Protein AF-E2ZHC4-F1 (afdb_monomer)

pLDDT: mean 81.36, std 23.63, range [22.53, 98.94]

Structure (mmCIF, N/CA/C/O backbone):
data_AF-E2ZHC4-F1
#
_entry.id   AF-E2ZHC4-F1
#
loop_
_atom_site.group_PDB
_atom_site.id
_atom_site.type_symbol
_atom_site.label_atom_id
_atom_site.label_alt_id
_atom_site.label_comp_id
_atom_site.label_asym_id
_atom_site.label_entity_id
_atom_site.label_seq_id
_atom_site.pdbx_PDB_ins_code
_atom_site.Cartn_x
_atom_site.Cartn_y
_atom_site.Cartn_z
_atom_site.occupancy
_atom_site.B_iso_or_equiv
_atom_site.auth_seq_id
_atom_site.auth_comp_id
_atom_site.auth_asym_id
_atom_site.auth_atom_id
_atom_site.pdbx_PDB_model_num
ATOM 1 N N . ASP A 1 1 ? 13.720 8.963 10.309 1.00 74.56 1 ASP A N 1
ATOM 2 C CA . ASP A 1 1 ? 12.626 9.843 10.753 1.00 74.56 1 ASP A CA 1
ATOM 3 C C . ASP A 1 1 ? 12.860 10.226 12.213 1.00 74.56 1 ASP A C 1
ATOM 5 O O . ASP A 1 1 ? 12.971 9.332 13.044 1.00 74.56 1 ASP A O 1
ATOM 9 N N . VAL A 1 2 ? 13.017 11.524 12.495 1.00 88.06 2 VAL A N 1
ATOM 10 C CA . VAL A 1 2 ? 13.208 12.095 13.847 1.00 88.06 2 VAL A CA 1
ATOM 11 C C . VAL A 1 2 ? 12.026 12.976 14.281 1.00 88.06 2 VAL A C 1
ATOM 13 O O . VAL A 1 2 ? 12.109 13.684 15.286 1.00 88.06 2 VAL A O 1
ATOM 16 N N . SER A 1 3 ? 10.909 12.929 13.548 1.00 87.69 3 SER A N 1
ATOM 17 C CA . SER A 1 3 ? 9.736 13.792 13.755 1.00 87.69 3 SER A CA 1
ATOM 18 C C . SER A 1 3 ? 9.123 13.675 15.153 1.00 87.69 3 SER A C 1
ATOM 20 O O . SER A 1 3 ? 8.587 14.642 15.686 1.00 87.69 3 SER A O 1
ATOM 22 N N . LYS A 1 4 ? 9.244 12.502 15.786 1.00 90.69 4 LYS A N 1
ATOM 23 C CA . LYS A 1 4 ? 8.736 12.233 17.142 1.00 90.69 4 LYS A CA 1
ATOM 24 C C . LYS A 1 4 ? 9.706 12.647 18.250 1.00 90.69 4 LYS A C 1
ATOM 26 O O . LYS A 1 4 ? 9.344 12.618 19.423 1.00 90.69 4 LYS A O 1
ATOM 31 N N . ASN A 1 5 ? 10.934 13.027 17.908 1.00 92.94 5 ASN A N 1
ATOM 32 C CA . ASN A 1 5 ? 11.975 13.409 18.858 1.00 92.94 5 ASN A CA 1
ATOM 33 C C . ASN A 1 5 ? 12.016 14.937 19.040 1.00 92.94 5 ASN A C 1
ATOM 35 O O . ASN A 1 5 ? 13.058 15.571 18.878 1.00 92.94 5 ASN A O 1
ATOM 39 N N . THR A 1 6 ? 10.874 15.546 19.368 1.00 91.25 6 THR A N 1
ATOM 40 C CA . THR A 1 6 ? 10.690 17.013 19.428 1.00 91.25 6 THR A CA 1
ATOM 41 C C . THR A 1 6 ? 11.579 17.712 20.463 1.00 91.25 6 THR A C 1
ATOM 43 O O . THR A 1 6 ? 11.810 18.915 20.376 1.00 91.25 6 THR A O 1
ATOM 46 N N . GLU A 1 7 ?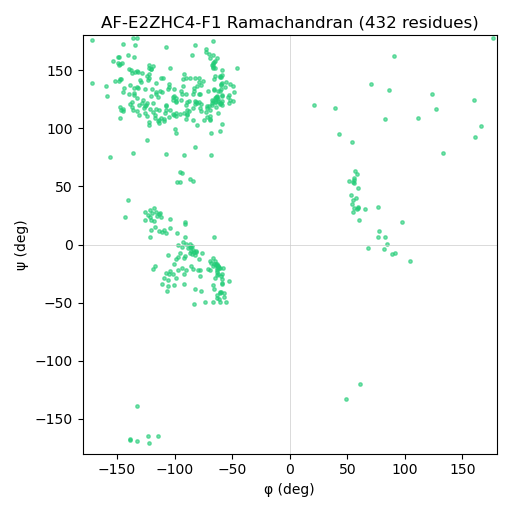 12.112 16.953 21.423 1.00 94.75 7 GLU A N 1
ATOM 47 C CA . GLU A 1 7 ? 13.014 17.429 22.476 1.00 94.75 7 GLU A CA 1
ATOM 48 C C . GLU A 1 7 ? 14.498 17.465 22.069 1.00 94.75 7 GLU A C 1
ATOM 50 O O . GLU A 1 7 ? 15.335 17.872 22.872 1.00 94.75 7 GLU A O 1
ATOM 55 N N . LEU A 1 8 ? 14.852 17.044 20.848 1.00 94.62 8 LEU A N 1
ATOM 56 C CA . LEU A 1 8 ? 16.240 17.074 20.381 1.00 94.62 8 LEU A CA 1
ATOM 57 C C . LEU A 1 8 ? 16.789 18.503 20.338 1.00 94.62 8 LEU A C 1
ATOM 59 O O . LEU A 1 8 ? 16.248 19.371 19.656 1.00 94.62 8 LEU A O 1
ATOM 63 N N . THR A 1 9 ? 17.918 18.706 21.015 1.00 95.50 9 THR A N 1
ATOM 64 C CA . THR A 1 9 ? 18.729 19.932 20.955 1.00 95.50 9 THR A CA 1
ATOM 65 C C . THR A 1 9 ? 19.989 19.752 20.106 1.00 95.50 9 THR A C 1
ATOM 67 O O . THR A 1 9 ? 20.500 20.713 19.536 1.00 95.50 9 THR A O 1
ATOM 70 N N . TYR A 1 10 ? 20.446 18.511 19.945 1.00 95.94 10 TYR A N 1
ATOM 71 C CA . TYR A 1 10 ? 21.633 18.137 19.185 1.00 95.94 10 TYR A CA 1
ATOM 72 C C . TYR A 1 10 ? 21.338 16.914 18.314 1.00 95.94 10 TYR A C 1
ATOM 74 O O . TYR A 1 10 ? 20.761 15.938 18.798 1.00 95.94 10 TYR A O 1
ATOM 82 N N . LEU A 1 11 ? 21.763 16.947 17.050 1.00 96.00 11 LEU A N 1
ATOM 83 C CA . LEU A 1 11 ? 21.691 15.802 16.145 1.00 96.00 11 LEU A CA 1
ATOM 84 C C . LEU A 1 11 ? 22.973 15.690 15.319 1.00 96.00 11 LEU A C 1
ATOM 86 O O . LEU A 1 11 ? 23.294 16.583 14.536 1.00 96.00 11 LEU A O 1
ATOM 90 N N . ASP A 1 12 ? 23.659 14.556 15.447 1.00 95.81 12 ASP A N 1
ATOM 91 C CA . ASP A 1 12 ? 24.718 14.143 14.530 1.00 95.81 12 ASP A CA 1
ATOM 92 C C . ASP A 1 12 ? 24.286 12.892 13.768 1.00 95.81 12 ASP A C 1
ATOM 94 O O . ASP A 1 12 ? 24.052 11.826 14.335 1.00 95.81 12 ASP A O 1
ATOM 98 N N . CYS A 1 13 ? 24.149 13.058 12.460 1.00 93.25 13 CYS A N 1
ATOM 99 C CA . CYS A 1 13 ? 23.861 12.005 11.499 1.00 93.25 13 CYS A CA 1
ATOM 100 C C . CYS A 1 13 ? 24.899 11.993 10.366 1.00 93.25 13 CYS A C 1
ATOM 102 O O . CYS A 1 13 ? 24.617 11.580 9.234 1.00 93.25 13 CYS A O 1
ATOM 104 N N . GLY A 1 14 ? 26.120 12.448 10.654 1.00 91.69 14 GLY A N 1
ATOM 105 C CA . GLY A 1 14 ? 27.234 12.413 9.721 1.00 91.69 14 GLY A CA 1
ATOM 106 C C . GLY A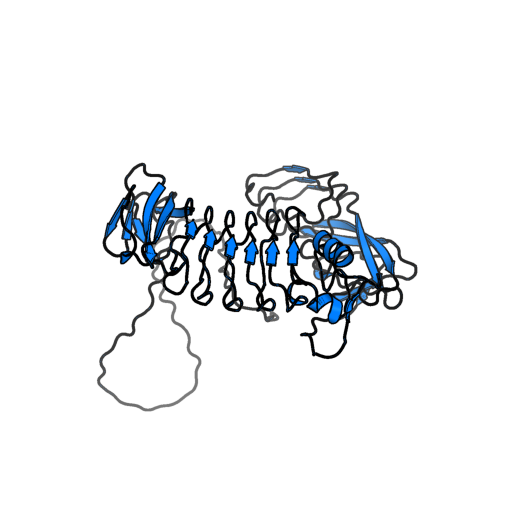 1 14 ? 27.651 10.995 9.313 1.00 91.69 14 GLY A C 1
ATOM 107 O O . GLY A 1 14 ? 27.352 10.017 9.990 1.00 91.69 14 GLY A O 1
ATOM 108 N N . TYR A 1 15 ? 28.365 10.888 8.192 1.00 89.81 15 TYR A N 1
ATOM 109 C CA . TYR A 1 15 ? 28.945 9.655 7.646 1.00 89.81 15 TYR A CA 1
ATOM 110 C C . TYR A 1 15 ? 27.924 8.544 7.369 1.00 89.81 15 TYR A C 1
ATOM 112 O O . TYR A 1 15 ? 28.196 7.362 7.577 1.00 89.81 15 TYR A O 1
ATOM 120 N N . ASN A 1 16 ? 26.759 8.927 6.851 1.00 88.06 16 ASN A N 1
ATOM 121 C CA . ASN A 1 16 ? 25.686 8.013 6.474 1.00 88.06 16 ASN A CA 1
ATOM 122 C C . ASN A 1 16 ? 25.447 8.034 4.951 1.00 88.06 16 ASN A C 1
ATOM 124 O O . ASN A 1 16 ? 26.289 8.452 4.153 1.00 88.06 16 ASN A O 1
ATOM 128 N N . ARG A 1 17 ? 24.305 7.497 4.513 1.00 88.50 17 ARG A N 1
ATOM 129 C CA . ARG A 1 17 ? 23.876 7.476 3.104 1.00 88.50 17 ARG A CA 1
ATOM 130 C C . ARG A 1 17 ? 22.536 8.185 2.903 1.00 88.50 17 ARG A C 1
ATOM 132 O O . ARG A 1 17 ? 21.845 7.876 1.938 1.00 88.50 17 ARG A O 1
ATOM 139 N N . LEU A 1 18 ? 22.180 9.100 3.807 1.00 88.31 18 LEU A N 1
ATOM 140 C CA . LEU A 1 18 ? 20.898 9.802 3.783 1.00 88.31 18 LEU A CA 1
ATOM 141 C C . LEU A 1 18 ? 20.767 10.600 2.488 1.00 88.31 18 LEU A C 1
ATOM 143 O O . LEU A 1 18 ? 21.700 11.308 2.109 1.00 88.31 18 LEU A O 1
ATOM 147 N N . THR A 1 19 ? 19.628 10.479 1.821 1.00 86.75 19 THR A N 1
ATOM 148 C CA . THR A 1 19 ? 19.247 11.298 0.661 1.00 86.75 19 THR A CA 1
ATOM 149 C C . THR A 1 19 ? 18.342 12.456 1.061 1.00 86.75 19 THR A C 1
ATOM 151 O O . THR A 1 19 ? 18.304 13.468 0.371 1.00 86.75 19 THR A O 1
ATOM 154 N N . GLU A 1 20 ? 17.672 12.333 2.207 1.00 88.50 20 GLU A N 1
ATOM 155 C CA . GLU A 1 20 ? 16.729 13.309 2.740 1.00 88.50 20 GLU A CA 1
ATOM 156 C C . GLU A 1 20 ? 16.939 13.496 4.239 1.00 88.50 20 GLU A C 1
ATOM 158 O O . GLU A 1 20 ? 17.320 12.563 4.954 1.00 88.50 20 GLU A O 1
ATOM 163 N N . LEU A 1 21 ? 16.692 14.718 4.708 1.00 89.50 21 LEU A N 1
ATOM 164 C CA . LEU A 1 21 ? 16.706 15.061 6.121 1.00 89.50 21 LEU A CA 1
ATOM 165 C C . LEU A 1 21 ? 15.673 16.156 6.392 1.00 89.50 21 LEU A C 1
ATOM 167 O O . LEU A 1 21 ? 15.864 17.316 6.018 1.00 89.50 21 LEU A O 1
ATOM 171 N N . ASP A 1 22 ? 14.595 15.763 7.063 1.00 89.81 22 ASP A N 1
ATOM 172 C CA . ASP A 1 22 ? 13.590 16.668 7.608 1.00 89.81 22 ASP A CA 1
ATOM 173 C C . ASP A 1 22 ? 13.726 16.719 9.131 1.00 89.81 22 ASP A C 1
ATOM 175 O O . ASP A 1 22 ? 13.631 15.699 9.818 1.00 89.81 22 ASP A O 1
ATOM 179 N N . VAL A 1 23 ? 13.994 17.921 9.636 1.00 92.06 23 VAL A N 1
ATOM 180 C CA . VAL A 1 23 ? 14.075 18.232 11.067 1.00 92.06 23 VAL A CA 1
ATOM 181 C C . VAL A 1 23 ? 13.060 19.302 11.463 1.00 92.06 23 VAL A C 1
ATOM 183 O O . VAL A 1 23 ? 13.124 19.831 12.565 1.00 92.06 23 VAL A O 1
ATOM 186 N N . SER A 1 24 ? 12.097 19.626 10.595 1.00 89.56 24 SER A N 1
ATOM 187 C CA . SER A 1 24 ? 11.120 20.705 10.784 1.00 89.56 24 SER A CA 1
ATOM 188 C C . SER A 1 24 ? 10.271 20.578 12.055 1.00 89.56 24 SER A C 1
ATOM 190 O O . SER A 1 24 ? 9.714 21.571 12.519 1.00 89.56 24 SER A O 1
ATOM 192 N N . GLN A 1 25 ? 10.177 19.381 12.640 1.00 91.19 25 GLN A N 1
ATOM 193 C CA . GLN A 1 25 ? 9.474 19.134 13.905 1.00 91.19 25 GLN A CA 1
ATOM 194 C C . GLN A 1 25 ? 10.384 19.270 15.143 1.00 91.19 25 GLN A C 1
ATOM 196 O O . GLN A 1 25 ? 9.903 19.303 16.274 1.00 91.19 25 GLN A O 1
ATOM 201 N N . ASN A 1 26 ? 11.703 19.381 14.962 1.00 94.38 26 ASN A N 1
ATOM 202 C CA . ASN A 1 26 ? 12.698 19.467 16.032 1.00 94.38 26 ASN A CA 1
ATOM 203 C C . ASN A 1 26 ? 13.037 20.939 16.328 1.00 94.38 26 ASN A C 1
ATOM 205 O O . ASN A 1 26 ? 14.163 21.400 16.1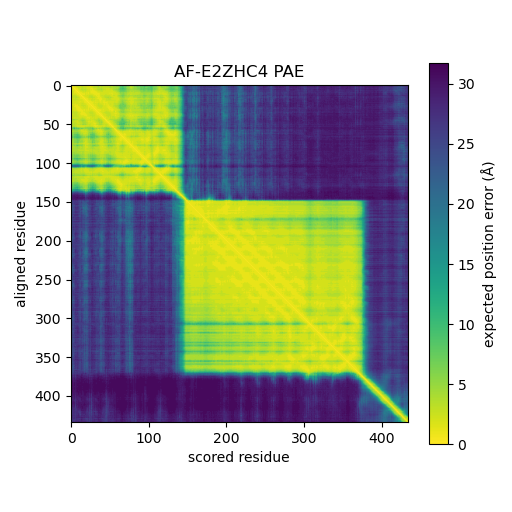47 1.00 94.38 26 ASN A O 1
ATOM 209 N N . THR A 1 27 ? 12.047 21.713 16.776 1.00 93.88 27 THR A N 1
ATOM 210 C CA . THR A 1 27 ? 12.160 23.176 16.974 1.00 93.88 27 THR A CA 1
ATOM 211 C C . THR A 1 27 ? 13.152 23.588 18.073 1.00 93.88 27 THR A C 1
ATOM 213 O O . THR A 1 27 ? 13.599 24.738 18.123 1.00 93.88 27 THR A O 1
ATOM 216 N N . LYS A 1 28 ? 13.537 22.648 18.945 1.00 95.00 28 LYS A N 1
ATOM 217 C CA . LYS A 1 28 ? 14.537 22.830 20.010 1.00 95.00 28 LYS A CA 1
ATOM 218 C C . LYS A 1 28 ? 15.981 22.609 19.547 1.00 95.00 28 LYS A C 1
ATOM 220 O O . LYS A 1 28 ? 16.897 22.852 20.329 1.00 95.00 28 LYS A O 1
ATOM 225 N N . LEU A 1 29 ? 16.193 22.181 18.301 1.00 95.44 29 LEU A N 1
ATOM 226 C CA . LEU A 1 29 ? 17.514 21.853 17.778 1.00 95.44 29 LEU A CA 1
ATOM 227 C C . LEU A 1 29 ? 18.393 23.108 17.682 1.00 95.44 29 LEU A C 1
ATOM 229 O O . LEU A 1 29 ? 18.027 24.080 17.024 1.00 95.44 29 LEU A O 1
ATOM 233 N N . THR A 1 30 ? 19.556 23.076 18.330 1.00 94.31 30 THR A N 1
ATOM 234 C CA . THR A 1 30 ? 20.560 24.150 18.308 1.00 94.31 30 THR A CA 1
ATOM 235 C C . THR A 1 30 ? 21.762 23.790 17.449 1.00 94.31 30 THR A C 1
ATOM 237 O O . THR A 1 30 ? 22.352 24.678 16.824 1.00 94.31 30 THR A O 1
ATOM 240 N N . GLU A 1 31 ? 22.087 22.495 17.367 1.00 95.25 31 GLU A N 1
ATOM 241 C CA . GLU A 1 31 ? 23.197 21.980 16.569 1.00 95.25 31 GLU A CA 1
ATOM 242 C C . GLU A 1 31 ? 22.801 20.791 15.688 1.00 95.25 31 GLU A C 1
ATOM 244 O O . GLU A 1 31 ? 22.161 19.839 16.142 1.00 95.25 31 GLU A O 1
ATOM 249 N N . LEU A 1 32 ? 23.239 20.834 14.429 1.00 95.81 32 LEU A N 1
ATOM 250 C CA . LEU A 1 32 ? 22.973 19.804 13.436 1.00 95.81 32 LEU A CA 1
ATOM 251 C C . LEU A 1 32 ? 24.218 19.482 12.599 1.00 95.81 32 LEU A C 1
ATOM 253 O O . LEU A 1 32 ? 24.761 20.336 11.892 1.00 95.81 32 LEU A O 1
ATOM 257 N N . TYR A 1 33 ? 24.613 18.213 12.615 1.00 95.44 33 TYR A N 1
ATOM 258 C CA . TYR A 1 33 ? 25.725 17.664 11.847 1.00 95.44 33 TYR A CA 1
ATOM 259 C C . TYR A 1 33 ? 25.188 16.582 10.904 1.00 95.44 33 TYR A C 1
ATOM 261 O O . TYR A 1 33 ? 24.573 15.610 11.332 1.00 95.44 33 TYR A O 1
ATOM 269 N N . PHE A 1 34 ? 25.407 16.745 9.600 1.00 92.38 34 PHE A N 1
ATOM 270 C CA . PHE A 1 34 ? 25.027 15.758 8.575 1.00 92.38 34 PHE A CA 1
ATOM 271 C C . PHE A 1 34 ? 26.098 15.644 7.489 1.00 92.38 34 PHE A C 1
ATOM 273 O O . PHE A 1 34 ? 25.826 15.513 6.293 1.00 92.38 34 PHE A O 1
ATOM 280 N N . VAL A 1 35 ? 27.352 15.715 7.924 1.00 91.25 35 VAL A N 1
ATOM 281 C CA . VAL A 1 35 ? 28.545 15.624 7.079 1.00 91.25 35 VAL A CA 1
ATOM 282 C C . VAL A 1 35 ? 28.570 14.284 6.328 1.00 91.25 35 VAL A C 1
ATOM 284 O O . VAL A 1 35 ? 28.158 13.274 6.872 1.00 91.25 35 VAL A O 1
ATOM 287 N N . SER A 1 36 ? 29.087 14.231 5.102 1.00 88.25 36 SER A N 1
ATOM 288 C CA . SER A 1 36 ? 29.284 12.996 4.326 1.00 88.25 36 SER A CA 1
ATOM 289 C C . SER A 1 36 ? 28.003 12.172 4.140 1.00 88.25 36 SER A C 1
ATOM 291 O O . SER A 1 36 ? 27.970 10.991 4.471 1.00 88.25 36 SER A O 1
ATOM 293 N N . ASN A 1 37 ? 26.963 12.801 3.593 1.00 88.50 37 ASN A N 1
ATOM 294 C CA . ASN A 1 37 ? 25.714 12.161 3.173 1.00 88.50 37 ASN A CA 1
ATOM 295 C C . ASN A 1 37 ? 25.444 12.410 1.672 1.00 88.50 37 ASN A C 1
ATOM 297 O O . ASN A 1 37 ? 26.305 12.899 0.931 1.00 88.50 37 ASN A O 1
ATOM 301 N N . LYS A 1 38 ? 24.246 12.045 1.206 1.00 90.19 38 LYS A N 1
ATOM 302 C CA . LYS A 1 38 ? 23.737 12.281 -0.152 1.00 90.19 38 LYS A CA 1
ATOM 303 C C . LYS A 1 38 ? 22.568 13.282 -0.152 1.00 90.19 38 LYS A C 1
ATOM 305 O O . LYS A 1 38 ? 21.716 13.220 -1.026 1.00 90.19 38 LYS A O 1
ATOM 310 N N . ILE A 1 39 ? 22.505 14.178 0.829 1.00 90.75 39 ILE A N 1
ATOM 311 C CA . ILE A 1 39 ? 21.400 15.130 0.974 1.00 90.75 39 ILE A CA 1
ATOM 312 C C . ILE A 1 39 ? 21.569 16.273 -0.034 1.00 90.75 39 ILE A C 1
ATOM 314 O O . ILE A 1 39 ? 22.676 16.782 -0.213 1.00 90.75 39 ILE A O 1
ATOM 318 N N . THR A 1 40 ? 20.478 16.687 -0.676 1.00 87.88 40 THR A N 1
ATOM 319 C CA . THR A 1 40 ? 20.441 17.798 -1.648 1.00 87.88 40 THR A CA 1
ATOM 320 C C . THR A 1 40 ? 19.812 19.072 -1.084 1.00 87.88 40 THR A C 1
ATOM 322 O O . THR A 1 40 ? 20.152 20.169 -1.527 1.00 87.88 40 THR A O 1
ATOM 325 N N . SER A 1 41 ? 18.941 18.955 -0.087 1.00 87.31 41 SER A N 1
ATOM 326 C CA . SER A 1 41 ? 18.247 20.061 0.584 1.00 87.31 41 SER A CA 1
ATOM 327 C C . SER A 1 41 ? 18.040 19.736 2.065 1.00 87.31 41 SER A C 1
ATOM 329 O O . SER A 1 41 ? 18.019 18.574 2.460 1.00 87.31 41 SER A O 1
ATOM 331 N N . LEU A 1 42 ? 17.881 20.765 2.898 1.00 89.25 42 LEU A N 1
ATOM 332 C CA . LEU A 1 42 ? 17.512 20.601 4.305 1.00 89.25 42 LEU A CA 1
ATOM 333 C C . LEU A 1 42 ? 16.146 21.238 4.553 1.00 89.25 42 LEU A C 1
ATOM 335 O O . LEU A 1 42 ? 15.945 22.400 4.197 1.00 89.25 42 LEU A O 1
ATOM 339 N N . GLN A 1 43 ? 15.249 20.501 5.208 1.00 87.06 43 GLN A N 1
ATOM 340 C CA . GLN A 1 43 ? 13.970 21.024 5.686 1.00 87.06 43 GLN A CA 1
ATOM 341 C C . GLN A 1 43 ? 14.087 21.336 7.183 1.00 87.06 43 GLN A C 1
ATOM 343 O O . GLN A 1 43 ? 14.056 20.439 8.024 1.00 87.06 43 GLN A O 1
ATOM 348 N N . ALA A 1 44 ? 14.292 22.614 7.511 1.00 88.38 44 ALA A N 1
ATOM 349 C CA . ALA A 1 44 ? 14.522 23.077 8.883 1.00 88.38 44 ALA A CA 1
ATOM 350 C C . ALA A 1 44 ? 13.867 24.440 9.178 1.00 88.38 44 ALA A C 1
ATOM 352 O O . ALA A 1 44 ? 14.299 25.154 10.080 1.00 88.38 44 ALA A O 1
ATOM 353 N N . ASP A 1 45 ? 12.825 24.819 8.432 1.00 81.62 45 ASP A N 1
ATOM 354 C CA . ASP A 1 45 ? 12.256 26.178 8.480 1.00 81.62 45 ASP A CA 1
ATOM 355 C C . ASP A 1 45 ? 11.757 26.590 9.871 1.00 81.62 45 ASP A C 1
ATOM 357 O O . ASP A 1 45 ? 11.887 27.752 10.255 1.00 81.62 45 ASP A O 1
ATOM 361 N N . ASN A 1 46 ? 11.244 25.634 10.648 1.00 85.88 46 ASN A N 1
ATOM 362 C CA . ASN A 1 46 ? 10.745 25.871 12.004 1.00 85.88 46 ASN A CA 1
ATOM 363 C C . ASN A 1 46 ? 11.837 25.747 13.086 1.00 85.88 46 ASN A C 1
ATOM 365 O O . ASN A 1 46 ? 11.567 25.974 14.265 1.00 85.88 46 ASN A O 1
ATOM 369 N N . CYS A 1 47 ? 13.072 25.388 12.724 1.00 89.50 47 CYS A N 1
ATOM 370 C CA . CYS A 1 47 ? 14.191 25.221 13.655 1.00 89.50 47 CYS A CA 1
ATOM 371 C C . CYS A 1 47 ? 14.909 26.551 13.903 1.00 89.50 47 CYS A C 1
ATOM 373 O O . CYS A 1 47 ? 16.112 26.674 13.688 1.00 89.50 47 CYS A O 1
ATOM 375 N N . THR A 1 48 ? 14.185 27.572 14.360 1.00 87.50 48 THR A N 1
ATOM 376 C CA . THR A 1 48 ? 14.727 28.934 14.520 1.00 87.50 48 THR A CA 1
ATOM 377 C C . THR A 1 48 ? 15.858 29.041 15.550 1.00 87.50 48 THR A C 1
ATOM 379 O O . THR A 1 48 ? 16.588 30.027 15.547 1.00 87.50 48 THR A O 1
ATOM 382 N N . ASN A 1 49 ? 16.018 28.037 16.420 1.00 89.75 49 ASN A N 1
ATOM 383 C CA . ASN A 1 49 ? 17.101 27.947 17.407 1.00 89.75 49 ASN A CA 1
ATOM 384 C C . ASN A 1 49 ? 18.407 27.370 16.836 1.00 89.75 49 ASN A C 1
ATOM 386 O O . ASN A 1 49 ? 19.428 27.345 17.529 1.00 89.75 49 ASN A O 1
ATOM 390 N N . LEU A 1 50 ? 18.388 26.904 15.587 1.00 89.81 50 LEU A N 1
ATOM 391 C CA . LEU A 1 50 ? 19.515 26.237 14.962 1.00 89.81 50 LEU A CA 1
ATOM 392 C C . LEU A 1 50 ? 20.592 27.262 14.598 1.00 89.81 50 LEU A C 1
ATOM 394 O O . LEU A 1 50 ? 20.448 28.050 13.665 1.00 89.81 50 LEU A O 1
ATOM 398 N N . THR A 1 51 ? 21.690 27.247 15.348 1.00 84.31 51 THR A N 1
ATOM 399 C CA . THR A 1 51 ? 22.808 28.191 15.180 1.00 84.31 51 THR A CA 1
ATOM 400 C C . THR A 1 51 ? 24.031 27.521 14.570 1.00 84.31 51 THR A C 1
ATOM 402 O O . THR A 1 51 ? 24.836 28.170 13.898 1.00 84.31 51 THR A O 1
ATOM 405 N N . VAL A 1 52 ? 24.147 26.203 14.742 1.00 88.50 52 VAL A N 1
ATOM 406 C CA . VAL A 1 52 ? 25.286 25.409 14.293 1.00 88.50 52 VAL A CA 1
ATOM 407 C C . VAL A 1 52 ? 24.811 24.369 13.285 1.00 88.50 52 VAL A C 1
ATOM 409 O O . VAL A 1 52 ? 24.064 23.455 13.617 1.00 88.50 52 VAL A O 1
ATOM 412 N N . ILE A 1 53 ? 25.259 24.507 12.034 1.00 91.25 53 ILE A N 1
ATOM 413 C CA . ILE A 1 53 ? 24.946 23.559 10.956 1.00 91.25 53 ILE A CA 1
ATOM 414 C C . ILE A 1 53 ? 26.228 23.171 10.225 1.00 91.25 53 ILE A C 1
ATOM 416 O O . ILE A 1 53 ? 26.887 24.031 9.622 1.00 91.25 53 ILE A O 1
ATOM 420 N N . PHE A 1 54 ? 26.542 21.876 10.228 1.00 90.06 54 PHE A N 1
ATOM 421 C CA . PHE A 1 54 ? 27.692 21.295 9.540 1.00 90.06 54 PHE A CA 1
ATOM 422 C C . PHE A 1 54 ? 27.254 20.311 8.450 1.00 90.06 54 PHE A C 1
ATOM 424 O O . PHE A 1 54 ? 26.802 19.200 8.720 1.00 90.06 54 PHE A O 1
ATOM 431 N N . THR A 1 55 ? 27.440 20.723 7.192 1.00 83.81 55 THR A N 1
ATOM 432 C CA . THR A 1 55 ? 26.952 20.021 5.985 1.00 83.81 55 THR A CA 1
ATOM 433 C C . THR A 1 55 ? 28.072 19.410 5.140 1.00 83.81 55 THR A C 1
ATOM 435 O O . THR A 1 55 ? 27.847 19.040 3.988 1.00 83.81 55 THR A O 1
ATOM 438 N N . GLY A 1 56 ? 29.303 19.363 5.659 1.00 81.50 56 GLY A N 1
ATOM 439 C CA . GLY A 1 56 ? 30.498 19.049 4.870 1.00 81.50 56 GLY A CA 1
ATOM 440 C C . GLY A 1 56 ? 30.339 17.793 4.006 1.00 81.50 56 GLY A C 1
ATOM 441 O O . GLY A 1 56 ? 29.831 16.784 4.466 1.00 81.50 56 GLY A O 1
ATOM 442 N N . SER A 1 57 ? 30.785 17.827 2.751 1.00 81.25 57 SER A N 1
ATOM 443 C CA . SER A 1 57 ? 30.809 16.653 1.857 1.00 81.25 57 SER A CA 1
ATOM 444 C C . SER A 1 57 ? 29.459 15.973 1.559 1.00 81.25 57 SER A C 1
ATOM 446 O O . SER A 1 57 ? 29.443 14.772 1.299 1.00 81.25 57 SER A O 1
ATOM 448 N N . ASN A 1 58 ? 28.347 16.712 1.506 1.00 83.06 58 ASN A N 1
ATOM 449 C CA . ASN A 1 58 ? 27.107 16.194 0.914 1.00 83.06 58 ASN A CA 1
ATOM 450 C C . ASN A 1 58 ? 27.219 16.111 -0.614 1.00 83.06 58 ASN A C 1
ATOM 452 O O . ASN A 1 58 ? 27.381 17.134 -1.284 1.00 83.06 58 ASN A O 1
ATOM 456 N N . LYS A 1 59 ? 27.192 14.887 -1.153 1.00 86.00 59 LYS A N 1
ATOM 457 C CA . LYS A 1 59 ? 27.404 14.612 -2.581 1.00 86.00 59 LYS A CA 1
ATOM 458 C C . LYS A 1 59 ? 26.315 13.693 -3.115 1.00 86.00 59 LYS A C 1
ATOM 460 O O . LYS A 1 59 ? 26.299 12.505 -2.797 1.00 86.00 59 LYS A O 1
ATOM 465 N N . TYR A 1 60 ? 25.464 14.225 -3.982 1.00 87.38 60 TYR A N 1
ATOM 466 C CA . TYR A 1 60 ? 24.437 13.452 -4.681 1.00 87.38 60 TYR A CA 1
ATOM 467 C C . TYR A 1 60 ? 24.840 13.228 -6.141 1.00 87.38 60 TYR A C 1
ATOM 469 O O . TYR A 1 60 ? 25.388 14.134 -6.764 1.00 87.38 60 TYR A O 1
ATOM 477 N N . LYS A 1 61 ? 24.627 12.027 -6.689 1.00 89.75 61 LYS A N 1
ATOM 478 C CA . LYS A 1 61 ? 24.897 11.746 -8.109 1.00 89.75 61 LYS A CA 1
ATOM 479 C C . LYS A 1 61 ? 23.611 11.968 -8.901 1.00 89.75 61 LYS A C 1
ATOM 481 O O . LYS A 1 61 ? 22.593 11.392 -8.541 1.00 89.75 61 LYS A O 1
ATOM 486 N N . VAL A 1 62 ? 23.684 12.737 -9.980 1.00 86.62 62 VAL A N 1
ATOM 487 C CA . VAL A 1 62 ? 22.570 12.956 -10.910 1.00 86.62 62 VAL A CA 1
ATOM 488 C C . VAL A 1 62 ? 23.053 12.777 -12.345 1.00 86.62 62 VAL A C 1
ATOM 490 O O . VAL A 1 62 ? 24.221 13.028 -12.643 1.00 86.62 62 VAL A O 1
ATOM 493 N N . GLU A 1 63 ? 22.174 12.318 -13.228 1.00 86.69 63 GLU A N 1
ATOM 494 C CA . GLU A 1 63 ? 22.480 12.152 -14.649 1.00 86.69 63 GLU A CA 1
ATOM 495 C C . GLU A 1 63 ? 21.674 13.157 -15.473 1.00 86.69 63 GLU A C 1
ATOM 497 O O . GLU A 1 63 ? 20.530 13.444 -15.129 1.00 86.69 63 GLU A O 1
ATOM 502 N N . VAL A 1 64 ? 22.265 13.702 -16.538 1.00 86.00 64 VAL A N 1
ATOM 503 C CA . VAL A 1 64 ? 21.593 14.627 -17.466 1.00 86.00 64 VAL A CA 1
ATOM 504 C C . VAL A 1 64 ? 21.764 14.168 -18.907 1.00 86.00 64 VAL A C 1
ATOM 506 O O . VAL A 1 64 ? 22.801 13.606 -19.272 1.00 86.00 64 VAL A O 1
ATOM 509 N N . TYR A 1 65 ? 20.768 14.437 -19.747 1.00 86.50 65 TYR A N 1
ATOM 510 C CA . TYR A 1 65 ? 20.851 14.120 -21.166 1.00 86.50 65 TYR A CA 1
ATOM 511 C C . TYR A 1 65 ? 21.960 14.934 -21.838 1.00 86.50 65 TYR A C 1
ATOM 513 O O . TYR A 1 65 ? 21.908 16.163 -21.848 1.00 86.50 65 TYR A O 1
ATOM 521 N N . LYS A 1 66 ? 22.936 14.273 -22.468 1.00 88.25 66 LYS A N 1
ATOM 522 C CA . LYS A 1 66 ? 24.124 14.914 -23.064 1.00 88.25 66 LYS A CA 1
ATOM 523 C C . LYS A 1 66 ? 23.804 16.056 -24.031 1.00 88.25 66 LYS A C 1
ATOM 525 O O . LYS A 1 66 ? 24.585 16.990 -24.176 1.00 88.25 66 LYS A O 1
ATOM 530 N N . LYS A 1 67 ? 22.663 15.983 -24.727 1.00 86.12 67 LYS A N 1
ATOM 531 C CA . LYS A 1 67 ? 22.309 16.937 -25.786 1.00 86.12 67 LYS A CA 1
ATOM 532 C C . LYS A 1 67 ? 21.698 18.221 -25.229 1.00 86.12 67 LYS A C 1
ATOM 534 O O . LYS A 1 67 ? 21.954 19.288 -25.778 1.00 86.12 67 LYS A O 1
ATOM 539 N N . THR A 1 68 ? 20.878 18.121 -24.182 1.00 88.12 68 THR A N 1
ATOM 540 C CA . THR A 1 68 ? 20.184 19.276 -23.584 1.00 88.12 68 THR A CA 1
ATOM 541 C C . THR A 1 68 ? 20.882 19.770 -22.322 1.00 88.12 68 THR A C 1
ATOM 543 O O . THR A 1 68 ? 20.929 20.975 -22.093 1.00 88.12 68 THR A O 1
ATOM 546 N N . ARG A 1 69 ? 21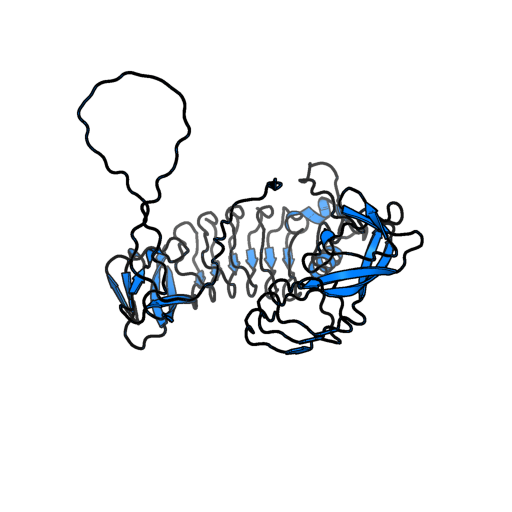.456 18.855 -21.530 1.00 91.94 69 ARG A N 1
ATOM 547 C CA . ARG A 1 69 ? 22.080 19.091 -20.217 1.00 91.94 69 ARG A CA 1
ATOM 548 C C . ARG A 1 69 ? 21.140 19.790 -19.236 1.00 91.94 69 ARG A C 1
ATOM 550 O O . ARG A 1 69 ? 21.588 20.523 -18.359 1.00 91.94 69 ARG A O 1
ATOM 557 N N . ILE A 1 70 ? 19.837 19.581 -19.405 1.00 89.38 70 ILE A N 1
ATOM 558 C CA . ILE A 1 70 ? 18.820 20.155 -18.530 1.00 89.38 70 ILE A CA 1
ATOM 559 C C . ILE A 1 70 ? 18.675 19.257 -17.302 1.00 89.38 70 ILE A C 1
ATOM 561 O O . ILE A 1 70 ? 18.559 18.040 -17.421 1.00 89.38 70 ILE A O 1
ATOM 565 N N . LEU A 1 71 ? 18.686 19.891 -16.135 1.00 87.75 71 LEU A N 1
ATOM 566 C CA . LEU A 1 71 ? 18.352 19.333 -14.840 1.00 87.75 71 LEU A CA 1
ATOM 567 C C . LEU A 1 71 ? 17.121 20.066 -14.285 1.00 87.75 71 LEU A C 1
ATOM 569 O O . LEU A 1 71 ? 17.208 21.237 -13.929 1.00 87.75 71 LEU A O 1
ATOM 573 N N . ASP A 1 72 ? 15.986 19.392 -14.192 1.00 83.75 72 ASP A N 1
ATOM 574 C CA . ASP A 1 72 ? 14.809 19.807 -13.444 1.00 83.75 72 ASP A CA 1
ATOM 575 C C . ASP A 1 72 ? 15.050 19.561 -11.944 1.00 83.75 72 ASP A C 1
ATOM 577 O O . ASP A 1 72 ? 15.188 18.410 -11.527 1.00 83.75 72 ASP A O 1
ATOM 581 N N . PRO A 1 73 ? 15.111 20.609 -11.103 1.00 78.44 73 PRO A N 1
ATOM 582 C CA . PRO A 1 73 ? 15.376 20.453 -9.678 1.00 78.44 73 PRO A CA 1
ATOM 583 C C . PRO A 1 73 ? 14.350 19.600 -8.925 1.00 78.44 73 PRO A C 1
ATOM 585 O O . PRO A 1 73 ? 14.675 19.101 -7.852 1.00 78.44 73 PRO A O 1
ATOM 588 N N . SER A 1 74 ? 13.140 19.414 -9.459 1.00 75.94 74 SER A N 1
ATOM 589 C CA . SER A 1 74 ? 12.092 18.624 -8.800 1.00 75.94 74 SER A CA 1
ATOM 590 C C . SER A 1 74 ? 12.381 17.119 -8.750 1.00 75.94 74 SER A C 1
ATOM 592 O O . SER A 1 74 ? 11.760 16.416 -7.958 1.00 75.94 74 SER A O 1
ATOM 594 N N . ILE A 1 75 ? 13.358 16.625 -9.524 1.00 76.19 75 ILE A N 1
ATOM 595 C CA . ILE A 1 75 ? 13.832 15.236 -9.411 1.00 76.19 75 ILE A CA 1
ATOM 596 C C . ILE A 1 75 ? 14.794 15.033 -8.229 1.00 76.19 75 ILE A C 1
ATOM 598 O O . ILE A 1 75 ? 15.157 13.899 -7.918 1.00 76.19 75 ILE A O 1
ATOM 602 N N . LEU A 1 76 ? 15.284 16.117 -7.614 1.00 80.69 76 LEU A N 1
ATOM 603 C CA . LEU A 1 76 ? 16.206 16.036 -6.485 1.00 80.69 76 LEU A CA 1
ATOM 604 C C . LEU A 1 76 ? 15.429 15.707 -5.197 1.00 80.69 76 LEU A C 1
ATOM 606 O O . LEU A 1 76 ? 14.356 16.271 -4.969 1.00 80.69 76 LEU A O 1
ATOM 610 N N . PRO A 1 77 ? 15.971 14.836 -4.328 1.00 73.69 77 PRO A N 1
ATOM 611 C CA . PRO A 1 77 ? 15.281 14.407 -3.117 1.00 73.69 77 PRO A CA 1
ATOM 612 C C . PRO A 1 77 ? 15.095 15.551 -2.107 1.00 73.69 77 PRO A C 1
ATOM 614 O O . PRO A 1 77 ? 15.754 16.595 -2.172 1.00 73.69 77 PRO A O 1
ATOM 617 N N . GLY A 1 78 ? 14.192 15.346 -1.147 1.00 72.62 78 GLY A N 1
ATOM 618 C CA . GLY A 1 78 ? 14.021 16.237 0.002 1.00 72.62 78 GLY A CA 1
ATOM 619 C C . GLY A 1 78 ? 13.276 17.540 -0.297 1.00 72.62 78 GLY A C 1
ATOM 620 O O . GLY A 1 78 ? 13.562 18.553 0.349 1.00 72.62 78 GLY A O 1
ATOM 621 N N . ASN A 1 79 ? 12.323 17.533 -1.237 1.00 73.69 79 ASN A N 1
ATOM 622 C CA . ASN A 1 79 ? 11.545 18.711 -1.660 1.00 73.69 79 ASN A CA 1
ATOM 623 C C . ASN A 1 79 ? 12.444 19.902 -2.016 1.00 73.69 79 ASN A C 1
ATOM 625 O O . ASN A 1 79 ? 12.339 20.987 -1.438 1.00 73.69 79 ASN A O 1
ATOM 629 N N . PHE A 1 80 ? 13.388 19.676 -2.926 1.00 80.12 80 PHE A N 1
ATOM 630 C CA . PHE A 1 80 ? 14.340 20.695 -3.335 1.00 80.12 80 PHE A CA 1
ATOM 631 C C . PHE A 1 80 ? 13.639 21.924 -3.935 1.00 80.12 80 PHE A C 1
ATOM 633 O O . PHE A 1 80 ? 12.939 21.837 -4.942 1.00 80.12 80 PHE A O 1
ATOM 640 N N . ASP A 1 81 ? 13.870 23.091 -3.340 1.00 80.06 81 ASP A N 1
ATOM 641 C CA . ASP A 1 81 ? 13.302 24.363 -3.775 1.00 80.06 81 ASP A CA 1
ATOM 642 C C . ASP A 1 81 ? 14.409 25.261 -4.332 1.00 80.06 81 ASP A C 1
ATOM 644 O O . ASP A 1 81 ? 15.249 25.791 -3.599 1.00 80.06 81 ASP A O 1
ATOM 648 N N . ILE A 1 82 ? 14.402 25.459 -5.652 1.00 85.88 82 ILE A N 1
ATOM 649 C CA . ILE A 1 82 ? 15.417 26.265 -6.337 1.00 85.88 82 ILE A CA 1
ATOM 650 C C . ILE A 1 82 ? 15.407 27.736 -5.895 1.00 85.88 82 ILE A C 1
ATOM 652 O O . ILE A 1 82 ? 16.430 28.408 -5.992 1.00 85.88 82 ILE A O 1
ATOM 656 N N . SER A 1 83 ? 14.299 28.246 -5.346 1.00 87.69 83 SER A N 1
ATOM 657 C CA . SER A 1 83 ? 14.237 29.622 -4.835 1.00 87.69 83 SER A CA 1
ATOM 658 C C . SER A 1 83 ? 15.092 29.839 -3.578 1.00 87.69 83 SER A C 1
ATOM 660 O O . SER A 1 83 ? 15.412 30.973 -3.227 1.00 87.69 83 SER A O 1
ATOM 662 N N . ARG A 1 84 ? 15.514 28.751 -2.922 1.00 91.38 84 ARG A N 1
ATOM 663 C CA . ARG A 1 84 ? 16.396 28.757 -1.746 1.00 91.38 84 ARG A CA 1
ATOM 664 C C . ARG A 1 84 ? 17.876 28.684 -2.101 1.00 91.38 84 ARG A C 1
ATOM 666 O O . ARG A 1 84 ? 18.718 28.646 -1.201 1.00 91.38 84 ARG A O 1
ATOM 673 N N . VAL A 1 85 ? 18.204 28.630 -3.387 1.00 92.81 85 VAL A N 1
ATOM 674 C CA . VAL A 1 85 ? 19.572 28.486 -3.873 1.00 92.81 85 VAL A CA 1
ATOM 675 C C . VAL A 1 85 ? 20.203 29.844 -4.152 1.00 92.81 85 VAL A C 1
ATOM 677 O O . VAL A 1 85 ? 19.620 30.709 -4.799 1.00 92.81 85 VAL A O 1
ATOM 680 N N . ARG A 1 86 ? 21.460 29.997 -3.731 1.00 94.38 86 ARG A N 1
ATOM 681 C CA . ARG A 1 86 ? 22.354 31.068 -4.182 1.00 94.38 86 ARG A CA 1
ATOM 682 C C . ARG A 1 86 ? 23.737 30.516 -4.515 1.00 94.38 86 ARG A C 1
ATOM 684 O O . ARG A 1 86 ? 24.047 29.362 -4.222 1.00 94.38 86 ARG A O 1
ATOM 691 N N . ASN A 1 87 ? 24.587 31.356 -5.106 1.00 94.81 87 ASN A N 1
ATOM 692 C CA . ASN A 1 87 ? 25.969 30.997 -5.450 1.00 94.81 87 ASN A CA 1
ATOM 693 C C . ASN A 1 87 ? 26.069 29.714 -6.302 1.00 94.81 87 ASN A C 1
ATOM 695 O O . ASN A 1 87 ? 27.017 28.941 -6.153 1.00 94.81 87 ASN A O 1
ATOM 699 N N . LEU A 1 88 ? 25.089 29.492 -7.187 1.00 94.88 88 LEU A N 1
ATOM 700 C CA . LEU A 1 88 ? 25.057 28.358 -8.108 1.00 94.88 88 LEU A CA 1
ATOM 701 C C . LEU A 1 88 ? 26.249 28.427 -9.074 1.00 94.88 88 LEU A C 1
ATOM 703 O O . LEU A 1 88 ? 26.471 29.440 -9.737 1.00 94.88 88 LEU A O 1
ATOM 707 N N . LYS A 1 89 ? 27.017 27.339 -9.156 1.00 94.62 89 LYS A N 1
ATOM 708 C CA . LYS A 1 89 ? 28.157 27.169 -10.068 1.00 94.62 89 LYS A CA 1
ATOM 709 C C . LYS A 1 89 ? 28.058 25.822 -10.775 1.00 94.62 89 LYS A C 1
ATOM 711 O O . LYS A 1 89 ? 27.571 24.857 -10.192 1.00 94.62 89 LYS A O 1
ATOM 716 N N . GLY A 1 90 ? 28.549 25.756 -12.011 1.00 93.25 90 GLY A N 1
ATOM 717 C CA . GLY A 1 90 ? 28.481 24.553 -12.851 1.00 93.25 90 GLY A CA 1
ATOM 718 C C . GLY A 1 90 ? 27.140 24.362 -13.573 1.00 93.25 90 GLY A C 1
ATOM 719 O O . GLY A 1 90 ? 27.018 23.452 -14.386 1.00 93.25 90 GLY A O 1
ATOM 720 N N . ALA A 1 91 ? 26.158 25.232 -13.323 1.00 94.25 91 ALA A N 1
ATOM 721 C CA . ALA A 1 91 ? 24.892 25.289 -14.045 1.00 94.25 91 ALA A CA 1
ATOM 722 C C . ALA A 1 91 ? 24.346 26.727 -14.089 1.00 94.25 91 ALA A C 1
ATOM 724 O O . ALA A 1 91 ? 24.736 27.570 -13.277 1.00 94.25 91 ALA A O 1
ATOM 725 N N . THR A 1 92 ? 23.433 26.994 -15.019 1.00 92.94 92 THR A N 1
ATOM 726 C CA . THR A 1 92 ? 22.691 28.258 -15.136 1.00 92.94 92 THR A CA 1
ATOM 727 C C . THR A 1 92 ? 21.200 27.987 -14.990 1.00 92.94 92 THR A C 1
ATOM 729 O O . THR A 1 92 ? 20.690 27.052 -15.598 1.00 92.94 92 THR A O 1
ATOM 732 N N . GLN A 1 93 ? 20.503 28.791 -14.187 1.00 91.12 93 GLN A N 1
ATOM 733 C CA . GLN A 1 93 ? 19.056 28.671 -14.025 1.00 91.12 93 GLN A CA 1
ATOM 734 C C . GLN A 1 93 ? 18.326 29.283 -15.225 1.00 91.12 93 GLN A C 1
ATOM 736 O O . GLN A 1 93 ? 18.594 30.420 -15.617 1.00 91.12 93 GLN A O 1
ATOM 741 N N . ASN A 1 94 ? 17.400 28.519 -15.790 1.00 86.88 94 ASN A N 1
ATOM 742 C CA . ASN A 1 94 ? 16.522 28.919 -16.877 1.00 86.88 94 ASN A CA 1
ATOM 743 C C . ASN A 1 94 ? 15.282 29.647 -16.327 1.00 86.88 94 ASN A C 1
ATOM 745 O O . ASN A 1 94 ? 14.944 29.543 -15.147 1.00 86.88 94 ASN A O 1
ATOM 749 N N . ALA A 1 95 ? 14.571 30.374 -17.193 1.00 79.62 95 ALA A N 1
ATOM 750 C CA . ALA A 1 95 ? 13.386 31.148 -16.802 1.00 79.62 95 ALA A CA 1
ATOM 751 C C . ALA A 1 95 ? 12.227 30.284 -16.263 1.00 79.62 95 ALA A C 1
ATOM 753 O O . ALA A 1 95 ? 11.393 30.778 -15.509 1.00 79.62 95 ALA A O 1
ATOM 754 N N . ASP A 1 96 ? 12.183 29.005 -16.638 1.00 73.81 96 ASP A N 1
ATOM 755 C CA . ASP A 1 96 ? 11.198 28.020 -16.179 1.00 73.81 96 ASP A CA 1
ATOM 756 C C . ASP A 1 96 ? 11.573 27.350 -14.843 1.00 73.81 96 ASP A C 1
ATOM 758 O O . ASP A 1 96 ? 10.805 26.545 -14.324 1.00 73.81 96 ASP A O 1
ATOM 762 N N . GLY A 1 97 ? 12.727 27.696 -14.261 1.00 77.69 97 GLY A N 1
ATOM 763 C CA . GLY A 1 97 ? 13.224 27.127 -13.010 1.00 77.69 97 GLY A CA 1
ATOM 764 C C . GLY A 1 97 ? 14.126 25.902 -13.174 1.00 77.69 97 GLY A C 1
ATOM 765 O O . GLY A 1 97 ? 14.740 25.494 -12.188 1.00 77.69 97 GLY A O 1
ATOM 766 N N . THR A 1 98 ? 14.272 25.357 -14.387 1.00 86.62 98 THR A N 1
ATOM 767 C CA . THR A 1 98 ? 15.229 24.276 -14.669 1.00 86.62 98 THR A CA 1
ATOM 768 C C . THR A 1 98 ? 16.674 24.786 -14.678 1.00 86.62 98 THR A C 1
ATOM 770 O O . THR A 1 98 ? 16.931 25.990 -14.721 1.00 86.62 98 THR A O 1
ATOM 773 N N . LEU A 1 99 ? 17.646 23.878 -14.620 1.00 90.75 99 LEU A N 1
ATOM 774 C CA . LEU A 1 99 ? 19.073 24.184 -14.641 1.00 90.75 99 LEU A CA 1
ATOM 775 C C . LEU A 1 99 ? 19.717 23.638 -15.912 1.00 90.75 99 LEU A C 1
ATOM 777 O O . LEU A 1 99 ? 19.643 22.448 -16.181 1.00 90.75 99 LEU A O 1
ATOM 781 N N . THR A 1 100 ? 20.426 24.472 -16.660 1.00 92.94 100 THR A N 1
ATOM 782 C CA . THR A 1 100 ? 21.295 24.013 -17.749 1.00 92.94 100 THR A CA 1
ATOM 783 C C . THR A 1 100 ? 22.704 23.786 -17.204 1.00 92.94 100 THR A C 1
ATOM 785 O O . THR A 1 100 ? 23.370 24.740 -16.796 1.00 92.94 100 THR A O 1
ATOM 788 N N . VAL A 1 101 ? 23.164 22.533 -17.174 1.00 93.88 101 VAL A N 1
ATOM 789 C CA . VAL A 1 101 ? 24.506 22.147 -16.709 1.00 93.88 101 VAL A CA 1
ATOM 790 C C . VAL A 1 101 ? 25.558 22.497 -17.768 1.00 93.88 101 VAL A C 1
ATOM 792 O O . VAL A 1 101 ? 25.324 22.362 -18.970 1.00 93.88 101 VAL A O 1
ATOM 795 N N . GLN A 1 102 ? 26.722 22.976 -17.320 1.00 90.44 102 GLN A N 1
ATOM 796 C CA . GLN A 1 102 ? 27.839 23.329 -18.201 1.00 90.44 102 GLN A CA 1
ATOM 797 C C . GLN A 1 102 ? 28.410 22.107 -18.940 1.00 90.44 102 GLN A C 1
ATOM 799 O O . GLN A 1 102 ? 28.359 20.983 -18.447 1.00 90.44 102 GLN A O 1
ATOM 804 N N . GLU A 1 103 ? 28.971 22.351 -20.127 1.00 78.94 103 GLU A N 1
ATOM 805 C CA . GLU A 1 103 ? 29.536 21.324 -21.008 1.00 78.94 103 GLU A CA 1
ATOM 806 C C . GLU A 1 103 ? 30.680 20.536 -20.363 1.00 78.94 103 GLU A C 1
ATOM 808 O O . GLU A 1 103 ? 31.602 21.130 -19.800 1.00 78.94 103 GLU A O 1
ATOM 813 N N . GLY A 1 104 ? 30.639 19.206 -20.503 1.00 67.56 104 GLY A N 1
ATOM 814 C CA . GLY A 1 104 ? 31.697 18.310 -20.042 1.00 67.56 104 GLY A CA 1
ATOM 815 C C . GLY A 1 104 ? 31.431 17.663 -18.683 1.00 67.56 104 GLY A C 1
ATOM 816 O O . GLY A 1 104 ? 32.392 17.214 -18.070 1.00 67.56 104 GLY A O 1
ATOM 817 N N . GLY A 1 105 ? 30.167 17.622 -18.230 1.00 62.41 105 GLY A N 1
ATOM 818 C CA . GLY A 1 105 ? 29.677 16.859 -17.073 1.00 62.41 105 GLY A CA 1
ATOM 819 C C . GLY A 1 105 ? 30.574 16.895 -15.831 1.00 62.41 105 GLY A C 1
ATOM 820 O O . GLY A 1 105 ? 31.501 16.101 -15.692 1.00 62.41 105 GLY A O 1
ATOM 821 N N . GLY A 1 106 ? 30.292 17.804 -14.895 1.00 81.12 106 GLY A N 1
ATOM 822 C CA . GLY A 1 106 ? 31.148 18.026 -13.727 1.00 81.12 106 GLY A CA 1
ATOM 823 C C . GLY A 1 106 ? 30.404 18.083 -12.395 1.00 81.12 106 GLY A C 1
ATOM 824 O O . GLY A 1 106 ? 29.497 17.307 -12.104 1.00 81.12 106 GLY A O 1
ATOM 825 N N . LYS A 1 107 ? 30.826 19.016 -11.540 1.00 89.50 107 LYS A N 1
ATOM 826 C CA . LYS A 1 107 ? 30.189 19.279 -10.246 1.00 89.50 107 LYS A CA 1
ATOM 827 C C . LYS A 1 107 ? 29.318 20.521 -10.348 1.00 89.50 107 LYS A C 1
ATOM 829 O O . LYS A 1 107 ? 29.824 21.582 -10.706 1.00 89.50 107 LYS A O 1
ATOM 834 N N . VAL A 1 108 ? 28.054 20.403 -9.960 1.00 93.44 108 VAL A 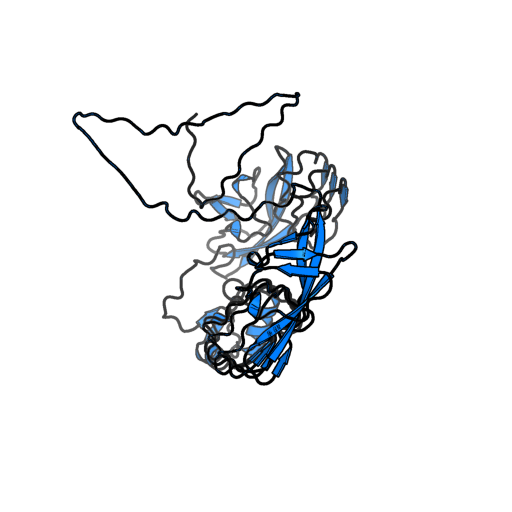N 1
ATOM 835 C CA . VAL A 1 108 ? 27.200 21.560 -9.678 1.00 93.44 108 VAL A CA 1
ATOM 836 C C . VAL A 1 108 ? 27.275 21.827 -8.183 1.00 93.44 108 VAL A C 1
ATOM 838 O O . VAL A 1 108 ? 27.036 20.932 -7.375 1.00 93.44 108 VAL A O 1
ATOM 841 N N . THR A 1 109 ? 27.639 23.046 -7.799 1.00 93.56 109 THR A N 1
ATOM 842 C CA . THR A 1 109 ? 27.725 23.443 -6.387 1.00 93.56 109 THR A CA 1
ATOM 843 C C . THR A 1 109 ? 26.835 24.637 -6.131 1.00 93.56 109 THR A C 1
ATOM 845 O O . THR A 1 109 ? 26.791 25.552 -6.952 1.00 93.56 109 THR A O 1
ATOM 848 N N . TYR A 1 110 ? 26.178 24.652 -4.982 1.00 94.62 110 TYR A N 1
ATOM 849 C CA . TYR A 1 110 ? 25.297 25.738 -4.578 1.00 94.62 110 TYR A CA 1
ATOM 850 C C . TYR A 1 110 ? 25.303 25.901 -3.065 1.00 94.62 110 TYR A C 1
ATOM 852 O O . TYR A 1 110 ? 25.685 24.994 -2.323 1.00 94.62 110 TYR A O 1
ATOM 860 N N . GLU A 1 111 ? 24.858 27.067 -2.616 1.00 94.69 111 GLU A N 1
ATOM 861 C CA . GLU A 1 111 ? 24.501 27.308 -1.229 1.00 94.69 111 GLU A CA 1
ATOM 862 C C . GLU A 1 111 ? 22.980 27.266 -1.088 1.00 94.69 111 GLU A C 1
ATOM 864 O O . GLU A 1 111 ? 22.274 27.999 -1.779 1.00 94.69 111 GLU A O 1
ATOM 869 N N . TYR A 1 112 ? 22.478 26.414 -0.197 1.00 92.94 112 TYR A N 1
ATOM 870 C CA . TYR A 1 112 ? 21.049 26.240 0.053 1.00 92.94 112 TYR A CA 1
ATOM 871 C C . TYR A 1 112 ? 20.651 26.912 1.363 1.00 92.94 112 TYR A C 1
ATOM 873 O O . TYR A 1 112 ? 21.351 26.761 2.369 1.00 92.94 112 TYR A O 1
ATOM 881 N N . ARG A 1 113 ? 19.532 27.637 1.356 1.00 92.12 113 ARG A N 1
ATOM 882 C CA . ARG A 1 113 ? 18.939 28.250 2.548 1.00 92.12 113 ARG A CA 1
ATOM 883 C C . ARG A 1 113 ? 18.381 27.160 3.462 1.00 92.12 113 ARG A C 1
ATOM 885 O O . ARG A 1 113 ? 17.378 26.529 3.141 1.00 92.12 113 ARG A O 1
ATOM 892 N N . CYS A 1 114 ? 19.048 26.933 4.588 1.00 89.06 114 CYS A N 1
ATOM 893 C CA . CYS A 1 114 ? 18.681 25.909 5.563 1.00 89.06 114 CYS A CA 1
ATOM 894 C C . CYS A 1 114 ? 17.584 26.396 6.517 1.00 89.06 114 CYS A C 1
ATOM 896 O O . CYS A 1 114 ? 16.583 25.716 6.701 1.00 89.06 114 CYS A O 1
ATOM 898 N N . VAL A 1 115 ? 17.791 27.565 7.126 1.00 89.25 115 VAL A N 1
ATOM 899 C CA . VAL A 1 115 ? 16.865 28.199 8.075 1.00 89.25 115 VAL A CA 1
ATOM 900 C C . VAL A 1 115 ? 17.183 29.690 8.152 1.00 89.25 115 VAL A C 1
ATOM 902 O O . VAL A 1 115 ? 18.357 30.064 8.198 1.00 89.25 115 VAL A O 1
ATOM 905 N N . GLY A 1 116 ? 16.165 30.557 8.140 1.00 86.44 116 GLY A N 1
ATOM 906 C CA . GLY A 1 116 ? 16.375 32.012 8.113 1.00 86.44 116 GLY A CA 1
ATOM 907 C C . GLY A 1 116 ? 17.380 32.422 7.026 1.00 86.44 116 GLY A C 1
ATOM 908 O O . GLY A 1 116 ? 17.321 31.924 5.910 1.00 86.44 116 GLY A O 1
ATOM 909 N N . GLU A 1 117 ? 18.356 33.273 7.342 1.00 86.44 117 GLU A N 1
ATOM 910 C CA . GLU A 1 117 ? 19.432 33.659 6.406 1.00 86.44 117 GLU A CA 1
ATOM 911 C C . GLU A 1 117 ? 20.686 32.762 6.480 1.00 86.44 117 GLU A C 1
ATOM 913 O O . GLU A 1 117 ? 21.769 33.151 6.037 1.00 86.44 117 GLU A O 1
ATOM 918 N N . ILE A 1 118 ? 20.571 31.551 7.037 1.00 90.06 118 ILE A N 1
ATOM 919 C CA . ILE A 1 118 ? 21.681 30.595 7.122 1.00 90.06 118 ILE A CA 1
ATOM 920 C C . ILE A 1 118 ? 21.720 29.748 5.853 1.00 90.06 118 ILE A C 1
ATOM 922 O O . ILE A 1 118 ? 20.836 28.927 5.603 1.00 90.06 118 ILE A O 1
ATOM 926 N N . TYR A 1 119 ? 22.797 29.905 5.085 1.00 92.50 119 TYR A N 1
ATOM 927 C CA . TYR A 1 119 ? 23.050 29.126 3.878 1.00 92.50 119 TYR A CA 1
ATOM 928 C C . TYR A 1 119 ? 24.220 28.166 4.073 1.00 92.50 119 TYR A C 1
ATOM 930 O O . TYR A 1 119 ? 25.211 28.501 4.733 1.00 92.50 119 TYR A O 1
ATOM 938 N N . LYS A 1 120 ? 24.116 26.971 3.486 1.00 93.31 120 LYS A N 1
ATOM 939 C CA . LYS A 1 120 ? 25.160 25.942 3.567 1.00 93.31 120 LYS A CA 1
ATOM 940 C C . LYS A 1 120 ? 25.458 25.304 2.212 1.00 93.31 120 LYS A C 1
ATOM 942 O O . LYS A 1 120 ? 24.559 25.222 1.378 1.00 93.31 120 LYS A O 1
ATOM 947 N N . PRO A 1 121 ? 26.711 24.877 1.970 1.00 93.00 121 PRO A N 1
ATOM 948 C CA . PRO A 1 121 ? 27.126 24.367 0.672 1.00 93.00 121 PRO A CA 1
ATOM 949 C C . PRO A 1 121 ? 26.684 22.916 0.443 1.00 93.00 121 PRO A C 1
ATOM 951 O O . PRO A 1 121 ? 26.756 22.084 1.352 1.00 93.00 121 PRO A O 1
ATOM 954 N N . PHE A 1 122 ? 26.322 22.623 -0.805 1.00 92.88 122 PHE A N 1
ATOM 955 C CA . PHE A 1 122 ? 25.954 21.303 -1.322 1.00 92.88 122 PHE A CA 1
ATOM 956 C C . PHE A 1 122 ? 26.625 21.038 -2.676 1.00 92.88 122 PHE A C 1
ATOM 958 O O . PHE A 1 122 ? 27.113 21.956 -3.346 1.00 92.88 122 PHE A O 1
ATOM 965 N N . THR A 1 123 ? 26.703 19.768 -3.081 1.00 91.94 123 THR A N 1
ATOM 966 C CA . THR A 1 123 ? 27.316 19.363 -4.354 1.00 91.94 123 THR A CA 1
ATOM 967 C C . THR A 1 123 ? 26.520 18.258 -5.042 1.00 91.94 123 THR A C 1
ATOM 969 O O . THR A 1 123 ? 26.272 17.203 -4.459 1.00 91.94 123 THR A O 1
ATOM 972 N N . LEU A 1 124 ? 26.214 18.465 -6.322 1.00 91.69 124 LEU A N 1
ATOM 973 C CA . LEU A 1 124 ? 25.761 17.423 -7.239 1.00 91.69 124 LEU A CA 1
ATOM 974 C C . LEU A 1 124 ? 26.939 16.994 -8.112 1.00 91.69 124 LEU A C 1
ATOM 976 O O . LEU A 1 124 ? 27.601 17.827 -8.732 1.00 91.69 124 LEU A O 1
ATOM 980 N N . ASN A 1 125 ? 27.200 15.695 -8.169 1.00 91.00 125 ASN A N 1
ATOM 981 C CA . ASN A 1 125 ? 28.090 15.094 -9.150 1.00 91.00 125 ASN A CA 1
ATOM 982 C C . ASN A 1 125 ? 27.243 14.721 -10.366 1.00 91.00 125 ASN A C 1
ATOM 984 O O . ASN A 1 125 ? 26.440 13.790 -10.288 1.00 91.00 125 ASN A O 1
ATOM 988 N N . VAL A 1 126 ? 27.410 15.459 -11.457 1.00 91.81 126 VAL A N 1
ATOM 989 C CA . VAL A 1 126 ? 26.627 15.275 -12.676 1.00 91.81 126 VAL A CA 1
ATOM 990 C C . VAL A 1 126 ? 27.377 14.361 -13.634 1.00 91.81 126 VAL A C 1
ATOM 992 O O . VAL A 1 126 ? 28.561 14.567 -13.891 1.00 91.81 126 VAL A O 1
ATOM 995 N N . THR A 1 127 ? 26.687 13.369 -14.186 1.00 89.25 127 THR A N 1
ATOM 996 C CA . THR A 1 127 ? 27.181 12.571 -15.314 1.00 89.25 127 THR A CA 1
ATOM 997 C C . THR A 1 127 ? 26.288 12.771 -16.530 1.00 89.25 127 THR A C 1
ATOM 999 O O . THR A 1 127 ? 25.069 12.834 -16.405 1.00 89.25 127 THR A O 1
ATOM 1002 N N . GLU A 1 128 ? 26.880 12.881 -17.714 1.00 89.19 128 GLU A N 1
ATOM 1003 C CA . GLU A 1 128 ? 26.120 12.973 -18.963 1.00 89.19 128 GLU A CA 1
ATOM 1004 C C . GLU A 1 128 ? 25.792 11.569 -19.491 1.00 89.19 128 GLU A C 1
ATOM 1006 O O . GLU A 1 128 ? 26.602 10.648 -19.371 1.00 89.19 128 GLU A O 1
ATOM 1011 N N . THR A 1 129 ? 24.604 11.404 -20.069 1.00 80.88 129 THR A N 1
ATOM 1012 C CA . THR A 1 129 ? 24.126 10.136 -20.641 1.00 80.88 129 THR A CA 1
ATOM 1013 C C . THR A 1 129 ? 23.361 10.363 -21.946 1.00 80.88 129 THR A C 1
ATOM 1015 O O . THR A 1 129 ? 22.936 11.478 -22.252 1.00 80.88 129 THR A O 1
ATOM 1018 N N . ASP A 1 130 ? 23.181 9.302 -22.730 1.00 80.25 130 ASP A N 1
ATOM 1019 C CA . ASP A 1 130 ? 22.452 9.321 -24.004 1.00 80.25 130 ASP A CA 1
ATOM 1020 C C . ASP A 1 130 ? 20.928 9.237 -23.824 1.00 80.25 130 ASP A C 1
ATOM 1022 O O . ASP A 1 130 ? 20.198 9.406 -24.802 1.00 80.25 130 ASP A O 1
ATOM 1026 N N . ASP A 1 131 ? 20.448 9.020 -22.594 1.00 73.25 131 ASP A N 1
ATOM 1027 C CA . ASP A 1 131 ? 19.021 8.990 -22.260 1.00 73.25 131 ASP A CA 1
ATOM 1028 C C . ASP A 1 131 ? 18.397 10.396 -22.374 1.00 73.25 131 ASP A C 1
ATOM 1030 O O . ASP A 1 131 ? 18.774 11.283 -21.601 1.00 73.25 131 ASP A O 1
ATOM 1034 N N . PRO A 1 132 ? 17.435 10.623 -23.295 1.00 63.75 132 PRO A N 1
ATOM 1035 C CA . PRO A 1 132 ? 16.786 11.919 -23.478 1.00 63.75 132 PRO A CA 1
ATOM 1036 C C . PRO A 1 132 ? 15.965 12.396 -22.274 1.00 63.75 132 PRO A C 1
ATOM 1038 O O . PRO A 1 132 ? 15.668 13.588 -22.198 1.00 63.75 132 PRO A O 1
ATOM 1041 N N . ASN A 1 133 ? 15.615 11.499 -21.346 1.00 69.19 133 ASN A N 1
ATOM 1042 C CA . ASN A 1 133 ? 14.853 11.820 -20.138 1.00 69.19 133 ASN A CA 1
ATOM 1043 C C . ASN A 1 133 ? 15.745 12.066 -18.914 1.00 69.19 133 ASN A C 1
ATOM 1045 O O . ASN A 1 133 ? 15.249 12.471 -17.864 1.00 69.19 133 ASN A O 1
ATOM 1049 N N . ALA A 1 134 ? 17.055 11.827 -19.017 1.00 69.75 134 ALA A N 1
ATOM 1050 C CA . ALA A 1 134 ? 17.956 12.048 -17.900 1.00 69.75 134 ALA A CA 1
ATOM 1051 C C . ALA A 1 134 ? 17.986 13.530 -17.515 1.00 69.75 134 ALA A C 1
ATOM 1053 O O . ALA A 1 134 ? 18.235 14.408 -18.346 1.00 69.75 134 ALA A O 1
ATOM 1054 N N . GLY A 1 135 ? 17.766 13.785 -16.230 1.00 70.50 135 GLY A N 1
ATOM 1055 C CA . GLY A 1 135 ? 17.821 15.117 -15.654 1.00 70.50 135 GLY A CA 1
ATOM 1056 C C . GLY A 1 135 ? 16.501 15.872 -15.696 1.00 70.50 135 GLY A C 1
ATOM 1057 O O . GLY A 1 135 ? 16.424 16.894 -15.047 1.00 70.50 135 GLY A O 1
ATOM 1058 N N . ILE A 1 136 ? 15.441 15.415 -16.356 1.00 70.31 136 ILE A N 1
ATOM 1059 C CA . ILE A 1 136 ? 14.160 16.143 -16.396 1.00 70.31 136 ILE A CA 1
ATOM 1060 C C . ILE A 1 136 ? 13.034 15.320 -15.784 1.00 70.31 136 ILE A C 1
ATOM 1062 O O . ILE A 1 136 ? 13.096 14.092 -15.807 1.00 70.31 136 ILE A O 1
ATOM 1066 N N . VAL A 1 137 ? 11.991 15.983 -15.267 1.00 53.81 137 VAL A N 1
ATOM 1067 C CA . VAL A 1 137 ? 10.722 15.292 -15.020 1.00 53.81 137 VAL A CA 1
ATOM 1068 C C . VAL A 1 137 ? 10.187 14.858 -16.383 1.00 53.81 137 VAL A C 1
ATOM 1070 O O . VAL A 1 137 ? 9.950 15.713 -17.245 1.00 53.81 137 VAL A O 1
ATOM 1073 N N . PRO A 1 138 ? 10.026 13.549 -16.620 1.00 47.19 138 PRO A N 1
ATOM 1074 C CA . PRO A 1 138 ? 9.461 13.052 -17.860 1.00 47.19 138 PRO A CA 1
ATOM 1075 C C . PRO A 1 138 ? 8.082 13.690 -18.038 1.00 47.19 138 PRO A C 1
ATOM 1077 O O . PRO A 1 138 ? 7.330 13.780 -17.062 1.00 47.19 138 PRO A O 1
ATOM 1080 N N . PRO A 1 139 ? 7.729 14.177 -19.239 1.00 39.03 139 PRO A N 1
ATOM 1081 C CA . PRO A 1 139 ? 6.423 14.772 -19.453 1.00 39.03 139 PRO A CA 1
ATOM 1082 C C . PRO A 1 139 ? 5.347 13.795 -18.981 1.00 39.03 139 PRO A C 1
ATOM 1084 O O . PRO A 1 139 ? 5.267 12.671 -19.482 1.00 39.03 139 PRO A O 1
ATOM 1087 N N . VAL A 1 140 ? 4.519 14.242 -18.028 1.00 39.28 140 VAL A N 1
ATOM 1088 C CA . VAL A 1 140 ? 3.314 13.531 -17.590 1.00 39.28 140 VAL A CA 1
ATOM 1089 C C . VAL A 1 140 ? 2.328 13.589 -18.749 1.00 39.28 140 VAL A C 1
ATOM 1091 O O . VAL A 1 140 ? 1.421 14.417 -18.811 1.00 39.28 140 VAL A O 1
ATOM 1094 N N . THR A 1 141 ? 2.571 12.748 -19.740 1.00 37.81 141 THR A N 1
ATOM 1095 C CA . THR A 1 141 ? 1.577 12.426 -20.740 1.00 37.81 141 THR A CA 1
ATOM 1096 C C . THR A 1 141 ? 0.671 11.386 -20.090 1.00 37.81 141 THR A C 1
ATOM 1098 O O . THR A 1 141 ? 1.157 10.337 -19.666 1.00 37.81 141 THR A O 1
ATOM 1101 N N . PRO A 1 142 ? -0.649 11.636 -19.984 1.00 34.38 142 PRO A N 1
ATOM 1102 C CA . PRO A 1 142 ? -1.574 10.518 -19.872 1.00 34.38 142 PRO A CA 1
ATOM 1103 C C . PRO A 1 142 ? -1.238 9.595 -21.046 1.00 34.38 142 PRO A C 1
ATOM 1105 O O . PRO A 1 142 ? -0.989 10.137 -22.129 1.00 34.38 142 PRO A O 1
ATOM 1108 N N . PRO A 1 143 ? -1.199 8.262 -20.895 1.00 39.28 143 PRO A N 1
ATOM 1109 C CA . PRO A 1 143 ? -0.876 7.397 -22.016 1.00 39.28 143 PRO A CA 1
ATOM 1110 C C . PRO A 1 143 ? -1.922 7.610 -23.117 1.00 39.28 143 PRO A C 1
ATOM 1112 O O . PRO A 1 143 ? -3.025 7.066 -23.081 1.00 39.28 143 PRO A O 1
ATOM 1115 N N . SER A 1 144 ? -1.584 8.450 -24.098 1.00 35.38 144 SER A N 1
ATOM 1116 C CA . SER A 1 144 ? -2.256 8.484 -25.381 1.00 35.38 144 SER A CA 1
ATOM 1117 C C . SER A 1 144 ? -1.852 7.186 -26.048 1.00 35.38 144 SER A C 1
ATOM 1119 O O . SER A 1 144 ? -0.677 6.984 -26.356 1.00 35.38 144 SER A O 1
ATOM 1121 N N . GLY A 1 145 ? -2.814 6.281 -26.192 1.00 44.97 145 GLY A N 1
ATOM 1122 C CA . GLY A 1 145 ? -2.597 5.017 -26.874 1.00 44.97 145 GLY A CA 1
ATOM 1123 C C . GLY A 1 145 ? -1.895 5.225 -28.219 1.00 44.97 145 GLY A C 1
ATOM 1124 O O . GLY A 1 145 ? -2.314 6.067 -29.011 1.00 44.97 145 GLY A O 1
ATOM 1125 N N . GLY A 1 146 ? -0.835 4.450 -28.459 1.00 38.94 146 GLY A N 1
ATOM 1126 C CA . GLY A 1 146 ? -0.131 4.402 -29.742 1.00 38.94 146 GLY A CA 1
ATOM 1127 C C . GLY A 1 146 ? 1.390 4.487 -29.618 1.00 38.94 146 GLY A C 1
ATOM 1128 O O . GLY A 1 146 ? 1.969 5.535 -29.875 1.00 38.94 146 GLY A O 1
ATOM 1129 N N . GLY A 1 147 ? 2.030 3.370 -29.265 1.00 44.16 147 GLY A N 1
ATOM 1130 C CA . GLY A 1 147 ? 3.483 3.182 -29.290 1.00 44.16 147 GLY A CA 1
ATOM 1131 C C . GLY A 1 147 ? 3.855 1.924 -28.506 1.00 44.16 147 GLY A C 1
ATOM 1132 O O . GLY A 1 147 ? 3.810 1.935 -27.284 1.00 44.16 147 GLY A O 1
ATOM 1133 N N . ASP A 1 148 ? 4.153 0.826 -29.199 1.00 62.88 148 ASP A N 1
ATOM 1134 C CA . ASP A 1 148 ? 4.090 -0.561 -28.702 1.00 62.88 148 ASP A CA 1
ATOM 1135 C C . ASP A 1 148 ? 5.065 -0.967 -27.577 1.00 62.88 148 ASP A C 1
ATOM 1137 O O . ASP A 1 148 ? 5.103 -2.147 -27.225 1.00 62.88 148 ASP A O 1
ATOM 1141 N N . SER A 1 149 ? 5.842 -0.048 -26.992 1.00 80.56 149 SER A N 1
ATOM 1142 C CA . SER A 1 149 ? 6.892 -0.389 -26.025 1.00 80.56 149 SER A CA 1
ATOM 1143 C C . SER A 1 149 ? 7.043 0.632 -24.886 1.00 80.56 149 SER A C 1
ATOM 1145 O O . SER A 1 149 ? 7.053 1.837 -25.125 1.00 80.56 149 SER A O 1
ATOM 1147 N N . ILE A 1 150 ? 7.154 0.141 -23.646 1.00 87.94 150 ILE A N 1
ATOM 1148 C CA . ILE A 1 150 ? 7.272 0.925 -22.406 1.00 87.94 150 ILE A CA 1
ATOM 1149 C C . ILE A 1 150 ? 8.696 0.818 -21.859 1.00 87.94 150 ILE A C 1
ATOM 1151 O O . ILE A 1 150 ? 9.093 -0.242 -21.383 1.00 87.94 150 ILE A O 1
ATOM 1155 N N . ALA A 1 151 ? 9.450 1.916 -21.858 1.00 83.50 151 ALA A N 1
ATOM 1156 C CA . ALA A 1 151 ? 10.830 1.914 -21.372 1.00 83.50 151 ALA A CA 1
ATOM 1157 C C . ALA A 1 151 ? 10.934 1.492 -19.892 1.00 83.50 151 ALA A C 1
ATOM 1159 O O . ALA A 1 151 ? 10.173 1.971 -19.051 1.00 83.50 151 ALA A O 1
ATOM 1160 N N . ILE A 1 152 ? 11.916 0.651 -19.559 1.00 83.00 152 ILE A N 1
ATOM 1161 C CA . ILE A 1 152 ? 12.195 0.168 -18.199 1.00 83.00 152 ILE A CA 1
ATOM 1162 C C . ILE A 1 152 ? 13.214 1.099 -17.540 1.00 83.00 152 ILE A C 1
ATOM 1164 O O . ILE A 1 152 ? 14.410 0.818 -17.453 1.00 83.00 152 ILE A O 1
ATOM 1168 N N . ASN A 1 153 ? 12.741 2.259 -17.101 1.00 75.94 153 ASN A N 1
ATOM 1169 C CA . ASN A 1 153 ? 13.560 3.313 -16.503 1.00 75.94 153 ASN A CA 1
ATOM 1170 C C . ASN A 1 153 ? 12.872 3.894 -15.257 1.00 75.94 153 ASN A C 1
ATOM 1172 O O . ASN A 1 153 ? 11.767 3.490 -14.904 1.00 75.94 153 ASN A O 1
ATOM 1176 N N . ALA A 1 154 ? 13.526 4.839 -14.581 1.00 71.06 154 ALA A N 1
ATOM 1177 C CA . ALA A 1 154 ? 12.994 5.457 -13.366 1.00 71.06 154 ALA A CA 1
ATOM 1178 C C . ALA A 1 154 ? 11.731 6.315 -13.593 1.00 71.06 154 ALA A C 1
ATOM 1180 O O . ALA A 1 154 ? 11.085 6.688 -12.624 1.00 71.06 154 ALA A O 1
ATOM 1181 N N . SER A 1 155 ? 11.367 6.621 -14.844 1.00 77.44 155 SER A N 1
ATOM 1182 C CA . SER A 1 155 ? 10.102 7.300 -15.153 1.00 77.44 155 SER A CA 1
ATOM 1183 C C . SER A 1 155 ? 8.915 6.360 -15.004 1.00 77.44 155 SER A C 1
ATOM 1185 O O . SER A 1 155 ? 7.915 6.723 -14.407 1.00 77.44 155 SER A O 1
ATOM 1187 N N . ASN A 1 156 ? 9.012 5.177 -15.612 1.00 80.19 156 ASN A N 1
ATOM 1188 C CA . ASN A 1 156 ? 7.907 4.220 -15.682 1.00 80.19 156 ASN A CA 1
ATOM 1189 C C . ASN A 1 156 ? 7.937 3.223 -14.523 1.00 80.19 156 ASN A C 1
ATOM 1191 O O . ASN A 1 156 ? 6.908 2.669 -14.171 1.00 80.19 156 ASN A O 1
ATOM 1195 N N . PHE A 1 157 ? 9.118 2.984 -13.952 1.00 88.19 157 PHE A N 1
ATOM 1196 C CA . PHE A 1 157 ? 9.346 2.105 -12.810 1.00 88.19 157 PHE A CA 1
ATOM 1197 C C . PHE A 1 157 ? 10.309 2.812 -11.847 1.00 88.19 157 PHE A C 1
ATOM 1199 O O . PHE A 1 157 ? 11.511 2.538 -11.894 1.00 88.19 157 PHE A O 1
ATOM 1206 N N . PRO A 1 158 ? 9.846 3.771 -11.024 1.00 76.81 158 PRO A N 1
ATOM 1207 C CA . PRO A 1 158 ? 10.716 4.607 -10.189 1.00 76.81 158 PRO A CA 1
ATOM 1208 C C . PRO A 1 158 ? 11.558 3.810 -9.193 1.00 76.81 158 PRO A C 1
ATOM 1210 O O . PRO A 1 158 ? 12.760 4.056 -9.043 1.00 76.81 158 PRO A O 1
ATOM 1213 N N . ASP A 1 159 ? 10.955 2.793 -8.581 1.00 88.81 159 ASP A N 1
ATOM 1214 C CA . ASP A 1 159 ? 11.627 1.941 -7.610 1.00 88.81 159 ASP A CA 1
ATOM 1215 C C . ASP A 1 159 ? 12.723 1.085 -8.280 1.00 88.81 159 ASP A C 1
ATOM 1217 O O . ASP A 1 159 ? 12.456 0.386 -9.265 1.00 88.81 159 ASP A O 1
ATOM 1221 N N . PRO A 1 160 ? 13.982 1.154 -7.807 1.00 74.69 160 PRO A N 1
ATOM 1222 C CA . PRO A 1 160 ? 15.097 0.448 -8.425 1.00 74.69 160 PRO A CA 1
ATOM 1223 C C . PRO A 1 160 ? 15.002 -1.073 -8.318 1.00 74.69 160 PRO A C 1
ATOM 1225 O O . PRO A 1 160 ? 15.413 -1.759 -9.259 1.00 74.69 160 PRO A O 1
ATOM 1228 N N . ASP A 1 161 ? 14.461 -1.601 -7.224 1.00 89.69 161 ASP A N 1
ATOM 1229 C CA . ASP A 1 161 ? 14.337 -3.037 -6.998 1.00 89.69 161 ASP A CA 1
ATOM 1230 C C . ASP A 1 161 ? 13.179 -3.607 -7.823 1.00 89.69 161 ASP A C 1
ATOM 1232 O O . ASP A 1 161 ? 13.339 -4.639 -8.487 1.00 89.69 161 ASP A O 1
ATOM 1236 N N . PHE A 1 162 ? 12.055 -2.884 -7.906 1.00 95.38 162 PHE A N 1
ATOM 1237 C CA . PHE A 1 162 ? 10.958 -3.242 -8.805 1.00 95.38 162 PHE A CA 1
ATOM 1238 C C . PHE A 1 162 ? 11.390 -3.179 -10.273 1.00 95.38 162 PHE A C 1
ATOM 1240 O O . PHE A 1 162 ? 11.170 -4.125 -11.028 1.00 95.38 162 PHE A O 1
ATOM 1247 N N . ARG A 1 163 ? 12.078 -2.110 -10.681 1.00 94.06 163 ARG A N 1
ATOM 1248 C CA . ARG A 1 163 ? 12.596 -1.964 -12.047 1.00 94.06 163 ARG A CA 1
ATOM 1249 C C . ARG A 1 163 ? 13.587 -3.068 -12.411 1.00 94.06 163 ARG A C 1
ATOM 1251 O O . ARG A 1 163 ? 13.541 -3.591 -13.523 1.00 94.06 163 ARG A O 1
ATOM 1258 N N . THR A 1 164 ? 14.468 -3.439 -11.483 1.00 89.56 164 THR A N 1
ATOM 1259 C CA . THR A 1 164 ? 15.421 -4.544 -11.674 1.00 89.56 164 THR A CA 1
ATOM 1260 C C . THR A 1 164 ? 14.690 -5.869 -11.860 1.00 89.56 164 THR A C 1
ATOM 1262 O O . THR A 1 164 ? 15.032 -6.628 -12.766 1.00 89.56 164 THR A O 1
ATOM 1265 N N . TYR A 1 165 ? 13.656 -6.126 -11.055 1.00 96.88 165 TYR A N 1
ATOM 1266 C CA . TYR A 1 165 ? 12.800 -7.299 -11.212 1.00 96.88 165 TYR A CA 1
ATOM 1267 C C . TYR A 1 165 ? 12.105 -7.319 -12.576 1.00 96.88 165 TYR A C 1
ATOM 1269 O O . TYR A 1 165 ? 12.192 -8.309 -13.295 1.00 96.88 165 TYR A O 1
ATOM 1277 N N . VAL A 1 166 ? 11.471 -6.209 -12.965 1.00 96.44 166 VAL A N 1
ATOM 1278 C CA . VAL A 1 166 ? 10.769 -6.085 -14.249 1.00 96.44 166 VAL A CA 1
ATOM 1279 C C . VAL A 1 166 ? 11.706 -6.364 -15.420 1.00 96.44 166 VAL A C 1
ATOM 1281 O O . VAL A 1 166 ? 11.356 -7.131 -16.316 1.00 96.44 166 VAL A O 1
ATOM 1284 N N . LYS A 1 167 ? 12.914 -5.795 -15.387 1.00 90.94 167 LYS A N 1
ATOM 1285 C CA . LYS A 1 167 ? 13.940 -6.048 -16.398 1.00 90.94 167 LYS A CA 1
ATOM 1286 C C . LYS A 1 167 ? 14.355 -7.521 -16.437 1.00 90.94 167 LYS A C 1
ATOM 1288 O O . LYS A 1 167 ? 14.428 -8.102 -17.507 1.00 90.94 167 LYS A O 1
ATOM 1293 N N . ALA A 1 168 ? 14.615 -8.140 -15.290 1.00 91.56 168 ALA A N 1
ATOM 1294 C CA . ALA A 1 168 ? 15.052 -9.536 -15.251 1.00 91.56 168 ALA A CA 1
ATOM 1295 C C . ALA A 1 168 ? 13.967 -10.515 -15.737 1.00 91.56 168 ALA A C 1
ATOM 1297 O O . ALA A 1 168 ? 14.266 -11.495 -16.421 1.00 91.56 168 ALA A O 1
ATOM 1298 N N . GLU A 1 169 ? 12.707 -10.254 -15.389 1.00 96.50 169 GLU A N 1
ATOM 1299 C CA . GLU A 1 169 ? 11.617 -11.197 -15.625 1.00 96.50 169 GLU A CA 1
ATOM 1300 C C . GLU A 1 169 ? 10.904 -10.986 -16.961 1.00 96.50 169 GLU A C 1
ATOM 1302 O O . GLU A 1 169 ? 10.486 -11.970 -17.578 1.00 96.50 169 GLU A O 1
ATOM 1307 N N . PHE A 1 170 ? 10.772 -9.747 -17.442 1.00 94.44 170 PHE A N 1
ATOM 1308 C CA . PHE A 1 170 ? 9.871 -9.432 -18.557 1.00 94.44 170 PHE A CA 1
ATOM 1309 C C . PHE A 1 170 ? 10.551 -8.855 -19.804 1.00 94.44 170 PHE A C 1
ATOM 1311 O O . PHE A 1 170 ? 9.972 -9.001 -20.873 1.00 94.44 170 PHE A O 1
ATOM 1318 N N . ASP A 1 171 ? 11.756 -8.286 -19.707 1.00 88.12 171 ASP A N 1
ATOM 1319 C CA . ASP A 1 171 ? 12.544 -7.803 -20.859 1.00 88.12 171 ASP A CA 1
ATOM 1320 C C . ASP A 1 171 ? 13.308 -8.969 -21.508 1.00 88.12 171 ASP A C 1
ATOM 1322 O O . ASP A 1 171 ? 14.454 -9.269 -21.161 1.00 88.12 171 ASP A O 1
ATOM 1326 N N . LYS A 1 172 ? 12.650 -9.718 -22.399 1.00 84.81 172 LYS A N 1
ATOM 1327 C CA . LYS A 1 172 ? 13.211 -10.968 -22.939 1.00 84.81 172 LYS A CA 1
ATOM 1328 C C . LYS A 1 172 ? 14.254 -10.725 -24.020 1.00 84.81 172 LYS A C 1
ATOM 1330 O O . LYS A 1 172 ? 15.141 -11.562 -24.200 1.00 84.81 172 LYS A O 1
ATOM 1335 N N . ASP A 1 173 ? 14.155 -9.609 -24.731 1.00 79.75 173 ASP A N 1
ATOM 1336 C CA . ASP A 1 173 ? 15.116 -9.222 -25.762 1.00 79.75 173 ASP A CA 1
ATOM 1337 C C . ASP A 1 173 ? 16.236 -8.297 -25.235 1.00 79.75 173 ASP A C 1
ATOM 1339 O O . ASP A 1 173 ? 17.195 -8.031 -25.962 1.00 79.75 173 ASP A O 1
ATOM 1343 N N . ASN A 1 174 ? 16.190 -7.923 -23.947 1.00 81.31 174 ASN A N 1
ATOM 1344 C CA . ASN A 1 174 ? 17.165 -7.088 -23.237 1.00 81.31 174 ASN A CA 1
ATOM 1345 C C . ASN A 1 174 ? 17.337 -5.693 -23.854 1.00 81.31 174 ASN A C 1
ATOM 1347 O O . ASN A 1 174 ? 18.428 -5.107 -23.805 1.00 81.31 174 ASN A O 1
ATOM 1351 N N . ASN A 1 175 ? 16.274 -5.153 -24.448 1.00 76.75 175 ASN A N 1
ATOM 1352 C CA . ASN A 1 175 ? 16.301 -3.841 -25.083 1.00 76.75 175 ASN A CA 1
ATOM 1353 C C . ASN A 1 175 ? 16.011 -2.687 -24.090 1.00 76.75 175 ASN A C 1
ATOM 1355 O O . ASN A 1 175 ? 16.081 -1.518 -24.474 1.00 76.75 175 ASN A O 1
ATOM 1359 N N . ASN A 1 176 ? 15.781 -2.996 -22.804 1.00 80.19 176 ASN A N 1
ATOM 1360 C CA . ASN A 1 176 ? 15.364 -2.081 -21.733 1.00 80.19 176 ASN A CA 1
ATOM 1361 C C . ASN A 1 176 ? 13.970 -1.472 -21.928 1.00 80.19 176 ASN A C 1
ATOM 1363 O O . ASN A 1 176 ? 13.715 -0.345 -21.491 1.00 80.19 176 ASN A O 1
ATOM 1367 N N . SER A 1 177 ? 13.059 -2.185 -22.577 1.00 86.38 177 SER A N 1
ATOM 1368 C CA . SER A 1 177 ? 11.709 -1.721 -22.863 1.00 86.38 177 SER A CA 1
ATOM 1369 C C . SER A 1 177 ? 10.749 -2.903 -22.964 1.00 86.38 177 SER A C 1
ATOM 1371 O O . SER A 1 177 ? 11.076 -3.937 -23.523 1.00 86.38 177 SER A O 1
ATOM 1373 N N . LEU A 1 178 ? 9.537 -2.749 -22.439 1.00 89.81 178 LEU A N 1
ATOM 1374 C CA . LEU A 1 178 ? 8.516 -3.788 -22.467 1.00 89.81 178 LEU A CA 1
ATOM 1375 C C . LEU A 1 178 ? 7.581 -3.590 -23.647 1.00 89.81 178 LEU A C 1
ATOM 1377 O O . LEU A 1 178 ? 6.770 -2.656 -23.656 1.00 89.81 178 LEU A O 1
ATOM 1381 N N . ASN A 1 179 ? 7.628 -4.497 -24.613 1.00 89.06 179 ASN A N 1
ATOM 1382 C CA . ASN A 1 179 ? 6.631 -4.528 -25.671 1.00 89.06 179 ASN A CA 1
ATOM 1383 C C . ASN A 1 179 ? 5.264 -5.042 -25.167 1.00 89.06 179 ASN A C 1
ATOM 1385 O O . ASN A 1 179 ? 5.117 -5.565 -24.060 1.00 89.06 179 ASN A O 1
ATOM 1389 N N . ASP A 1 180 ? 4.220 -4.881 -25.979 1.00 89.88 180 ASP A N 1
ATOM 1390 C CA . ASP A 1 180 ? 2.865 -5.312 -25.618 1.00 89.88 180 ASP A CA 1
ATOM 1391 C C . ASP A 1 180 ? 2.743 -6.817 -25.319 1.00 89.88 180 ASP A C 1
ATOM 1393 O O . ASP A 1 180 ? 1.994 -7.200 -24.418 1.00 89.88 180 ASP A O 1
ATOM 1397 N N . THR A 1 181 ? 3.511 -7.664 -26.010 1.00 90.75 181 THR A N 1
ATOM 1398 C CA . THR A 1 181 ? 3.520 -9.111 -25.751 1.00 90.75 181 THR A CA 1
ATOM 1399 C C . THR A 1 181 ? 4.111 -9.402 -24.377 1.00 90.75 181 THR A C 1
ATOM 1401 O O . THR A 1 181 ? 3.470 -10.078 -23.576 1.00 90.75 181 THR A O 1
ATOM 1404 N N . GLU A 1 182 ? 5.276 -8.840 -24.056 1.00 92.62 182 GLU A N 1
ATOM 1405 C CA . GLU A 1 182 ? 5.933 -9.018 -22.754 1.00 92.62 182 GLU A CA 1
ATOM 1406 C C . GLU A 1 182 ? 5.002 -8.609 -21.609 1.00 92.62 182 GLU A C 1
ATOM 1408 O O . GLU A 1 182 ? 4.712 -9.413 -20.719 1.00 92.62 182 GLU A O 1
ATOM 1413 N N . ARG A 1 183 ? 4.397 -7.420 -21.707 1.00 94.62 183 ARG A N 1
ATOM 1414 C CA . ARG A 1 183 ? 3.432 -6.916 -20.717 1.00 94.62 183 ARG A CA 1
ATOM 1415 C C . ARG A 1 183 ? 2.197 -7.801 -20.568 1.00 94.62 183 ARG A C 1
ATOM 1417 O O . ARG A 1 183 ? 1.724 -8.022 -19.455 1.00 94.62 183 ARG A O 1
ATOM 1424 N N . LYS A 1 184 ? 1.647 -8.305 -21.677 1.00 93.44 184 LYS A N 1
ATOM 1425 C CA . LYS A 1 184 ? 0.440 -9.150 -21.670 1.00 93.44 184 LYS A CA 1
ATOM 1426 C C . LYS A 1 184 ? 0.705 -10.591 -21.249 1.00 93.44 184 LYS A C 1
ATOM 1428 O O . LYS A 1 184 ? -0.244 -11.258 -20.830 1.00 93.44 184 LYS A O 1
ATOM 1433 N N . THR A 1 185 ? 1.941 -11.075 -21.364 1.00 94.56 185 THR A N 1
ATOM 1434 C CA . THR A 1 185 ? 2.337 -12.411 -20.888 1.00 94.56 185 THR A CA 1
ATOM 1435 C C . THR A 1 185 ? 2.589 -12.458 -19.382 1.00 94.56 185 THR A C 1
ATOM 1437 O O . THR A 1 185 ? 2.469 -13.528 -18.788 1.00 94.56 185 THR A O 1
ATOM 1440 N N . ALA A 1 186 ? 2.866 -11.318 -18.743 1.00 96.88 186 ALA A N 1
ATOM 1441 C CA . ALA A 1 186 ? 3.017 -11.222 -17.296 1.00 96.88 186 ALA A CA 1
ATOM 1442 C C . ALA A 1 186 ? 1.673 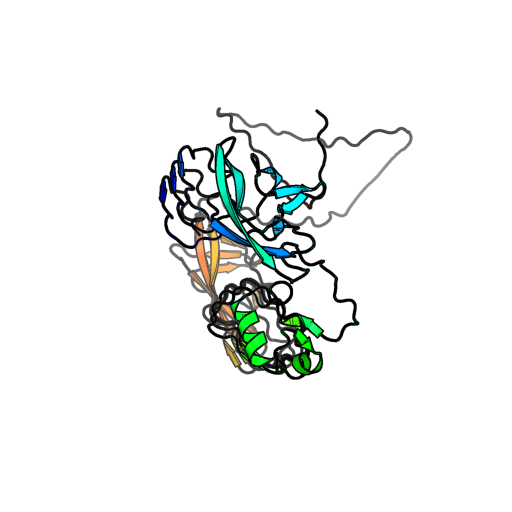-11.447 -16.577 1.00 96.88 186 ALA A C 1
ATOM 1444 O O . ALA A 1 186 ? 0.855 -10.540 -16.417 1.00 96.88 186 ALA A O 1
ATOM 1445 N N . THR A 1 187 ? 1.435 -12.682 -16.135 1.00 98.19 187 THR A N 1
ATOM 1446 C CA . THR A 1 187 ? 0.244 -13.050 -15.350 1.00 98.19 187 THR A CA 1
ATOM 1447 C C . THR A 1 187 ? 0.519 -13.152 -13.855 1.00 98.19 187 THR A C 1
ATOM 1449 O O . THR A 1 187 ? -0.426 -13.157 -13.068 1.00 98.19 187 THR A O 1
ATOM 1452 N N . VAL A 1 188 ? 1.789 -13.240 -13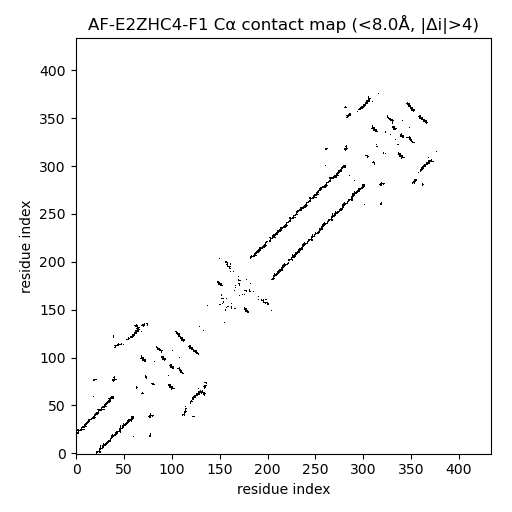.459 1.00 98.62 188 VAL A N 1
ATOM 1453 C CA . VAL A 1 188 ? 2.232 -13.338 -12.066 1.00 98.62 188 VAL A CA 1
ATOM 1454 C C . VAL A 1 188 ? 3.407 -12.393 -11.862 1.00 98.62 188 VAL A C 1
ATOM 1456 O O . VAL A 1 188 ? 4.362 -12.431 -12.634 1.00 98.62 188 VAL A O 1
ATOM 1459 N N . ILE A 1 189 ? 3.340 -11.575 -10.817 1.00 98.69 189 ILE A N 1
ATOM 1460 C CA . ILE A 1 189 ? 4.451 -10.754 -10.333 1.00 98.69 189 ILE A CA 1
ATOM 1461 C C . ILE A 1 189 ? 4.663 -11.101 -8.864 1.00 98.69 189 ILE A C 1
ATOM 1463 O O . ILE A 1 189 ? 3.746 -10.977 -8.052 1.00 98.69 189 ILE A O 1
ATOM 1467 N N . ASN A 1 190 ? 5.874 -11.546 -8.531 1.00 98.44 190 ASN A N 1
ATOM 1468 C CA . ASN A 1 190 ? 6.289 -11.819 -7.160 1.00 98.44 190 ASN A CA 1
ATOM 1469 C C . ASN A 1 190 ? 7.515 -10.977 -6.818 1.00 98.44 190 ASN A C 1
ATOM 1471 O O . ASN A 1 190 ? 8.645 -11.276 -7.208 1.00 98.44 190 ASN A O 1
ATOM 1475 N N . VAL A 1 191 ? 7.255 -9.922 -6.062 1.00 97.88 191 VAL A N 1
ATOM 1476 C CA . VAL A 1 191 ? 8.231 -8.946 -5.592 1.00 97.88 191 VAL A CA 1
ATOM 1477 C C . VAL A 1 191 ? 8.258 -8.880 -4.068 1.00 97.88 191 VAL A C 1
ATOM 1479 O O . VAL A 1 191 ? 8.560 -7.843 -3.480 1.00 97.88 191 VAL A O 1
ATOM 1482 N N . LYS A 1 192 ? 7.940 -10.006 -3.428 1.00 97.88 192 LYS A N 1
ATOM 1483 C CA . LYS A 1 192 ? 8.003 -10.165 -1.982 1.00 97.88 192 LYS A CA 1
ATOM 1484 C C . LYS A 1 192 ? 9.414 -9.931 -1.447 1.00 97.88 192 LYS A C 1
ATOM 1486 O O . LYS A 1 192 ? 10.365 -10.460 -2.021 1.00 97.88 192 LYS A O 1
ATOM 1491 N N . ASP A 1 193 ? 9.516 -9.231 -0.316 1.00 95.75 193 ASP A N 1
ATOM 1492 C CA . ASP A 1 193 ? 10.770 -9.051 0.434 1.00 95.75 193 ASP A CA 1
ATOM 1493 C C . ASP A 1 193 ? 11.900 -8.466 -0.430 1.00 95.75 193 ASP A C 1
ATOM 1495 O O . ASP A 1 193 ? 12.978 -9.043 -0.586 1.00 95.75 193 ASP A O 1
ATOM 1499 N N . LYS A 1 194 ? 11.610 -7.327 -1.072 1.00 89.31 194 LYS A N 1
ATOM 1500 C CA . LYS A 1 194 ? 12.541 -6.620 -1.969 1.00 89.31 194 LYS A CA 1
ATOM 1501 C C . LYS A 1 194 ? 12.833 -5.185 -1.542 1.00 89.31 194 LYS A C 1
ATOM 1503 O O . LYS A 1 194 ? 13.508 -4.479 -2.276 1.00 89.31 194 LYS A O 1
ATOM 1508 N N . LEU A 1 195 ? 12.348 -4.773 -0.367 1.00 85.44 195 LEU A N 1
ATOM 1509 C CA . LEU A 1 195 ? 12.463 -3.409 0.164 1.00 85.44 195 LEU A CA 1
ATOM 1510 C C . LEU A 1 195 ? 11.815 -2.327 -0.719 1.00 85.44 195 LEU A C 1
ATOM 1512 O O . LEU A 1 195 ? 12.127 -1.153 -0.547 1.00 85.44 195 LEU A O 1
ATOM 1516 N N . ILE A 1 196 ? 10.878 -2.709 -1.590 1.00 86.38 196 ILE A N 1
ATOM 1517 C CA . ILE A 1 196 ? 10.223 -1.813 -2.550 1.00 86.38 196 ILE A CA 1
ATOM 1518 C C . ILE A 1 196 ? 9.381 -0.764 -1.818 1.00 86.38 196 ILE A C 1
ATOM 1520 O O . ILE A 1 196 ? 8.585 -1.091 -0.934 1.00 86.38 196 ILE A O 1
ATOM 1524 N N . GLU A 1 197 ? 9.512 0.492 -2.233 1.00 83.38 197 GLU A N 1
ATOM 1525 C CA . GLU A 1 197 ? 8.781 1.640 -1.682 1.00 83.38 197 GLU A CA 1
ATOM 1526 C C . GLU A 1 197 ? 7.600 2.061 -2.574 1.00 83.38 197 GLU A C 1
ATOM 1528 O O . GLU A 1 197 ? 6.604 2.600 -2.083 1.00 83.38 197 GLU A O 1
ATOM 1533 N N . THR A 1 198 ? 7.655 1.764 -3.880 1.00 89.69 198 THR A N 1
ATOM 1534 C CA . THR A 1 198 ? 6.555 2.020 -4.827 1.00 89.69 198 THR A CA 1
ATOM 1535 C C . THR A 1 198 ? 6.464 0.963 -5.931 1.00 89.69 198 THR A C 1
ATOM 1537 O O . THR A 1 198 ? 7.471 0.507 -6.463 1.00 89.69 198 THR A O 1
ATOM 1540 N N . LEU A 1 199 ? 5.234 0.603 -6.313 1.00 94.19 199 LEU A N 1
ATOM 1541 C CA . LEU A 1 199 ? 4.936 -0.248 -7.476 1.00 94.19 199 LEU A CA 1
ATOM 1542 C C . LEU A 1 199 ? 4.408 0.540 -8.677 1.00 94.19 199 LEU A C 1
ATOM 1544 O O . LEU A 1 199 ? 3.742 -0.018 -9.541 1.00 94.19 199 LEU A O 1
ATOM 1548 N N . GLU A 1 200 ? 4.683 1.838 -8.745 1.00 92.19 200 GLU A N 1
ATOM 1549 C CA . GLU A 1 200 ? 4.437 2.614 -9.962 1.00 92.19 200 GLU A CA 1
ATOM 1550 C C . GLU A 1 200 ? 5.102 1.932 -11.173 1.00 92.19 200 GLU A C 1
ATOM 1552 O O . GLU A 1 200 ? 6.256 1.496 -11.094 1.00 92.19 200 GLU A O 1
ATOM 1557 N N . GLY A 1 201 ? 4.318 1.737 -12.236 1.00 94.62 201 GLY A N 1
ATOM 1558 C CA . GLY A 1 201 ? 4.623 0.874 -13.377 1.00 94.62 201 GLY A CA 1
ATOM 1559 C C . GLY A 1 201 ? 3.859 -0.455 -13.391 1.00 94.62 201 GLY A C 1
ATOM 1560 O O . GLY A 1 201 ? 3.797 -1.125 -14.427 1.00 94.62 201 GLY A O 1
ATOM 1561 N N . ILE A 1 202 ? 3.234 -0.860 -12.280 1.00 97.62 202 ILE A N 1
ATOM 1562 C CA . ILE A 1 202 ? 2.415 -2.081 -12.221 1.00 97.62 202 ILE A CA 1
ATOM 1563 C C . ILE A 1 202 ? 1.194 -2.011 -13.152 1.00 97.62 202 ILE A C 1
ATOM 1565 O O . ILE A 1 202 ? 0.728 -3.035 -13.659 1.00 97.62 202 ILE A O 1
ATOM 1569 N N . GLU A 1 203 ? 0.707 -0.808 -13.449 1.00 96.06 203 GLU A N 1
ATOM 1570 C CA . GLU A 1 203 ? -0.396 -0.538 -14.367 1.00 96.06 203 GLU A CA 1
ATOM 1571 C C . GLU A 1 203 ? -0.118 -0.997 -15.805 1.00 96.06 203 GLU A C 1
ATOM 1573 O O . GLU A 1 203 ? -1.051 -1.228 -16.578 1.00 96.06 203 GLU A O 1
ATOM 1578 N N . PHE A 1 204 ? 1.155 -1.193 -16.164 1.00 95.94 204 PHE A N 1
ATOM 1579 C CA . PHE A 1 204 ? 1.557 -1.642 -17.491 1.00 95.94 204 PHE A CA 1
ATOM 1580 C C . PHE A 1 204 ? 1.315 -3.135 -17.737 1.00 95.94 204 PHE A C 1
ATOM 1582 O O . PHE A 1 204 ? 1.438 -3.568 -18.885 1.00 95.94 204 PHE A O 1
ATOM 1589 N N . PHE A 1 205 ? 0.912 -3.904 -16.718 1.00 97.44 205 PHE A N 1
ATOM 1590 C CA . PHE A 1 205 ? 0.647 -5.346 -16.792 1.00 97.44 205 PHE A CA 1
ATOM 1591 C C . PHE A 1 205 ? -0.867 -5.654 -16.732 1.00 97.44 205 PHE A C 1
ATOM 1593 O O . PHE A 1 205 ? -1.393 -6.070 -15.692 1.00 97.44 205 PHE A O 1
ATOM 1600 N N . PRO A 1 206 ? -1.615 -5.474 -17.840 1.00 95.12 206 PRO A N 1
ATOM 1601 C CA . PRO A 1 206 ? -3.083 -5.526 -17.838 1.00 95.12 206 PRO A CA 1
ATOM 1602 C C . PRO A 1 206 ? -3.660 -6.929 -17.588 1.00 95.12 206 PRO A C 1
ATOM 1604 O O . PRO A 1 206 ? -4.807 -7.060 -17.161 1.00 95.12 206 PRO A O 1
ATOM 1607 N N . ASN A 1 207 ? -2.873 -7.978 -17.846 1.00 97.88 207 ASN A N 1
ATOM 1608 C CA . ASN A 1 207 ? -3.272 -9.378 -17.679 1.00 97.88 207 ASN A CA 1
ATOM 1609 C C . ASN A 1 207 ? -2.787 -9.991 -16.357 1.00 97.88 207 ASN A C 1
ATOM 1611 O O . ASN A 1 207 ? -2.893 -11.207 -16.178 1.00 97.88 207 ASN A O 1
ATOM 1615 N N . LEU A 1 208 ? -2.264 -9.171 -15.441 1.00 98.75 208 LEU A N 1
ATOM 1616 C CA . LEU A 1 208 ? -1.787 -9.623 -14.142 1.00 98.75 208 LEU A CA 1
ATOM 1617 C C . LEU A 1 208 ? -2.929 -10.270 -13.349 1.00 98.75 208 LEU A C 1
ATOM 1619 O O . LEU A 1 208 ? -3.959 -9.643 -13.102 1.00 98.75 208 LEU A O 1
ATOM 1623 N N . LYS A 1 209 ? -2.739 -11.532 -12.958 1.00 98.81 209 LYS A N 1
ATOM 1624 C CA . LYS A 1 209 ? -3.698 -12.327 -12.180 1.00 98.81 209 LYS A CA 1
ATOM 1625 C C . LYS A 1 209 ? -3.265 -12.489 -10.733 1.00 98.81 209 LYS A C 1
ATOM 1627 O O . LYS A 1 209 ? -4.120 -12.502 -9.852 1.00 98.81 209 LYS A O 1
ATOM 1632 N N . GLU A 1 210 ? -1.965 -12.604 -10.488 1.00 98.88 210 GLU A N 1
ATOM 1633 C CA . GLU A 1 210 ? -1.417 -12.748 -9.142 1.00 98.88 210 GLU A CA 1
ATOM 1634 C C . GLU A 1 210 ? -0.327 -11.709 -8.897 1.00 98.88 210 GLU A C 1
ATOM 1636 O O . GLU A 1 210 ? 0.645 -11.632 -9.648 1.00 98.88 210 GLU A O 1
ATOM 1641 N N . LEU A 1 211 ? -0.493 -10.928 -7.833 1.00 98.88 211 LEU A N 1
ATOM 1642 C CA . LEU A 1 211 ? 0.515 -9.999 -7.339 1.00 98.88 211 LEU A CA 1
ATOM 1643 C C . LEU A 1 211 ? 0.851 -10.356 -5.892 1.00 98.88 211 LEU A C 1
ATOM 1645 O O . LEU A 1 211 ? -0.017 -10.268 -5.024 1.00 98.88 211 LEU A O 1
ATOM 1649 N N . ASP A 1 212 ? 2.101 -10.741 -5.647 1.00 98.88 212 ASP A N 1
ATOM 1650 C CA . ASP A 1 212 ? 2.684 -10.818 -4.306 1.00 98.88 212 ASP A CA 1
ATOM 1651 C C . ASP A 1 212 ? 3.709 -9.694 -4.159 1.00 98.88 212 ASP A C 1
ATOM 1653 O O . ASP A 1 212 ? 4.788 -9.728 -4.752 1.00 98.88 212 ASP A O 1
ATOM 1657 N N . CYS A 1 213 ? 3.341 -8.675 -3.391 1.00 98.44 213 CYS A N 1
ATOM 1658 C CA . CYS A 1 213 ? 4.197 -7.567 -2.991 1.00 98.44 213 CYS A CA 1
ATOM 1659 C C . CYS A 1 213 ? 4.337 -7.484 -1.467 1.00 98.44 213 CYS A C 1
ATOM 1661 O O . CYS A 1 213 ? 4.577 -6.406 -0.911 1.00 98.44 213 CYS A O 1
ATOM 1663 N N . SER A 1 214 ? 4.191 -8.623 -0.786 1.00 98.50 214 SER A N 1
ATOM 1664 C CA . SER A 1 214 ? 4.287 -8.701 0.667 1.00 98.50 214 SER A CA 1
ATOM 1665 C C . SER A 1 214 ? 5.696 -8.406 1.193 1.00 98.50 214 SER A C 1
ATOM 1667 O O . SER A 1 214 ? 6.686 -8.588 0.488 1.00 98.50 214 SER A O 1
ATOM 1669 N N . ILE A 1 215 ? 5.802 -7.970 2.451 1.00 96.56 215 ILE A N 1
ATOM 1670 C CA . ILE A 1 215 ? 7.087 -7.675 3.117 1.00 96.56 215 ILE A CA 1
ATOM 1671 C C . ILE A 1 215 ? 7.867 -6.599 2.342 1.00 96.56 215 ILE A C 1
ATOM 1673 O O . ILE A 1 215 ? 8.957 -6.824 1.829 1.00 96.56 215 ILE A O 1
ATOM 1677 N N . ASN A 1 216 ? 7.276 -5.418 2.213 1.00 91.94 216 ASN A N 1
ATOM 1678 C CA . ASN A 1 216 ? 7.896 -4.268 1.554 1.00 91.94 216 ASN A CA 1
ATOM 1679 C C . ASN A 1 216 ? 7.590 -2.987 2.353 1.00 91.94 216 ASN A C 1
ATOM 1681 O O . ASN A 1 216 ? 7.162 -3.038 3.509 1.00 91.94 216 ASN A O 1
ATOM 1685 N N . GLN A 1 217 ? 7.864 -1.825 1.764 1.00 87.50 217 GLN A N 1
ATOM 1686 C CA . GLN A 1 217 ? 7.709 -0.513 2.394 1.00 87.50 217 GLN A CA 1
ATOM 1687 C C . GLN A 1 217 ? 6.650 0.339 1.677 1.00 87.50 217 GLN A C 1
ATOM 1689 O O . GLN A 1 217 ? 6.711 1.566 1.700 1.00 87.50 217 GLN A O 1
ATOM 1694 N N . LEU A 1 218 ? 5.664 -0.301 1.039 1.00 83.69 218 LEU A N 1
ATOM 1695 C CA . LEU A 1 218 ? 4.638 0.396 0.267 1.00 83.69 218 LEU A CA 1
ATOM 1696 C C . LEU A 1 218 ? 3.739 1.228 1.188 1.00 83.69 218 LEU A C 1
ATOM 1698 O O . LEU A 1 218 ? 3.038 0.683 2.042 1.00 83.69 218 LEU A O 1
ATOM 1702 N N . SER A 1 219 ? 3.708 2.541 0.964 1.00 79.62 219 SER A N 1
ATOM 1703 C CA . SER A 1 219 ? 2.743 3.464 1.587 1.00 79.62 219 SER A CA 1
ATOM 1704 C C . SER A 1 219 ? 1.465 3.631 0.753 1.00 79.62 219 SER A C 1
ATOM 1706 O O . SER A 1 219 ? 0.404 3.982 1.276 1.00 79.62 219 SER A O 1
ATOM 1708 N N . ARG A 1 220 ? 1.550 3.328 -0.550 1.00 79.31 220 ARG A N 1
ATOM 1709 C CA . ARG A 1 220 ? 0.450 3.358 -1.520 1.00 79.31 220 ARG A CA 1
ATOM 1710 C C . ARG A 1 220 ? 0.522 2.163 -2.467 1.00 79.31 220 ARG A C 1
ATOM 1712 O O . ARG A 1 220 ? 1.606 1.678 -2.781 1.00 79.31 220 ARG A O 1
ATOM 1719 N N . LEU A 1 221 ? -0.635 1.735 -2.960 1.00 89.69 221 LEU A N 1
ATOM 1720 C CA . LEU A 1 221 ? -0.751 0.701 -3.984 1.00 89.69 221 LEU A CA 1
ATOM 1721 C C . LEU A 1 221 ? -1.935 1.021 -4.901 1.00 89.69 221 LEU A C 1
ATOM 1723 O O . LEU A 1 221 ? -3.079 1.036 -4.444 1.00 89.69 221 LEU A O 1
ATOM 1727 N N . ASP A 1 222 ? -1.659 1.259 -6.183 1.00 88.00 222 ASP A N 1
ATOM 1728 C CA . ASP A 1 222 ? -2.683 1.390 -7.222 1.00 88.00 222 ASP A CA 1
ATOM 1729 C C . ASP A 1 222 ? -2.656 0.151 -8.121 1.00 88.00 222 ASP A C 1
ATOM 1731 O O . ASP A 1 222 ? -1.670 -0.125 -8.793 1.00 88.00 222 ASP A O 1
ATOM 1735 N N . VAL A 1 223 ? -3.753 -0.605 -8.109 1.00 95.56 223 VAL A N 1
ATOM 1736 C CA . VAL A 1 223 ? -3.971 -1.788 -8.959 1.00 95.56 223 VAL A CA 1
ATOM 1737 C C . VAL A 1 223 ? -5.202 -1.614 -9.852 1.00 95.56 223 VAL A C 1
ATOM 1739 O O . VAL A 1 223 ? -5.800 -2.588 -10.316 1.00 95.56 223 VAL A O 1
ATOM 1742 N N . SER A 1 224 ? -5.627 -0.369 -10.086 1.00 91.00 224 SER A N 1
ATOM 1743 C CA . SER A 1 224 ? -6.868 -0.046 -10.796 1.00 91.00 224 SER A CA 1
ATOM 1744 C C . SER A 1 224 ? -6.863 -0.476 -12.265 1.00 91.00 224 SER A C 1
ATOM 1746 O O . SER A 1 224 ? -7.924 -0.803 -12.802 1.00 91.00 224 SER A O 1
ATOM 1748 N N . GLN A 1 225 ? -5.685 -0.525 -12.897 1.00 93.50 225 GLN A N 1
ATOM 1749 C CA . GLN A 1 225 ? -5.509 -1.009 -14.272 1.00 93.50 225 GLN A CA 1
ATOM 1750 C C . GLN A 1 225 ? -5.342 -2.534 -14.350 1.00 93.50 225 GLN A C 1
ATOM 1752 O O . GLN A 1 225 ? -5.619 -3.139 -15.387 1.00 93.50 225 GLN A O 1
ATOM 1757 N N . ASN A 1 226 ? -4.990 -3.196 -13.245 1.00 98.06 226 ASN A N 1
ATOM 1758 C CA . ASN A 1 226 ? -4.836 -4.650 -13.171 1.00 98.06 226 ASN A CA 1
ATOM 1759 C C . ASN A 1 226 ? -6.193 -5.337 -12.922 1.00 98.06 226 ASN A C 1
ATOM 1761 O O . ASN A 1 226 ? -6.388 -6.098 -11.976 1.00 98.06 226 ASN A O 1
ATOM 1765 N N . THR A 1 227 ? -7.176 -5.058 -13.777 1.00 96.69 227 THR A N 1
ATOM 1766 C CA . THR A 1 227 ? -8.569 -5.535 -13.629 1.00 96.69 227 THR A CA 1
ATOM 1767 C C . THR A 1 227 ? -8.720 -7.061 -13.724 1.00 96.69 227 THR A C 1
ATOM 1769 O O . THR A 1 227 ? -9.761 -7.613 -13.355 1.00 96.69 227 THR A O 1
ATOM 1772 N N . ALA A 1 228 ? -7.683 -7.752 -14.207 1.00 98.56 228 ALA A N 1
ATOM 1773 C CA . ALA A 1 228 ? -7.605 -9.205 -14.268 1.00 98.56 228 ALA A CA 1
ATOM 1774 C C . ALA A 1 228 ? -7.187 -9.874 -12.944 1.00 98.56 228 ALA A C 1
ATOM 1776 O O . ALA A 1 228 ? -7.236 -11.102 -12.888 1.00 98.56 228 ALA A O 1
ATOM 1777 N N . LEU A 1 229 ? -6.818 -9.109 -11.904 1.00 98.81 229 LEU A N 1
ATOM 1778 C CA . LEU A 1 229 ? -6.293 -9.663 -10.654 1.00 98.81 229 LEU A CA 1
ATOM 1779 C C . LEU A 1 229 ? -7.282 -10.627 -9.984 1.00 98.81 229 LEU A C 1
ATOM 1781 O O . LEU A 1 229 ? -8.433 -10.278 -9.715 1.00 98.81 229 LEU A O 1
ATOM 1785 N N . GLU A 1 230 ? -6.796 -11.823 -9.667 1.00 98.88 230 GLU A N 1
ATOM 1786 C CA . GLU A 1 230 ? -7.500 -12.878 -8.935 1.00 98.88 230 GLU A CA 1
ATOM 1787 C C . GLU A 1 230 ? -6.921 -13.061 -7.523 1.00 98.88 230 GLU A C 1
ATOM 1789 O O . GLU A 1 230 ? -7.655 -13.412 -6.598 1.00 98.88 230 GLU A O 1
ATOM 1794 N N . LYS A 1 231 ? -5.629 -12.773 -7.328 1.00 98.94 231 LYS A N 1
ATOM 1795 C CA . LYS A 1 231 ? -4.945 -12.854 -6.034 1.00 98.94 231 LYS A CA 1
ATOM 1796 C C . LYS A 1 231 ? -4.071 -11.628 -5.797 1.00 98.94 231 LYS A C 1
ATOM 1798 O O . LYS A 1 231 ? -3.227 -11.299 -6.628 1.00 98.94 231 LYS A O 1
ATOM 1803 N N . LEU A 1 232 ? -4.252 -11.004 -4.636 1.00 98.94 232 LEU A N 1
ATOM 1804 C CA . LEU A 1 232 ? -3.407 -9.922 -4.143 1.00 98.94 232 LEU A CA 1
ATOM 1805 C C . LEU A 1 232 ? -2.878 -10.279 -2.757 1.00 98.94 232 LEU A C 1
ATOM 1807 O O . LEU A 1 232 ? -3.665 -10.452 -1.825 1.00 98.94 232 LEU A O 1
ATOM 1811 N N . ASP A 1 233 ? -1.559 -10.343 -2.623 1.00 98.94 233 ASP A N 1
ATOM 1812 C CA . ASP A 1 233 ? -0.879 -10.308 -1.334 1.00 98.94 233 ASP A CA 1
ATOM 1813 C C . ASP A 1 233 ? -0.063 -9.019 -1.230 1.00 98.94 233 ASP A C 1
ATOM 1815 O O . ASP A 1 233 ? 0.979 -8.868 -1.861 1.00 98.94 233 ASP A O 1
ATOM 1819 N N . CYS A 1 234 ? -0.573 -8.070 -0.449 1.00 98.44 234 CYS A N 1
ATOM 1820 C CA . CYS A 1 234 ? 0.103 -6.828 -0.085 1.00 98.44 234 CYS A CA 1
ATOM 1821 C C . CYS A 1 234 ? 0.377 -6.763 1.426 1.00 98.44 234 CYS A C 1
ATOM 1823 O O . CYS A 1 234 ? 0.486 -5.680 2.009 1.00 98.44 234 CYS A O 1
ATOM 1825 N N . SER A 1 235 ? 0.457 -7.923 2.084 1.00 98.75 235 SER A N 1
ATOM 1826 C CA . SER A 1 235 ? 0.650 -8.004 3.529 1.00 98.75 235 SER A CA 1
ATOM 1827 C C . SER A 1 235 ? 2.019 -7.487 3.983 1.00 98.75 235 SER A C 1
ATOM 1829 O O . SER A 1 235 ? 2.993 -7.526 3.238 1.00 98.75 235 SER A O 1
ATOM 1831 N N . THR A 1 236 ? 2.121 -7.033 5.233 1.00 97.38 236 THR A N 1
ATOM 1832 C CA . THR A 1 236 ? 3.372 -6.495 5.807 1.00 97.38 236 THR A CA 1
ATOM 1833 C C . THR A 1 236 ? 3.922 -5.327 4.976 1.00 97.38 236 THR A C 1
ATOM 1835 O O . THR A 1 236 ? 4.996 -5.412 4.383 1.00 97.38 236 THR A O 1
ATOM 1838 N N . ASN A 1 237 ? 3.138 -4.252 4.913 1.00 93.50 237 ASN A N 1
ATOM 1839 C CA . ASN A 1 237 ? 3.462 -2.977 4.266 1.00 93.50 237 ASN A CA 1
ATOM 1840 C C . ASN A 1 237 ? 2.976 -1.816 5.166 1.00 93.50 237 ASN A C 1
ATOM 1842 O O . ASN A 1 237 ? 2.651 -2.020 6.338 1.00 93.50 237 ASN A O 1
ATOM 1846 N N . GLN A 1 238 ? 2.948 -0.588 4.646 1.00 88.88 238 GLN A N 1
ATOM 1847 C CA . GLN A 1 238 ? 2.560 0.630 5.370 1.00 88.88 238 GLN A CA 1
ATOM 1848 C C . GLN A 1 238 ? 1.312 1.282 4.744 1.00 88.88 238 GLN A C 1
ATOM 1850 O O . GLN A 1 238 ? 1.157 2.502 4.749 1.00 88.88 238 GLN A O 1
ATOM 1855 N N . LEU A 1 239 ? 0.414 0.478 4.161 1.00 84.06 239 LEU A N 1
ATOM 1856 C CA . LEU A 1 239 ? -0.760 0.987 3.450 1.00 84.06 239 LEU A CA 1
ATOM 1857 C C . LEU A 1 239 ? -1.787 1.555 4.436 1.00 84.06 239 LEU A C 1
ATOM 1859 O O . LEU A 1 239 ? -2.372 0.815 5.226 1.00 84.06 239 LEU A O 1
ATOM 1863 N N . ALA A 1 240 ? -2.067 2.855 4.337 1.00 82.50 240 ALA A N 1
ATOM 1864 C CA . ALA A 1 240 ? -3.149 3.508 5.083 1.00 82.50 240 ALA A CA 1
ATOM 1865 C C . ALA A 1 240 ? -4.522 3.366 4.394 1.00 82.50 240 ALA A C 1
ATOM 1867 O O . ALA A 1 240 ? -5.572 3.488 5.032 1.00 82.50 240 ALA A O 1
ATOM 1868 N N . SER A 1 241 ? -4.524 3.097 3.084 1.00 84.12 241 SER A N 1
ATOM 1869 C CA . SER A 1 241 ? -5.729 2.861 2.285 1.00 84.12 241 SER A CA 1
ATOM 1870 C C . SER A 1 241 ? -5.463 1.862 1.158 1.00 84.12 241 SER A C 1
ATOM 1872 O O . SER A 1 241 ? -4.328 1.709 0.709 1.00 84.12 241 SER A O 1
ATOM 1874 N N . LEU A 1 242 ? -6.519 1.186 0.702 1.00 89.06 242 LEU A N 1
ATOM 1875 C CA . LEU A 1 242 ? -6.464 0.240 -0.409 1.00 89.06 242 LEU A CA 1
ATOM 1876 C C . LEU A 1 242 ? -7.790 0.276 -1.180 1.00 89.06 242 LEU A C 1
ATOM 1878 O O . LEU A 1 242 ? -8.844 -0.025 -0.621 1.00 89.06 242 LEU A O 1
ATOM 1882 N N . ASN A 1 243 ? -7.743 0.650 -2.461 1.00 85.56 243 ASN A N 1
ATOM 1883 C CA . ASN A 1 243 ? -8.920 0.705 -3.330 1.00 85.56 243 ASN A CA 1
ATOM 1884 C C . ASN A 1 243 ? -8.935 -0.485 -4.294 1.00 85.56 243 ASN A C 1
ATOM 1886 O O . ASN A 1 243 ? -8.084 -0.583 -5.172 1.00 85.56 243 ASN A O 1
ATOM 1890 N N . LEU A 1 244 ? -9.945 -1.347 -4.161 1.00 92.00 244 LEU A N 1
ATOM 1891 C CA . LEU A 1 244 ? -10.106 -2.563 -4.970 1.00 92.00 244 LEU A CA 1
ATOM 1892 C C . LEU A 1 244 ? -11.372 -2.547 -5.834 1.00 92.00 244 LEU A C 1
ATOM 1894 O O . LEU A 1 244 ? -11.794 -3.580 -6.359 1.00 92.00 244 LEU A O 1
ATOM 1898 N N . SER A 1 245 ? -11.986 -1.373 -6.009 1.00 91.50 245 SER A N 1
ATOM 1899 C CA . SER A 1 245 ? -13.265 -1.218 -6.718 1.00 91.50 245 SER A CA 1
ATOM 1900 C C . SER A 1 245 ? -13.221 -1.629 -8.196 1.00 91.50 245 SER A C 1
ATOM 1902 O O . SER A 1 245 ? -14.270 -1.894 -8.788 1.00 91.50 245 SER A O 1
ATOM 1904 N N . LYS A 1 246 ? -12.026 -1.692 -8.800 1.00 90.25 246 LYS A N 1
ATOM 1905 C CA . LYS A 1 246 ? -11.804 -2.119 -10.191 1.00 90.25 246 LYS A CA 1
ATOM 1906 C C . LYS A 1 246 ? -11.392 -3.588 -10.323 1.00 90.25 246 LYS A C 1
ATOM 1908 O O . LYS A 1 246 ? -11.429 -4.129 -11.425 1.00 90.25 246 LYS A O 1
ATOM 1913 N N . ASN A 1 247 ? -11.071 -4.264 -9.222 1.00 97.56 247 ASN A N 1
ATOM 1914 C CA . ASN A 1 247 ? -10.545 -5.632 -9.210 1.00 97.56 247 ASN A CA 1
ATOM 1915 C C . ASN A 1 247 ? -11.666 -6.646 -8.928 1.00 97.56 247 ASN A C 1
ATOM 1917 O O . ASN A 1 247 ? -11.594 -7.455 -8.007 1.00 97.56 247 ASN A O 1
ATOM 1921 N N . ALA A 1 248 ? -12.743 -6.601 -9.718 1.00 97.12 248 ALA A N 1
ATOM 1922 C CA . ALA A 1 248 ? -13.946 -7.411 -9.487 1.00 97.12 248 ALA A CA 1
ATOM 1923 C C . ALA A 1 248 ? -13.712 -8.936 -9.574 1.00 97.12 248 ALA A C 1
ATOM 1925 O O . ALA A 1 248 ? -14.543 -9.708 -9.099 1.00 97.12 248 ALA A O 1
ATOM 1926 N N . LYS A 1 249 ? -12.592 -9.372 -10.170 1.00 98.69 249 LYS A N 1
ATOM 1927 C CA . LYS A 1 249 ? -12.192 -10.785 -10.293 1.00 98.69 249 LYS A CA 1
ATOM 1928 C C . LYS A 1 249 ? -11.416 -11.326 -9.086 1.00 98.69 249 LYS A C 1
ATOM 1930 O O . LYS A 1 249 ? -11.082 -12.509 -9.084 1.00 98.69 249 LYS A O 1
ATOM 1935 N N . LEU A 1 250 ? -11.138 -10.493 -8.083 1.00 98.75 250 LEU A N 1
ATOM 1936 C CA . LEU A 1 250 ? -10.339 -10.876 -6.923 1.00 98.75 250 LEU A CA 1
ATOM 1937 C C . LEU A 1 250 ? -11.035 -11.984 -6.116 1.00 98.75 250 LEU A C 1
ATOM 1939 O O . LEU A 1 250 ? -12.195 -11.841 -5.734 1.00 98.75 250 LEU A O 1
ATOM 1943 N N . LYS A 1 251 ? -10.307 -13.072 -5.858 1.00 98.88 251 LYS A N 1
ATOM 1944 C CA . LYS A 1 251 ? -10.729 -14.256 -5.089 1.00 98.88 251 LYS A CA 1
ATOM 1945 C C . LYS A 1 251 ? -9.991 -14.371 -3.759 1.00 98.88 251 LYS A C 1
ATOM 1947 O O . LYS A 1 251 ? -10.579 -14.808 -2.774 1.00 98.88 251 LYS A O 1
ATOM 1952 N N . TYR A 1 252 ? -8.728 -13.947 -3.726 1.00 98.94 252 TYR A N 1
ATOM 1953 C CA . TYR A 1 252 ? -7.864 -14.042 -2.551 1.00 98.94 252 TYR A CA 1
ATOM 1954 C C . TYR A 1 252 ? -7.234 -12.682 -2.252 1.00 98.94 252 TYR A C 1
ATOM 1956 O O . TYR A 1 252 ? -6.530 -12.127 -3.100 1.00 98.94 252 TYR A O 1
ATOM 1964 N N . LEU A 1 253 ? -7.476 -12.157 -1.050 1.00 98.94 253 LEU A N 1
ATOM 1965 C CA . LEU A 1 253 ? -6.889 -10.906 -0.579 1.00 98.94 253 LEU A CA 1
ATOM 1966 C C . LEU A 1 253 ? -6.177 -11.110 0.759 1.00 98.94 253 LEU A C 1
ATOM 1968 O O . LEU A 1 253 ? -6.810 -11.424 1.769 1.00 98.94 253 LEU A O 1
ATOM 1972 N N . TYR A 1 254 ? -4.873 -10.852 0.765 1.00 98.94 254 TYR A N 1
ATOM 1973 C CA . TYR A 1 254 ? -4.048 -10.751 1.962 1.00 98.94 254 TYR A CA 1
ATOM 1974 C C . TYR A 1 254 ? -3.550 -9.310 2.079 1.00 98.94 254 TYR A C 1
ATOM 1976 O O . TYR A 1 254 ? -2.694 -8.867 1.320 1.00 98.94 254 TYR A O 1
ATOM 1984 N N . CYS A 1 255 ? -4.117 -8.559 3.018 1.00 98.56 255 CYS A N 1
ATOM 1985 C CA . CYS A 1 255 ? -3.739 -7.176 3.317 1.00 98.56 255 CYS A CA 1
ATOM 1986 C C . CYS A 1 255 ? -3.405 -6.987 4.803 1.00 98.56 255 CYS A C 1
ATOM 1988 O O . CYS A 1 255 ? -3.446 -5.874 5.332 1.00 98.56 255 CYS A O 1
ATOM 1990 N N . ASN A 1 256 ? -3.080 -8.077 5.502 1.00 98.81 256 ASN A N 1
ATOM 1991 C CA . ASN A 1 256 ? -2.718 -8.041 6.910 1.00 98.81 256 ASN A CA 1
ATOM 1992 C C . ASN A 1 256 ? -1.422 -7.276 7.191 1.00 98.81 256 ASN A C 1
ATOM 1994 O O . ASN A 1 256 ? -0.561 -7.182 6.323 1.00 98.81 256 ASN A O 1
ATOM 1998 N N . GLN A 1 257 ? -1.252 -6.808 8.431 1.00 97.88 257 GLN A N 1
ATOM 1999 C CA . GLN A 1 257 ? -0.066 -6.049 8.857 1.00 97.88 257 GLN A CA 1
ATOM 2000 C C . GLN A 1 257 ? 0.165 -4.815 7.974 1.00 97.88 257 GLN A C 1
ATOM 2002 O O . GLN A 1 257 ? 1.211 -4.667 7.351 1.00 97.88 257 GLN A O 1
ATOM 2007 N N . ASN A 1 258 ? -0.855 -3.964 7.914 1.00 96.88 258 ASN A N 1
ATOM 2008 C CA . ASN A 1 258 ? -0.842 -2.651 7.272 1.00 96.88 258 ASN A CA 1
ATOM 2009 C C . ASN A 1 258 ? -1.462 -1.625 8.243 1.00 96.88 258 ASN A C 1
ATOM 2011 O O . ASN A 1 258 ? -1.692 -1.918 9.420 1.00 96.88 258 ASN A O 1
ATOM 2015 N N . GLU A 1 259 ? -1.743 -0.413 7.771 1.00 93.19 259 GLU A N 1
ATOM 2016 C CA . GLU A 1 259 ? -2.331 0.666 8.572 1.00 93.19 259 GLU A CA 1
ATOM 2017 C C . GLU A 1 259 ? -3.764 1.016 8.144 1.00 93.19 259 GLU A C 1
ATOM 2019 O O . GLU A 1 259 ? -4.241 2.124 8.399 1.00 93.19 259 GLU A O 1
ATOM 2024 N N . LEU A 1 260 ? -4.474 0.079 7.503 1.00 93.06 260 LEU A N 1
ATOM 2025 C CA . LEU A 1 260 ? -5.798 0.329 6.937 1.00 93.06 260 LEU A CA 1
ATOM 2026 C C . LEU A 1 260 ? -6.796 0.705 8.035 1.00 93.06 260 LEU A C 1
ATOM 2028 O O . LEU A 1 260 ? -7.020 -0.063 8.970 1.00 93.06 260 LEU A O 1
ATOM 2032 N N . THR A 1 261 ? -7.433 1.865 7.889 1.00 91.56 261 THR A N 1
ATOM 2033 C CA . THR A 1 261 ? -8.508 2.341 8.785 1.00 91.56 261 THR A CA 1
ATOM 2034 C C . THR A 1 261 ? -9.902 1.975 8.278 1.00 91.56 261 THR A C 1
ATOM 2036 O O . THR A 1 261 ? -10.864 1.923 9.041 1.00 91.56 261 THR A O 1
ATOM 2039 N N . SER A 1 262 ? -10.015 1.680 6.984 1.00 92.62 262 SER A N 1
ATOM 2040 C CA . SER A 1 262 ? -11.218 1.154 6.346 1.00 92.62 262 SER A CA 1
ATOM 2041 C C . SER A 1 262 ? -10.844 0.252 5.172 1.00 92.62 262 SER A C 1
ATOM 2043 O O . SER A 1 262 ? -9.757 0.380 4.605 1.00 92.62 262 SER A O 1
ATOM 2045 N N . LEU A 1 263 ? -11.745 -0.661 4.812 1.00 96.38 263 LEU A N 1
ATOM 2046 C CA . LEU A 1 263 ? -11.584 -1.548 3.666 1.00 96.38 263 LEU A CA 1
ATOM 2047 C C . LEU A 1 263 ? -12.956 -1.829 3.040 1.00 96.38 263 LEU A C 1
ATOM 2049 O O . LEU A 1 263 ? -13.817 -2.432 3.678 1.00 96.38 263 LEU A O 1
ATOM 2053 N N . ASP A 1 264 ? -13.154 -1.391 1.795 1.00 94.31 264 ASP A N 1
ATOM 2054 C CA . ASP A 1 264 ? -14.369 -1.663 1.020 1.00 94.31 264 ASP A CA 1
ATOM 2055 C C . ASP A 1 264 ? -14.113 -2.799 0.023 1.00 94.31 264 ASP A C 1
ATOM 2057 O O . ASP A 1 264 ? -13.368 -2.637 -0.944 1.00 94.31 264 ASP A O 1
ATOM 2061 N N . VAL A 1 265 ? -14.758 -3.942 0.262 1.00 97.75 265 VAL A N 1
ATOM 2062 C CA . VAL A 1 265 ? -14.722 -5.129 -0.610 1.00 97.75 265 VAL A CA 1
ATOM 2063 C C . VAL A 1 265 ? -16.051 -5.372 -1.330 1.00 97.75 265 VAL A C 1
ATOM 2065 O O . VAL A 1 265 ? -16.262 -6.424 -1.930 1.00 97.75 265 VAL A O 1
ATOM 2068 N N . SER A 1 266 ? -16.970 -4.401 -1.317 1.00 96.56 266 SER A N 1
ATOM 2069 C CA . SER A 1 266 ? -18.330 -4.566 -1.850 1.00 96.56 266 SER A CA 1
ATOM 2070 C C . SER A 1 266 ? -18.389 -4.846 -3.355 1.00 96.56 266 SER A C 1
ATOM 2072 O O . SER A 1 266 ? -19.392 -5.357 -3.855 1.00 96.56 266 SER A O 1
ATOM 2074 N N . LYS A 1 267 ? -17.327 -4.512 -4.099 1.00 96.62 267 LYS A N 1
ATOM 2075 C CA . LYS A 1 267 ? -17.207 -4.780 -5.543 1.00 96.62 267 LYS A CA 1
ATOM 2076 C C . LYS A 1 267 ? -16.523 -6.109 -5.859 1.00 96.62 267 LYS A C 1
ATOM 2078 O O . LYS A 1 267 ? -16.603 -6.571 -6.995 1.00 96.62 267 LYS A O 1
ATOM 2083 N N . ASN A 1 268 ? -15.904 -6.752 -4.874 1.00 98.38 268 ASN A N 1
ATOM 2084 C CA . ASN A 1 268 ? -15.175 -8.008 -5.028 1.00 98.38 268 ASN A CA 1
ATOM 2085 C C . ASN A 1 268 ? -16.118 -9.180 -4.712 1.00 98.38 268 ASN A C 1
ATOM 2087 O O . ASN A 1 268 ? -15.928 -9.937 -3.765 1.00 98.38 268 ASN A O 1
ATOM 2091 N N . THR A 1 269 ? -17.191 -9.299 -5.498 1.00 98.25 269 THR A N 1
ATOM 2092 C CA . THR A 1 269 ? -18.301 -10.235 -5.227 1.00 98.25 269 THR A CA 1
ATOM 2093 C C . THR A 1 269 ? -17.878 -11.707 -5.224 1.00 98.25 269 THR A C 1
ATOM 2095 O O . THR A 1 269 ? -18.505 -12.516 -4.546 1.00 98.25 269 THR A O 1
ATOM 2098 N N . GLY A 1 270 ? -16.796 -12.045 -5.934 1.00 98.25 270 GLY A N 1
ATOM 2099 C CA . GLY A 1 270 ? -16.187 -13.377 -5.961 1.00 98.25 270 GLY A CA 1
ATOM 2100 C C . GLY A 1 270 ? -15.081 -13.615 -4.925 1.00 98.25 270 GLY A C 1
ATOM 2101 O O . GLY A 1 270 ? -14.437 -14.659 -4.994 1.00 98.25 270 GLY A O 1
ATOM 2102 N N . LEU A 1 271 ? -14.834 -12.677 -4.002 1.00 98.75 271 LEU A N 1
ATOM 2103 C CA . LEU A 1 271 ? -13.804 -12.819 -2.970 1.00 98.75 271 LEU A CA 1
ATOM 2104 C C . LEU A 1 271 ? -14.164 -13.976 -2.031 1.00 98.75 271 LEU A C 1
ATOM 2106 O O . LEU A 1 271 ? -15.239 -13.952 -1.445 1.00 98.75 271 LEU A O 1
ATOM 2110 N N . ASP A 1 272 ? -13.278 -14.960 -1.902 1.00 98.44 272 ASP A N 1
ATOM 2111 C CA . ASP A 1 272 ? -13.470 -16.203 -1.139 1.00 98.44 272 ASP A CA 1
ATOM 2112 C C . ASP A 1 272 ? -12.659 -16.199 0.169 1.00 98.44 272 ASP A C 1
ATOM 2114 O O . ASP A 1 272 ? -13.156 -16.574 1.234 1.00 98.44 272 ASP A O 1
ATOM 2118 N N . LEU A 1 273 ? -11.425 -15.688 0.109 1.00 98.75 273 LEU A N 1
ATOM 2119 C CA . LEU A 1 273 ? -10.550 -15.540 1.269 1.00 98.75 273 LEU A CA 1
ATOM 2120 C C . LEU A 1 273 ? -10.160 -14.079 1.470 1.00 98.75 273 LEU A C 1
ATOM 2122 O O . LEU A 1 273 ? -9.612 -13.440 0.567 1.00 98.75 273 LEU A O 1
ATOM 2126 N N . LEU A 1 274 ? -10.375 -13.593 2.692 1.00 98.75 274 LEU A N 1
ATOM 2127 C CA . LEU A 1 274 ? -9.926 -12.282 3.142 1.00 98.75 274 LEU A CA 1
ATOM 2128 C C . LEU A 1 274 ? -9.115 -12.401 4.433 1.00 98.75 274 LEU A C 1
ATOM 2130 O O . LEU A 1 274 ? -9.642 -12.782 5.479 1.00 98.75 274 LEU A O 1
ATOM 2134 N N . ASN A 1 275 ? -7.844 -12.009 4.376 1.00 98.81 275 ASN A N 1
ATOM 2135 C CA . ASN A 1 275 ? -7.032 -11.765 5.559 1.00 98.81 275 ASN A CA 1
ATOM 2136 C C . ASN A 1 275 ? -6.682 -10.278 5.675 1.00 98.81 275 ASN A C 1
ATOM 2138 O O . ASN A 1 275 ? -5.833 -9.770 4.945 1.00 98.81 275 ASN A O 1
ATOM 2142 N N . CYS A 1 276 ? -7.311 -9.600 6.630 1.00 98.50 276 CYS A N 1
ATOM 2143 C CA . CYS A 1 276 ? -7.076 -8.196 6.959 1.00 98.50 276 CYS A CA 1
ATOM 2144 C C . CYS A 1 276 ? -6.676 -8.020 8.433 1.00 98.50 276 CYS A C 1
ATOM 2146 O O . CYS A 1 276 ? -6.916 -6.967 9.030 1.00 98.50 276 CYS A O 1
ATOM 2148 N N . ASN A 1 277 ? -6.100 -9.058 9.049 1.00 98.19 277 ASN A N 1
ATOM 2149 C CA . ASN A 1 277 ? -5.689 -9.013 10.447 1.00 98.19 277 ASN A CA 1
ATOM 2150 C C . ASN A 1 277 ? -4.549 -8.004 10.675 1.00 98.19 277 ASN A C 1
ATOM 2152 O O . ASN A 1 277 ? -3.813 -7.680 9.744 1.00 98.19 277 ASN A O 1
ATOM 2156 N N . ARG A 1 278 ? -4.374 -7.503 11.904 1.00 97.88 278 ARG A N 1
ATOM 2157 C CA . ARG A 1 278 ? -3.310 -6.521 12.219 1.00 97.88 278 ARG A CA 1
ATOM 2158 C C . ARG A 1 278 ? -3.362 -5.264 11.343 1.00 97.88 278 ARG A C 1
ATOM 2160 O O . ARG A 1 278 ? -2.376 -4.902 10.711 1.00 97.88 278 ARG A O 1
ATOM 2167 N N . ASN A 1 279 ? -4.526 -4.630 11.294 1.00 98.31 279 ASN A N 1
ATOM 2168 C CA . ASN A 1 279 ? -4.735 -3.307 10.706 1.00 98.31 279 ASN A CA 1
ATOM 2169 C C . ASN A 1 279 ? -5.338 -2.365 11.767 1.00 98.31 279 ASN A C 1
ATOM 2171 O O . ASN A 1 279 ? -5.303 -2.656 12.966 1.00 98.31 279 ASN A O 1
ATOM 2175 N N . ARG A 1 280 ? -5.889 -1.226 11.341 1.00 97.50 280 ARG A N 1
ATOM 2176 C CA . ARG A 1 280 ? -6.561 -0.233 12.193 1.00 97.50 280 ARG A CA 1
ATOM 2177 C C . ARG A 1 280 ? -8.058 -0.136 11.880 1.00 97.50 280 ARG A C 1
ATOM 2179 O O . ARG A 1 280 ? -8.664 0.918 12.068 1.00 97.50 280 ARG A O 1
ATOM 2186 N N . LEU A 1 281 ? -8.645 -1.216 11.360 1.00 98.19 281 LEU A N 1
ATOM 2187 C CA . LEU A 1 281 ? -10.066 -1.263 11.037 1.00 98.19 281 LEU A CA 1
ATOM 2188 C C . LEU A 1 281 ? -10.895 -1.185 12.324 1.00 98.19 281 LEU A C 1
ATOM 2190 O O . LEU A 1 281 ? -10.470 -1.632 13.387 1.00 98.19 281 LEU A O 1
ATOM 2194 N N . THR A 1 282 ? -12.101 -0.649 12.212 1.00 97.88 282 THR A N 1
ATOM 2195 C CA . THR A 1 282 ? -13.118 -0.617 13.283 1.00 97.88 282 THR A CA 1
ATOM 2196 C C . THR A 1 282 ? -14.365 -1.404 12.898 1.00 97.88 282 THR A C 1
ATOM 2198 O O . THR A 1 282 ? -15.195 -1.763 13.722 1.00 97.88 282 THR A O 1
ATOM 2201 N N . SER A 1 283 ? -14.524 -1.659 11.609 1.00 97.75 283 SER A N 1
ATOM 2202 C CA . SER A 1 283 ? -15.646 -2.376 11.039 1.00 97.75 283 SER A CA 1
ATOM 2203 C C . SER A 1 283 ? -15.200 -3.023 9.740 1.00 97.75 283 SER A C 1
ATOM 2205 O O . SER A 1 283 ? -14.212 -2.616 9.120 1.00 97.75 283 SER A O 1
ATOM 2207 N N . LEU A 1 284 ? -15.934 -4.051 9.339 1.00 98.00 284 LEU A N 1
ATOM 2208 C CA . LEU A 1 284 ? -15.771 -4.711 8.058 1.00 98.00 284 LEU A CA 1
ATOM 2209 C C . LEU A 1 284 ? -17.135 -5.230 7.616 1.00 98.00 284 LEU A C 1
ATOM 2211 O O . LEU A 1 284 ? -17.896 -5.726 8.440 1.00 98.00 284 LEU A O 1
ATOM 2215 N N . ASP A 1 285 ? -17.440 -5.124 6.327 1.00 97.81 285 ASP A N 1
ATOM 2216 C CA . ASP A 1 285 ? -18.654 -5.693 5.746 1.00 97.81 285 ASP A CA 1
ATOM 2217 C C . ASP A 1 285 ? -18.279 -6.588 4.562 1.00 97.81 285 ASP A C 1
ATOM 2219 O O . ASP A 1 285 ? -17.779 -6.121 3.538 1.00 97.81 285 ASP A O 1
ATOM 2223 N N . VAL A 1 286 ? -18.517 -7.890 4.716 1.00 98.00 286 VAL A N 1
ATOM 2224 C CA . VAL A 1 286 ? -18.299 -8.911 3.683 1.00 98.00 286 VAL A CA 1
ATOM 2225 C C . VAL A 1 286 ? -19.617 -9.430 3.098 1.00 98.00 286 VAL A C 1
ATOM 2227 O O . VAL A 1 286 ? -19.618 -10.387 2.323 1.00 98.00 286 VAL A O 1
ATOM 2230 N N . SER A 1 287 ? -20.754 -8.795 3.406 1.00 97.06 287 SER A N 1
ATOM 2231 C CA . SER A 1 287 ? -22.091 -9.250 2.989 1.00 97.06 287 SER A CA 1
ATOM 2232 C C . SER A 1 287 ? -22.276 -9.339 1.472 1.00 97.06 287 SER A C 1
ATOM 2234 O O . SER A 1 287 ? -23.057 -10.166 1.001 1.00 97.06 287 SER A O 1
ATOM 2236 N N . GLN A 1 288 ? -21.533 -8.537 0.704 1.00 97.44 288 GLN A N 1
ATOM 2237 C CA . GLN A 1 288 ? -21.572 -8.512 -0.765 1.00 97.44 288 GLN A CA 1
ATOM 2238 C C . GLN A 1 288 ? -20.526 -9.423 -1.432 1.00 97.44 288 GLN A C 1
ATOM 2240 O O . GLN A 1 288 ? -20.436 -9.458 -2.655 1.00 97.44 288 GLN A O 1
ATOM 2245 N N . THR A 1 289 ? -19.734 -10.156 -0.650 1.00 97.81 289 THR A N 1
ATOM 2246 C CA . THR A 1 289 ? -18.640 -11.017 -1.143 1.00 97.81 289 THR A CA 1
ATOM 2247 C C . THR A 1 289 ? -18.994 -12.496 -1.035 1.00 97.81 289 THR A C 1
ATOM 2249 O O . THR A 1 289 ? -19.967 -12.841 -0.372 1.00 97.81 289 THR A O 1
ATOM 2252 N N . ALA A 1 290 ? -18.210 -13.396 -1.622 1.00 97.44 290 ALA A N 1
ATOM 2253 C CA . ALA A 1 290 ? -18.371 -14.844 -1.472 1.00 97.44 290 ALA A CA 1
ATOM 2254 C C . ALA A 1 290 ? -17.549 -15.434 -0.305 1.00 97.44 290 ALA A C 1
ATOM 2256 O O . ALA A 1 290 ? -17.351 -16.645 -0.275 1.00 97.44 290 ALA A O 1
ATOM 2257 N N . VAL A 1 291 ? -17.083 -14.604 0.642 1.00 98.00 291 VAL A N 1
ATOM 2258 C CA . VAL A 1 291 ? -16.049 -14.994 1.610 1.00 98.00 291 VAL A CA 1
ATOM 2259 C C . VAL A 1 291 ? -16.482 -16.200 2.443 1.00 98.00 291 VAL A C 1
ATOM 2261 O O . VAL A 1 291 ? -17.469 -16.149 3.182 1.00 98.00 291 VAL A O 1
ATOM 2264 N N . THR A 1 292 ? -15.702 -17.274 2.357 1.00 97.31 292 THR A N 1
ATOM 2265 C CA . THR A 1 292 ? -15.828 -18.465 3.206 1.00 97.31 292 THR A CA 1
ATOM 2266 C C . THR A 1 292 ? -14.818 -18.444 4.346 1.00 97.31 292 THR A C 1
ATOM 2268 O O . THR A 1 292 ? -15.099 -18.964 5.424 1.00 97.31 292 THR A O 1
ATOM 2271 N N . THR A 1 293 ? -13.666 -17.799 4.134 1.00 97.50 293 THR A N 1
ATOM 2272 C CA . THR A 1 293 ? -12.574 -17.710 5.108 1.00 97.50 293 THR A CA 1
ATOM 2273 C C . THR A 1 293 ? -12.232 -16.250 5.388 1.00 97.50 293 THR A C 1
ATOM 2275 O O . THR A 1 293 ? -11.661 -15.563 4.539 1.00 97.50 293 THR A O 1
ATOM 2278 N N . LEU A 1 294 ? -12.547 -15.784 6.599 1.00 97.94 294 LEU A N 1
ATOM 2279 C CA . LEU A 1 294 ? -12.233 -14.436 7.070 1.00 97.94 294 LEU A CA 1
ATOM 2280 C C . LEU A 1 294 ? -11.262 -14.479 8.253 1.00 97.94 294 LEU A C 1
ATOM 2282 O O . LEU A 1 294 ? -11.534 -15.119 9.266 1.00 97.94 294 LEU A O 1
ATOM 2286 N N . ASN A 1 295 ? -10.179 -13.708 8.169 1.00 97.69 295 ASN A N 1
ATOM 2287 C CA . ASN A 1 295 ? -9.370 -13.337 9.326 1.00 97.69 295 ASN A CA 1
ATOM 2288 C C . ASN A 1 295 ? -9.310 -11.810 9.456 1.00 97.69 295 ASN A C 1
ATOM 2290 O O . ASN A 1 295 ? -8.603 -11.136 8.710 1.00 97.69 295 ASN A O 1
ATOM 2294 N N . ALA A 1 296 ? -10.043 -11.277 10.433 1.00 96.62 296 ALA A N 1
ATOM 2295 C CA . ALA A 1 296 ? -10.096 -9.849 10.755 1.00 96.62 296 ALA A CA 1
ATOM 2296 C C . ALA A 1 296 ? -9.584 -9.545 12.177 1.00 96.62 296 ALA A C 1
ATOM 2298 O O . ALA A 1 296 ? -9.910 -8.510 12.755 1.00 96.62 296 ALA A O 1
ATOM 2299 N N . SER A 1 297 ? -8.808 -10.455 12.769 1.00 95.62 297 SER A N 1
ATOM 2300 C CA . SER A 1 297 ? -8.326 -10.325 14.150 1.00 95.62 297 SER A CA 1
ATOM 2301 C C . SER A 1 297 ? -7.278 -9.216 14.329 1.00 95.62 297 SER A C 1
ATOM 2303 O O . SER A 1 297 ? -6.657 -8.757 13.372 1.00 95.62 297 SER A O 1
ATOM 2305 N N . ASP A 1 298 ? -7.041 -8.809 15.579 1.00 96.50 298 ASP A N 1
ATOM 2306 C CA . ASP A 1 298 ? -5.946 -7.896 15.952 1.00 96.50 298 ASP A CA 1
ATOM 2307 C C . ASP A 1 298 ? -6.008 -6.536 15.228 1.00 96.50 298 ASP A C 1
ATOM 2309 O O . ASP A 1 298 ? -4.985 -5.921 14.943 1.00 96.50 298 ASP A O 1
ATOM 2313 N N . ASN A 1 299 ? -7.219 -6.074 14.907 1.00 98.38 299 ASN A N 1
ATOM 2314 C CA . ASN A 1 299 ? -7.455 -4.734 14.389 1.00 98.38 299 ASN A CA 1
ATOM 2315 C C . ASN A 1 299 ? -7.552 -3.740 15.546 1.00 98.38 299 ASN A C 1
ATOM 2317 O O . ASN A 1 299 ? -8.426 -3.875 16.405 1.00 98.38 299 ASN A O 1
ATOM 2321 N N . LYS A 1 300 ? -6.633 -2.771 15.586 1.00 98.19 300 LYS A N 1
ATOM 2322 C CA . LYS A 1 300 ? -6.473 -1.853 16.718 1.00 98.19 300 LYS A CA 1
ATOM 2323 C C . LYS A 1 300 ? -6.366 -0.412 16.242 1.00 98.19 300 LYS A C 1
ATOM 2325 O O . LYS A 1 300 ? -5.488 -0.094 15.445 1.00 98.19 300 LYS A O 1
ATOM 2330 N N . ILE A 1 301 ? -7.210 0.466 16.770 1.00 96.25 301 ILE A N 1
ATOM 2331 C CA . ILE A 1 301 ? -7.131 1.909 16.524 1.00 96.25 301 ILE A CA 1
ATOM 2332 C C . ILE A 1 301 ? -7.025 2.662 17.846 1.00 96.25 301 ILE A C 1
ATOM 2334 O O . ILE A 1 301 ? -7.611 2.253 18.845 1.00 96.25 301 ILE A O 1
ATOM 2338 N N . ASP A 1 302 ? -6.276 3.757 17.858 1.00 96.75 302 ASP A N 1
ATOM 2339 C CA . ASP A 1 302 ? -6.184 4.619 19.031 1.00 96.75 302 ASP A CA 1
ATOM 2340 C C . ASP A 1 302 ? -7.366 5.593 19.056 1.00 96.75 302 ASP A C 1
ATOM 2342 O O . ASP A 1 302 ? -7.684 6.215 18.042 1.00 96.75 302 ASP A O 1
ATOM 2346 N N . ILE A 1 303 ? -7.984 5.751 20.224 1.00 96.50 303 ILE A N 1
ATOM 2347 C CA . ILE A 1 303 ? -8.999 6.767 20.499 1.00 96.50 303 ILE A CA 1
ATOM 2348 C C . ILE A 1 303 ? -8.550 7.635 21.671 1.00 96.50 303 ILE A C 1
ATOM 2350 O O . ILE A 1 303 ? -7.913 7.146 22.607 1.00 96.50 303 ILE A O 1
ATOM 2354 N N . ASN A 1 304 ? -8.915 8.912 21.635 1.00 94.88 304 ASN A N 1
ATOM 2355 C CA . ASN A 1 304 ? -8.706 9.821 22.753 1.00 94.88 304 ASN A CA 1
ATOM 2356 C C . ASN A 1 304 ? -10.016 9.977 23.526 1.00 94.88 304 ASN A C 1
ATOM 2358 O O . ASN A 1 304 ? -11.069 10.173 22.918 1.00 94.88 304 ASN A O 1
ATOM 2362 N N . VAL A 1 305 ? -9.948 9.899 24.851 1.00 94.50 305 VAL A N 1
ATOM 2363 C CA . VAL A 1 305 ? -11.074 10.171 25.752 1.00 94.50 305 VAL A CA 1
ATOM 2364 C C . VAL A 1 305 ? -10.635 11.162 26.818 1.00 94.50 305 VAL A C 1
ATOM 2366 O O . VAL A 1 305 ? -9.524 11.059 27.328 1.00 94.50 305 VAL A O 1
ATOM 2369 N N . GLU A 1 306 ? -11.494 12.112 27.160 1.00 92.44 306 GLU A N 1
ATOM 2370 C CA . GLU A 1 306 ? -11.217 13.062 28.245 1.00 92.44 306 GLU A CA 1
ATOM 2371 C C . GLU A 1 306 ? -11.205 12.359 29.615 1.00 92.44 306 GLU A C 1
ATOM 2373 O O . GLU A 1 306 ? -11.839 11.307 29.778 1.00 92.44 306 GLU A O 1
ATOM 2378 N N . GLU A 1 307 ? -10.494 12.921 30.601 1.00 90.38 307 GLU A N 1
ATOM 2379 C CA . GLU A 1 307 ? -10.450 12.405 31.980 1.00 90.38 307 GLU A CA 1
ATOM 2380 C C . GLU A 1 307 ? -11.851 12.332 32.589 1.00 90.38 307 GLU A C 1
ATOM 2382 O O . GLU A 1 307 ? -12.211 11.321 33.199 1.00 90.38 307 GLU A O 1
ATOM 2387 N N . THR A 1 308 ? -12.664 13.357 32.337 1.00 90.81 308 THR A N 1
ATOM 2388 C CA . THR A 1 308 ? -14.082 13.412 32.677 1.00 90.81 308 THR A CA 1
ATOM 2389 C C . THR A 1 308 ? -14.838 13.984 31.473 1.00 90.81 308 THR A C 1
ATOM 2391 O O . THR A 1 308 ? -14.612 15.136 31.127 1.00 90.81 308 THR A O 1
ATOM 2394 N N . PRO A 1 309 ? -15.748 13.238 30.804 1.00 92.50 309 PRO A N 1
ATOM 2395 C CA . PRO A 1 309 ? -16.517 12.092 31.308 1.00 92.50 309 PRO A CA 1
ATOM 2396 C C . PRO A 1 309 ? -16.057 10.690 30.838 1.00 92.50 309 PRO A C 1
ATOM 2398 O O . PRO A 1 309 ? -16.824 9.734 30.995 1.00 92.50 309 PRO A O 1
ATOM 2401 N N . ARG A 1 310 ? -14.859 10.529 30.247 1.00 94.88 310 ARG A N 1
ATOM 2402 C CA . ARG A 1 310 ? -14.398 9.275 29.597 1.00 94.88 310 ARG A CA 1
ATOM 2403 C C . ARG A 1 310 ? -15.346 8.738 28.521 1.00 94.88 310 ARG A C 1
ATOM 2405 O O . ARG A 1 310 ? -15.556 7.528 28.394 1.00 94.88 310 ARG A O 1
ATOM 2412 N N . THR A 1 311 ? -15.938 9.632 27.738 1.00 96.00 311 THR A N 1
ATOM 2413 C CA . THR A 1 311 ? -16.803 9.240 26.622 1.00 96.00 311 THR A CA 1
ATOM 2414 C C . THR A 1 311 ? -16.116 9.404 25.278 1.00 96.00 311 THR A C 1
ATOM 2416 O O . THR A 1 311 ? -15.283 10.287 25.104 1.00 96.00 311 THR A O 1
ATOM 2419 N N . PHE A 1 312 ? -16.523 8.586 24.316 1.00 96.50 312 PHE A N 1
ATOM 2420 C CA . PHE A 1 312 ? -16.104 8.652 22.926 1.00 96.50 312 PHE A CA 1
ATOM 2421 C C . PHE A 1 312 ? -17.327 8.549 22.007 1.00 96.50 312 PHE A C 1
ATOM 2423 O O . PHE A 1 312 ? -18.197 7.702 22.231 1.00 96.50 312 PHE A O 1
ATOM 2430 N N . ASP A 1 313 ? -17.397 9.388 20.973 1.00 96.19 313 ASP A N 1
ATOM 2431 C CA . ASP A 1 313 ? -18.438 9.295 19.946 1.00 96.19 313 ASP A CA 1
ATOM 2432 C C . ASP A 1 313 ? -18.038 8.273 18.875 1.00 96.19 313 ASP A C 1
ATOM 2434 O O . ASP A 1 313 ? -17.184 8.529 18.024 1.00 96.19 313 ASP A O 1
ATOM 2438 N N . LEU A 1 314 ? -18.699 7.115 18.888 1.00 96.81 314 LEU A N 1
ATOM 2439 C CA . LEU A 1 314 ? -18.471 6.021 17.943 1.00 96.81 314 LEU A CA 1
ATOM 2440 C C . LEU A 1 314 ? -18.775 6.415 16.493 1.00 96.81 314 LEU A C 1
ATOM 2442 O O . LEU A 1 314 ? -18.289 5.752 15.579 1.00 96.81 314 LEU A O 1
ATOM 2446 N N . SER A 1 315 ? -19.541 7.487 16.258 1.00 93.38 315 SER A N 1
ATOM 2447 C CA . SER A 1 315 ? -19.828 7.981 14.907 1.00 93.38 315 SER A CA 1
ATOM 2448 C C . SER A 1 315 ? -18.596 8.541 14.190 1.00 93.38 315 SER A C 1
ATOM 2450 O O . SER A 1 315 ? -18.580 8.623 12.963 1.00 93.38 315 SER A O 1
ATOM 2452 N N . THR A 1 316 ? -17.552 8.872 14.954 1.00 94.25 316 THR A N 1
ATOM 2453 C CA . THR A 1 316 ? -16.271 9.367 14.438 1.00 94.25 316 THR A CA 1
ATOM 2454 C C . THR A 1 316 ? -15.331 8.249 13.979 1.00 94.25 316 THR A C 1
ATOM 2456 O O . THR A 1 316 ? -14.306 8.529 13.357 1.00 94.25 316 THR A O 1
ATOM 2459 N N . LEU A 1 317 ? -15.660 6.979 14.258 1.00 95.31 317 LEU A N 1
ATOM 2460 C CA . LEU A 1 317 ? -14.850 5.851 13.806 1.00 95.31 317 LEU A CA 1
ATOM 2461 C C . LEU A 1 317 ? -14.877 5.735 12.269 1.00 95.31 317 LEU A C 1
ATOM 2463 O O . LEU A 1 317 ? -15.926 5.921 11.644 1.00 95.31 317 LEU A O 1
ATOM 2467 N N . PRO A 1 318 ? -13.747 5.368 11.637 1.00 91.44 318 PRO A N 1
ATOM 2468 C CA . PRO A 1 318 ? -13.678 5.157 10.194 1.00 91.44 318 PRO A CA 1
ATOM 2469 C C . PRO A 1 318 ? -14.513 3.947 9.740 1.00 91.44 318 PRO A C 1
ATOM 2471 O O . PRO A 1 318 ? -15.080 3.203 10.540 1.00 91.44 318 PRO A O 1
ATOM 2474 N N . GLY A 1 319 ? -14.598 3.740 8.423 1.00 86.44 319 GLY A N 1
ATOM 2475 C CA . GLY A 1 319 ? -15.156 2.508 7.850 1.00 86.44 319 GLY A CA 1
ATOM 2476 C C . GLY A 1 319 ? -16.682 2.399 7.851 1.00 86.44 319 GLY A C 1
ATOM 2477 O O . GLY A 1 319 ? -17.196 1.334 7.535 1.00 86.44 319 GLY A O 1
ATOM 2478 N N . LYS A 1 320 ? -17.406 3.496 8.131 1.00 88.56 320 LYS A N 1
ATOM 2479 C CA . LYS A 1 320 ? -18.877 3.503 8.281 1.00 88.56 320 LYS A CA 1
ATOM 2480 C C . LYS A 1 320 ? -19.329 2.564 9.406 1.00 88.56 320 LYS A C 1
ATOM 2482 O O . LYS A 1 320 ? -20.226 1.745 9.217 1.00 88.56 320 LYS A O 1
ATOM 2487 N N . PHE A 1 321 ? -18.683 2.692 10.563 1.00 95.62 321 PHE A N 1
ATOM 2488 C CA . PHE A 1 321 ? -18.990 1.904 11.748 1.00 95.62 321 PHE A CA 1
ATOM 2489 C C . PHE A 1 321 ? -20.484 1.961 12.104 1.00 95.62 321 PHE A C 1
ATOM 2491 O O . PHE A 1 321 ? -21.047 3.037 12.315 1.00 95.62 321 PHE A O 1
ATOM 2498 N N . ASP A 1 322 ? -21.115 0.792 12.200 1.00 96.69 322 ASP A N 1
ATOM 2499 C CA . ASP A 1 322 ? -22.501 0.637 12.626 1.00 96.69 322 ASP A CA 1
ATOM 2500 C C . ASP A 1 322 ? -22.536 -0.009 14.012 1.00 96.69 322 ASP A C 1
ATOM 2502 O O . ASP A 1 322 ? -22.280 -1.203 14.179 1.00 96.69 322 ASP A O 1
ATOM 2506 N N . VAL A 1 323 ? -22.883 0.790 15.022 1.00 96.88 323 VAL A N 1
ATOM 2507 C CA . VAL A 1 323 ? -22.944 0.342 16.419 1.00 96.88 323 VAL A CA 1
ATOM 2508 C C . VAL A 1 323 ? -23.914 -0.823 16.627 1.00 96.88 323 VAL A C 1
ATOM 2510 O O . VAL A 1 323 ? -23.714 -1.620 17.538 1.00 96.88 323 VAL A O 1
ATOM 2513 N N . THR A 1 324 ? -24.934 -0.972 15.775 1.00 96.50 324 THR A N 1
ATOM 2514 C CA . THR A 1 324 ? -25.918 -2.060 15.895 1.00 96.50 324 THR A CA 1
ATOM 2515 C C . THR A 1 324 ? -25.336 -3.428 15.539 1.00 96.50 324 THR A C 1
ATOM 2517 O O . THR A 1 324 ? -25.845 -4.448 16.001 1.00 96.50 324 THR A O 1
ATOM 2520 N N . LYS A 1 325 ? -24.233 -3.456 14.781 1.00 97.75 325 LYS A N 1
ATOM 2521 C CA . LYS A 1 325 ? -23.469 -4.667 14.457 1.00 97.75 325 LYS A CA 1
ATOM 2522 C C . LYS A 1 325 ? -22.416 -5.008 15.518 1.00 97.75 325 LYS A C 1
ATOM 2524 O O . LYS A 1 325 ? -21.799 -6.069 15.439 1.00 97.75 325 LYS A O 1
ATOM 2529 N N . ALA A 1 326 ? -22.194 -4.135 16.503 1.00 97.94 326 ALA A N 1
ATOM 2530 C CA . ALA A 1 326 ? -21.179 -4.310 17.536 1.00 97.94 326 ALA A CA 1
ATOM 2531 C C . ALA A 1 326 ? -21.775 -4.863 18.842 1.00 97.94 326 ALA A C 1
ATOM 2533 O O . ALA A 1 326 ? -22.653 -4.264 19.462 1.00 97.94 326 ALA A O 1
ATOM 2534 N N . THR A 1 327 ? -21.248 -5.992 19.304 1.00 97.75 327 THR A N 1
ATOM 2535 C CA . THR A 1 327 ? -21.685 -6.723 20.503 1.00 97.75 327 THR A CA 1
ATOM 2536 C C . THR A 1 327 ? -20.488 -7.115 21.374 1.00 97.75 327 THR A C 1
ATOM 2538 O O . THR A 1 327 ? -19.339 -6.853 21.020 1.00 97.75 327 THR A O 1
ATOM 2541 N N . ASN A 1 328 ? -20.737 -7.740 22.532 1.00 97.44 328 ASN A N 1
ATOM 2542 C CA . ASN A 1 328 ? -19.692 -8.240 23.442 1.00 97.44 328 ASN A CA 1
ATOM 2543 C C . ASN A 1 328 ? -18.648 -7.177 23.828 1.00 97.44 328 ASN A C 1
ATOM 2545 O O . ASN A 1 328 ? -17.447 -7.445 23.840 1.00 97.44 328 ASN A O 1
ATOM 2549 N N . TRP A 1 329 ? -19.116 -5.961 24.113 1.00 98.19 329 TRP A N 1
ATOM 2550 C CA . TRP A 1 329 ? -18.262 -4.864 24.553 1.00 98.19 329 TRP A CA 1
ATOM 2551 C C . TRP A 1 329 ? -17.580 -5.201 25.885 1.00 98.19 329 TRP A C 1
ATOM 2553 O O . TRP A 1 329 ? -18.231 -5.632 26.836 1.00 98.19 329 TRP A O 1
ATOM 2563 N N . SER A 1 330 ? -16.272 -4.970 25.957 1.00 98.31 330 SER A N 1
ATOM 2564 C CA . SER A 1 330 ? -15.453 -5.101 27.162 1.00 98.31 330 SER A CA 1
ATOM 2565 C C . SER A 1 330 ? -14.620 -3.838 27.356 1.00 98.31 330 SER A C 1
ATOM 2567 O O . SER A 1 330 ? -14.145 -3.258 26.383 1.00 98.31 330 SER A O 1
ATOM 2569 N N . GLY A 1 331 ? -14.451 -3.390 28.603 1.00 97.44 331 GLY A N 1
ATOM 2570 C CA . GLY A 1 331 ? -13.739 -2.146 28.929 1.00 97.44 331 GLY A CA 1
ATOM 2571 C C . GLY A 1 331 ? -14.589 -0.866 28.845 1.00 97.44 331 GLY A C 1
ATOM 2572 O O . GLY A 1 331 ? -14.099 0.227 29.125 1.00 97.44 331 GLY A O 1
ATOM 2573 N N . GLY A 1 332 ? -15.874 -0.972 28.504 1.00 96.25 332 GLY A N 1
ATOM 2574 C CA . GLY A 1 332 ? -16.794 0.162 28.472 1.00 96.25 332 GLY A CA 1
ATOM 2575 C C . GLY A 1 332 ? -18.244 -0.255 28.255 1.00 96.25 332 GLY A C 1
ATOM 2576 O O . GLY A 1 332 ? -18.547 -1.429 28.049 1.00 96.25 332 GLY A O 1
ATOM 2577 N N . THR A 1 333 ? -19.141 0.725 28.300 1.00 96.69 333 THR A N 1
ATOM 2578 C CA . THR A 1 333 ? -20.576 0.562 28.032 1.00 96.69 333 THR A CA 1
ATOM 2579 C C . THR A 1 333 ? -20.997 1.487 26.900 1.00 96.69 333 THR A C 1
ATOM 2581 O O . THR A 1 333 ? -20.496 2.603 26.792 1.00 96.69 333 THR A O 1
ATOM 2584 N N . VAL A 1 334 ? -21.910 1.033 26.044 1.00 97.81 334 VAL A N 1
ATOM 2585 C CA . VAL A 1 334 ? -22.388 1.813 24.896 1.00 97.81 334 VAL A CA 1
ATOM 2586 C C . VAL A 1 334 ? -23.851 2.185 25.096 1.00 97.81 334 VAL A C 1
ATOM 2588 O O . VAL A 1 334 ? -24.673 1.334 25.428 1.00 97.81 334 VAL A O 1
ATOM 2591 N N . SER A 1 335 ? -24.171 3.461 24.884 1.00 96.00 335 SER A N 1
ATOM 2592 C CA . SER A 1 335 ? -25.537 3.987 24.867 1.00 96.00 335 SER A CA 1
ATOM 2593 C C . SER A 1 335 ? -25.715 4.878 23.640 1.00 96.00 335 SER A C 1
ATOM 2595 O O . SER A 1 335 ? -25.053 5.909 23.500 1.00 96.00 335 SER A O 1
ATOM 2597 N N . GLY A 1 336 ? -26.576 4.460 22.709 1.00 94.94 336 GLY A N 1
ATOM 2598 C CA . GLY A 1 336 ? -26.697 5.109 21.404 1.00 94.94 336 GLY A CA 1
ATOM 2599 C C . GLY A 1 336 ? -25.380 5.042 20.625 1.00 94.94 336 GLY A C 1
ATOM 2600 O O . GLY A 1 336 ? -24.882 3.958 20.344 1.00 94.94 336 GLY A O 1
ATOM 2601 N N . LYS A 1 337 ? -24.817 6.205 20.281 1.00 95.69 337 LYS A N 1
ATOM 2602 C CA . LYS A 1 337 ? -23.513 6.328 19.600 1.00 95.69 337 LYS A CA 1
ATOM 2603 C C . LYS A 1 337 ? -22.357 6.604 20.564 1.00 95.69 337 LYS A C 1
ATOM 2605 O O . LYS A 1 337 ? -21.217 6.721 20.135 1.00 95.69 337 LYS A O 1
ATOM 2610 N N . THR A 1 338 ? -22.636 6.700 21.859 1.00 97.06 338 THR A N 1
ATOM 2611 C CA . THR A 1 338 ? -21.638 7.078 22.855 1.00 97.06 338 THR A CA 1
ATOM 2612 C C . THR A 1 338 ? -21.096 5.841 23.550 1.00 97.06 338 THR A C 1
ATOM 2614 O O . THR A 1 338 ? -21.844 5.093 24.181 1.00 97.06 338 THR A O 1
ATOM 2617 N N . LEU A 1 339 ? -19.781 5.655 23.477 1.00 98.19 339 LEU A N 1
ATOM 2618 C CA . LEU A 1 339 ? -19.038 4.721 24.311 1.00 98.19 339 LEU A CA 1
ATOM 2619 C C . LEU A 1 339 ? -18.598 5.444 25.585 1.00 98.19 339 LEU A C 1
ATOM 2621 O O . LEU A 1 339 ? -17.878 6.433 25.510 1.00 98.19 339 LEU A O 1
ATOM 2625 N N . LYS A 1 340 ? -18.986 4.936 26.752 1.00 97.69 340 LYS A N 1
ATOM 2626 C CA . LYS A 1 340 ? -18.436 5.328 28.052 1.00 97.69 340 LYS A CA 1
ATOM 2627 C C . LYS A 1 340 ? -17.388 4.304 28.473 1.00 97.69 340 LYS A C 1
ATOM 2629 O O . LYS A 1 340 ? -17.726 3.149 28.738 1.00 97.69 340 LYS A O 1
ATOM 2634 N N . VAL A 1 341 ? -16.128 4.720 28.526 1.00 98.06 341 VAL A N 1
ATOM 2635 C CA . VAL A 1 341 ? -14.998 3.859 28.890 1.00 98.06 341 VAL A CA 1
ATOM 2636 C C . VAL A 1 341 ? -14.917 3.715 30.409 1.00 98.06 341 VAL A C 1
ATOM 2638 O O . VAL A 1 341 ? -15.053 4.693 31.144 1.00 98.06 341 VAL A O 1
ATOM 2641 N N . ASN A 1 342 ? -14.677 2.495 30.889 1.00 97.38 342 ASN A N 1
ATOM 2642 C CA . ASN A 1 342 ? -14.527 2.230 32.317 1.00 97.38 342 ASN A CA 1
ATOM 2643 C C . ASN A 1 342 ? -13.251 2.893 32.870 1.00 97.38 342 ASN A C 1
ATOM 2645 O O . ASN A 1 342 ? -12.255 3.094 32.167 1.00 97.38 342 ASN A O 1
ATOM 2649 N N . GLU A 1 343 ? -13.258 3.222 34.158 1.00 94.38 343 GLU A N 1
ATOM 2650 C CA . GLU A 1 343 ? -12.079 3.761 34.837 1.00 94.38 343 GLU A CA 1
ATOM 2651 C C . GLU A 1 343 ? -10.905 2.765 34.782 1.00 94.38 343 GLU A C 1
ATOM 2653 O O . GLU A 1 343 ? -11.103 1.549 34.776 1.00 94.38 343 GLU A O 1
ATOM 2658 N N . GLY A 1 344 ? -9.676 3.272 34.647 1.00 92.88 344 GLY A N 1
ATOM 2659 C CA . GLY A 1 344 ? -8.465 2.445 34.539 1.00 92.88 344 GLY A CA 1
ATOM 2660 C C . GLY A 1 344 ? -8.330 1.614 33.253 1.00 92.88 344 GLY A C 1
ATOM 2661 O O . GLY A 1 344 ? -7.304 0.970 33.053 1.00 92.88 344 GLY A O 1
ATOM 2662 N N . THR A 1 345 ? -9.320 1.637 32.355 1.00 96.25 345 THR A N 1
ATOM 2663 C CA . THR A 1 345 ? -9.271 0.868 31.105 1.00 96.25 345 THR A CA 1
ATOM 2664 C C . THR A 1 345 ? -8.394 1.559 30.063 1.00 96.25 345 THR A C 1
ATOM 2666 O O . THR A 1 345 ? -8.590 2.738 29.769 1.00 96.25 345 THR A O 1
ATOM 2669 N N . ASN A 1 346 ? -7.455 0.806 29.484 1.00 96.25 346 ASN A N 1
ATOM 2670 C CA . ASN A 1 346 ? -6.577 1.231 28.388 1.00 96.25 346 ASN A CA 1
ATOM 2671 C C . ASN A 1 346 ? -6.961 0.616 27.029 1.00 96.25 346 ASN A C 1
ATOM 2673 O O . ASN A 1 346 ? -6.417 1.016 26.003 1.00 96.25 346 ASN A O 1
ATOM 2677 N N . GLN A 1 347 ? -7.883 -0.350 27.004 1.00 97.75 347 GLN A N 1
ATOM 2678 C CA . GLN A 1 347 ? -8.383 -0.984 25.788 1.00 97.75 347 GLN A CA 1
ATOM 2679 C C . GLN A 1 347 ? -9.861 -1.332 25.926 1.00 97.75 347 GLN A C 1
ATOM 2681 O O . GLN A 1 347 ? -10.267 -1.976 26.891 1.00 97.75 347 GLN A O 1
ATOM 2686 N N . VAL A 1 348 ? -10.649 -0.953 24.926 1.00 98.62 348 VAL A N 1
ATOM 2687 C CA . VAL A 1 348 ? -12.025 -1.420 24.749 1.00 98.62 348 VAL A CA 1
ATOM 2688 C C . VAL A 1 348 ? -12.043 -2.417 23.604 1.00 98.62 348 VAL A C 1
ATOM 2690 O O . VAL A 1 348 ? -11.469 -2.149 22.551 1.00 98.62 348 VAL A O 1
ATOM 2693 N N . THR A 1 349 ? -12.700 -3.557 23.782 1.00 98.38 349 THR A N 1
ATOM 2694 C CA . THR A 1 349 ? -12.886 -4.540 22.707 1.00 98.38 349 THR A CA 1
ATOM 2695 C C . THR A 1 349 ? -14.358 -4.783 22.437 1.00 98.38 349 THR A C 1
ATOM 2697 O O . THR A 1 349 ? -15.191 -4.635 23.328 1.00 98.38 349 THR A O 1
ATOM 2700 N N . TYR A 1 350 ? -14.678 -5.143 21.199 1.00 98.44 350 TYR A N 1
ATOM 2701 C CA . TYR A 1 350 ? -16.019 -5.551 20.788 1.00 98.44 350 TYR A CA 1
ATOM 2702 C C . TYR A 1 350 ? -15.936 -6.584 19.668 1.00 98.44 350 TYR A C 1
ATOM 2704 O O . TYR A 1 350 ? -14.962 -6.648 18.914 1.00 98.44 350 TYR A O 1
ATOM 2712 N N . THR A 1 351 ? -16.977 -7.403 19.571 1.00 98.25 351 THR A N 1
ATOM 2713 C CA . THR A 1 351 ? -17.226 -8.273 18.421 1.00 98.25 351 THR A CA 1
ATOM 2714 C C . THR A 1 351 ? -18.084 -7.513 17.419 1.00 98.25 351 THR A C 1
ATOM 2716 O O . THR A 1 351 ? -19.121 -6.975 17.793 1.00 98.25 351 THR A O 1
ATOM 2719 N N . TYR A 1 352 ? -17.682 -7.471 16.158 1.00 98.19 352 TYR A N 1
ATOM 2720 C CA . TYR A 1 352 ? -18.437 -6.843 15.079 1.00 98.19 352 TYR A CA 1
ATOM 2721 C C . TYR A 1 352 ? -18.969 -7.915 14.129 1.00 98.19 352 TYR A C 1
ATOM 2723 O O . TYR A 1 352 ? -18.209 -8.791 13.708 1.00 98.19 352 TYR A O 1
ATOM 2731 N N . ASP A 1 353 ? -20.255 -7.849 13.794 1.00 98.19 353 ASP A N 1
ATOM 2732 C CA . ASP A 1 353 ? -20.861 -8.670 12.746 1.00 98.19 353 ASP A CA 1
ATOM 2733 C C . ASP A 1 353 ? -20.388 -8.185 11.370 1.00 98.19 353 ASP A C 1
ATOM 2735 O O . ASP A 1 353 ? -20.761 -7.107 10.898 1.00 98.19 353 ASP A O 1
ATOM 2739 N N . CYS A 1 354 ? -19.553 -8.994 10.722 1.00 97.62 354 CYS A N 1
ATOM 2740 C CA . CYS A 1 354 ? -19.015 -8.698 9.400 1.00 97.62 354 CYS A CA 1
ATOM 2741 C C . CYS A 1 354 ? -19.976 -9.118 8.273 1.00 97.62 354 CYS A C 1
ATOM 2743 O O . CYS A 1 354 ? -19.713 -8.839 7.103 1.00 97.62 354 CYS A O 1
ATOM 2745 N N . GLY A 1 355 ? -21.093 -9.771 8.600 1.00 96.38 355 GLY A N 1
ATOM 2746 C CA . GLY A 1 355 ? -22.050 -10.335 7.658 1.00 96.38 355 GLY A CA 1
ATOM 2747 C C . GLY A 1 355 ? -21.748 -11.790 7.287 1.00 96.38 355 GLY A C 1
ATOM 2748 O O . GLY A 1 355 ? -20.647 -12.303 7.472 1.00 96.38 355 GLY A O 1
ATOM 2749 N N . LYS A 1 356 ? -22.761 -12.479 6.740 1.00 91.69 356 LYS A N 1
ATOM 2750 C CA . LYS A 1 356 ? -22.703 -13.903 6.330 1.00 91.69 356 LYS A CA 1
ATOM 2751 C C . LYS A 1 356 ? -22.276 -14.879 7.438 1.00 91.69 356 LYS A C 1
ATOM 2753 O O . LYS A 1 356 ? -21.688 -15.916 7.155 1.00 91.69 356 LYS A O 1
ATOM 2758 N N . GLY A 1 357 ? -22.601 -14.566 8.693 1.00 94.69 357 GLY A N 1
ATOM 2759 C CA . GLY A 1 357 ? -22.223 -15.392 9.844 1.00 94.69 357 GLY A CA 1
ATOM 2760 C C . GLY A 1 357 ? -20.756 -15.247 10.255 1.00 94.69 357 GLY A C 1
ATOM 2761 O O . GLY A 1 357 ? -20.312 -15.962 11.149 1.00 94.69 357 GLY A O 1
ATOM 2762 N N . HIS A 1 358 ? -20.016 -14.323 9.636 1.00 97.50 358 HIS A N 1
ATOM 2763 C CA . HIS A 1 358 ? -18.665 -13.973 10.048 1.00 97.50 358 HIS A CA 1
ATOM 2764 C C . HIS A 1 358 ? -18.686 -12.834 11.058 1.00 97.50 358 HIS A C 1
ATOM 2766 O O . HIS A 1 358 ? -19.439 -11.873 10.924 1.00 97.50 358 HIS A O 1
ATOM 2772 N N . SER A 1 359 ? -17.782 -12.896 12.028 1.00 96.62 359 SER A N 1
ATOM 2773 C CA . SER A 1 359 ? -17.564 -11.824 12.996 1.00 96.62 359 SER A CA 1
ATOM 2774 C C . SER A 1 359 ? -16.076 -11.601 13.234 1.00 96.62 359 SER A C 1
ATOM 2776 O O . SER A 1 359 ? -15.290 -12.546 13.158 1.00 96.62 359 SER A O 1
ATOM 2778 N N . GLY A 1 360 ? -15.690 -10.370 13.560 1.00 95.25 360 GLY A N 1
ATOM 2779 C CA . GLY A 1 360 ? -14.323 -10.017 13.945 1.00 95.25 360 GLY A CA 1
ATOM 2780 C C . GLY A 1 360 ? -14.269 -9.372 15.325 1.00 95.25 360 GLY A C 1
ATOM 2781 O O . GLY A 1 360 ? -15.226 -8.726 15.742 1.00 95.25 360 GLY A O 1
ATOM 2782 N N . THR A 1 361 ? -13.146 -9.521 16.025 1.00 97.12 361 THR A N 1
ATOM 2783 C CA . THR A 1 361 ? -12.879 -8.781 17.267 1.00 97.12 361 THR A CA 1
ATOM 2784 C C . THR A 1 361 ? -11.983 -7.591 16.966 1.00 97.12 361 THR A C 1
ATOM 2786 O O . THR A 1 361 ? -10.892 -7.758 16.416 1.00 97.12 361 THR A O 1
ATOM 2789 N N . PHE A 1 362 ? -12.432 -6.410 17.375 1.00 98.38 362 PHE A N 1
ATOM 2790 C CA . PHE A 1 362 ? -11.758 -5.137 17.149 1.00 98.38 362 PHE A CA 1
ATOM 2791 C C . PHE A 1 362 ? -11.435 -4.478 18.492 1.00 98.38 362 PHE A C 1
ATOM 2793 O O . PHE A 1 362 ? -12.133 -4.692 19.489 1.00 98.38 362 PHE A O 1
ATOM 2800 N N . THR A 1 363 ? -10.365 -3.687 18.526 1.00 98.69 363 THR A N 1
ATOM 2801 C CA . THR A 1 363 ? -9.881 -3.019 19.738 1.00 98.69 363 THR A CA 1
ATOM 2802 C C . THR A 1 363 ? -9.755 -1.516 19.517 1.00 98.69 363 THR A C 1
ATOM 2804 O O . THR A 1 363 ? -9.161 -1.059 18.542 1.00 98.69 363 THR A O 1
ATOM 2807 N N . LEU A 1 364 ? -10.253 -0.745 20.476 1.00 98.56 364 LEU A N 1
ATOM 2808 C CA . LEU A 1 364 ? -9.969 0.675 20.627 1.00 98.56 364 LEU A CA 1
ATOM 2809 C C . LEU A 1 364 ? -8.936 0.817 21.750 1.00 98.56 364 LEU A C 1
ATOM 2811 O O . LEU A 1 364 ? -9.238 0.518 22.906 1.00 98.56 364 LEU A O 1
ATOM 2815 N N . ASN A 1 365 ? -7.716 1.239 21.431 1.00 98.31 365 ASN A N 1
ATOM 2816 C CA . ASN A 1 365 ? -6.728 1.598 22.444 1.00 98.31 365 ASN A CA 1
ATOM 2817 C C . ASN A 1 365 ? -7.088 2.976 22.995 1.00 98.31 365 ASN A C 1
ATOM 2819 O O . ASN A 1 365 ? -7.143 3.959 22.260 1.00 98.31 365 ASN A O 1
ATOM 2823 N N . VAL A 1 366 ? -7.329 3.046 24.293 1.00 97.75 366 VAL A N 1
ATOM 2824 C CA . VAL A 1 366 ? -7.799 4.251 24.962 1.00 97.75 366 VAL A CA 1
ATOM 2825 C C . VAL A 1 366 ? -6.605 5.073 25.426 1.00 97.75 366 VAL A C 1
ATOM 2827 O O . VAL A 1 366 ? -5.811 4.620 26.253 1.00 97.75 366 VAL A O 1
ATOM 2830 N N . LYS A 1 367 ? -6.512 6.307 24.935 1.00 95.50 367 LYS A N 1
ATOM 2831 C CA . LYS A 1 367 ? -5.609 7.339 25.444 1.00 95.50 367 LYS A CA 1
ATOM 2832 C C . LYS A 1 367 ? -6.429 8.374 26.196 1.00 95.50 367 LYS A C 1
ATOM 2834 O O . LYS A 1 367 ? -7.328 8.990 25.632 1.00 95.50 367 LYS A O 1
ATOM 2839 N N . VAL A 1 368 ? -6.133 8.537 27.478 1.00 93.25 368 VAL A N 1
ATOM 2840 C CA . VAL A 1 368 ? -6.799 9.540 28.309 1.00 93.25 368 VAL A CA 1
ATOM 2841 C C . VAL A 1 368 ? -6.089 10.873 28.110 1.00 93.25 368 VAL A C 1
ATOM 2843 O O . VAL A 1 368 ? -4.861 10.923 28.187 1.00 93.25 368 VAL A O 1
ATOM 2846 N N . VAL A 1 369 ? -6.850 11.923 27.824 1.00 91.31 369 VAL A N 1
ATOM 2847 C CA . VAL A 1 369 ? -6.350 13.284 27.600 1.00 91.31 369 VAL A CA 1
ATOM 2848 C C . VAL A 1 369 ? -7.012 14.263 28.580 1.00 91.31 369 VAL A C 1
ATOM 2850 O O . VAL A 1 369 ? -8.118 13.977 29.038 1.00 91.31 369 VAL A O 1
ATOM 2853 N N . PRO A 1 370 ? -6.377 15.404 28.916 1.00 89.62 370 PRO A N 1
ATOM 2854 C CA . PRO A 1 370 ? -6.978 16.400 29.803 1.00 89.62 370 PRO A CA 1
ATOM 2855 C C . PRO A 1 370 ? -8.309 16.938 29.263 1.00 89.62 370 PRO A C 1
ATOM 2857 O O . PRO A 1 370 ? -8.495 17.040 28.047 1.00 89.62 370 PRO A O 1
ATOM 2860 N N . ASP A 1 371 ? -9.212 17.325 30.158 1.00 84.31 371 ASP A N 1
ATOM 2861 C CA . ASP A 1 371 ? -10.531 17.850 29.791 1.00 84.31 371 ASP A CA 1
ATOM 2862 C C . ASP A 1 371 ? -10.425 19.104 28.896 1.00 84.31 371 ASP A C 1
ATOM 2864 O O . ASP A 1 371 ? -9.579 19.978 29.110 1.00 84.31 371 ASP A O 1
ATOM 2868 N N . GLY A 1 372 ? -11.286 19.198 27.876 1.00 73.56 372 GLY A N 1
ATOM 2869 C CA . GLY A 1 372 ? -11.332 20.314 26.928 1.00 73.56 372 GLY A CA 1
ATOM 2870 C C . GLY A 1 372 ? -10.329 20.222 25.773 1.00 73.56 372 GLY A C 1
ATOM 2871 O O . GLY A 1 372 ? -10.205 21.173 24.999 1.00 73.56 372 GLY A O 1
ATOM 2872 N N . THR A 1 373 ? -9.604 19.106 25.643 1.00 70.06 373 THR A N 1
ATOM 2873 C CA . THR A 1 373 ? -8.613 18.897 24.569 1.00 70.06 373 THR A CA 1
ATOM 2874 C C . THR A 1 373 ? -9.142 18.074 23.394 1.00 70.06 373 THR A C 1
ATOM 2876 O O . THR A 1 373 ? -8.513 18.057 22.333 1.00 70.06 373 THR A O 1
ATOM 2879 N N . VAL A 1 374 ? -10.302 17.423 23.537 1.00 64.56 374 VAL A N 1
ATOM 2880 C CA . VAL A 1 374 ? -10.957 16.710 22.433 1.00 64.56 374 VAL A CA 1
ATOM 2881 C C . VAL A 1 374 ? -11.886 17.684 21.713 1.00 64.56 374 VAL A C 1
ATOM 2883 O O . VAL A 1 374 ? -12.890 18.131 22.263 1.00 64.56 374 VAL A O 1
ATOM 2886 N N . THR A 1 375 ? -11.567 18.039 20.467 1.00 53.69 375 THR A N 1
ATOM 2887 C CA . THR A 1 375 ? -12.460 18.872 19.653 1.00 53.69 375 THR A CA 1
ATOM 2888 C C . THR A 1 375 ? -13.764 18.111 19.370 1.00 53.69 375 THR A C 1
ATOM 2890 O O . THR A 1 375 ? -13.708 16.989 18.859 1.00 53.69 375 THR A O 1
ATOM 2893 N N . PRO A 1 376 ? -14.949 18.681 19.665 1.00 44.19 376 PRO A N 1
ATOM 2894 C CA . PRO A 1 376 ? -16.212 18.050 19.303 1.00 44.19 376 PRO A CA 1
ATOM 2895 C C . PRO A 1 376 ? -16.306 17.890 17.779 1.00 44.19 376 PRO A C 1
ATOM 2897 O O . PRO A 1 376 ? -15.854 18.782 17.051 1.00 44.19 376 PRO A O 1
ATOM 2900 N N . PRO A 1 377 ? -16.915 16.808 17.261 1.00 40.72 377 PRO A N 1
ATOM 2901 C CA . PRO A 1 377 ? -17.231 16.732 15.842 1.00 40.72 377 PRO A CA 1
ATOM 2902 C C . PRO A 1 377 ? -18.148 17.907 15.483 1.00 40.72 377 PRO A C 1
ATOM 2904 O O . PRO A 1 377 ? -19.144 18.156 16.165 1.00 40.72 377 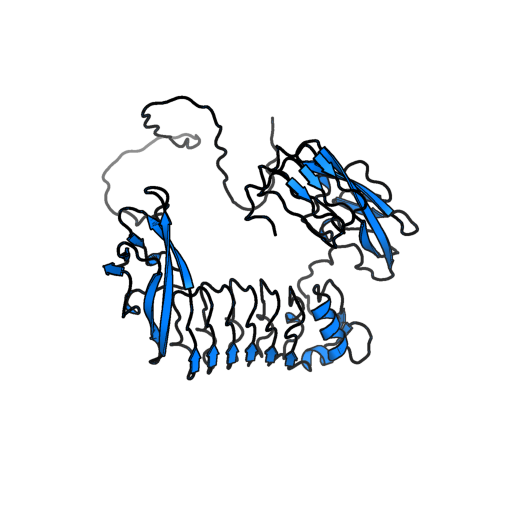PRO A O 1
ATOM 2907 N N . SER A 1 378 ? -17.798 18.661 14.437 1.00 35.25 378 SER A N 1
ATOM 2908 C CA . SER A 1 378 ? -18.600 19.786 13.953 1.00 35.25 378 SER A CA 1
ATOM 2909 C C . SER A 1 378 ? -19.995 19.282 13.575 1.00 35.25 378 SER A C 1
ATOM 2911 O O . SER A 1 378 ? -20.162 18.617 12.550 1.00 35.25 378 SER A O 1
ATOM 2913 N N . GLY A 1 379 ? -20.984 19.545 14.430 1.00 31.03 379 GLY A N 1
ATOM 2914 C CA . GLY A 1 379 ? -22.376 19.188 14.188 1.00 31.03 379 GLY A CA 1
ATOM 2915 C C . GLY A 1 379 ? -22.869 19.849 12.906 1.00 31.03 379 GLY A C 1
ATOM 2916 O O . GLY A 1 379 ? -22.766 21.062 12.753 1.00 31.03 379 GLY A O 1
ATOM 2917 N N . GLY A 1 380 ? -23.361 19.031 11.976 1.00 29.00 380 GLY A N 1
ATOM 2918 C CA . GLY A 1 380 ? -23.990 19.498 10.751 1.00 29.00 380 GLY A CA 1
ATOM 2919 C C . GLY A 1 380 ? -25.285 20.246 11.047 1.00 29.00 380 GLY A C 1
ATOM 2920 O O . GLY A 1 380 ? -26.135 19.763 11.796 1.00 29.00 380 GLY A O 1
ATOM 2921 N N . ASP A 1 381 ? -25.433 21.407 10.421 1.00 32.00 381 ASP A N 1
ATOM 2922 C CA . ASP A 1 381 ? -26.685 22.147 10.370 1.00 32.00 381 ASP A CA 1
ATOM 2923 C C . ASP A 1 381 ? -27.766 21.302 9.681 1.00 32.00 381 ASP A C 1
ATOM 2925 O O . ASP A 1 381 ? -27.643 20.924 8.513 1.00 32.00 381 ASP A O 1
ATOM 2929 N N . THR A 1 382 ? -28.862 21.030 10.388 1.00 30.08 382 THR A N 1
ATOM 2930 C CA . THR A 1 382 ? -30.141 20.694 9.751 1.00 30.08 382 THR A CA 1
ATOM 2931 C C . THR A 1 382 ? -30.985 21.959 9.578 1.00 30.08 382 THR A C 1
ATOM 2933 O O . THR A 1 382 ? -30.990 22.804 10.475 1.00 30.08 382 THR A O 1
ATOM 2936 N N . PRO A 1 383 ? -31.732 22.106 8.466 1.00 33.66 383 PRO A N 1
ATOM 2937 C CA . PRO A 1 383 ? -32.357 23.366 8.085 1.00 33.66 383 PRO A CA 1
ATOM 2938 C C . PRO A 1 383 ? -33.633 23.606 8.897 1.00 33.66 383 PRO A C 1
ATOM 2940 O O . PRO A 1 383 ? -34.569 22.805 8.856 1.00 33.66 383 PRO A O 1
ATOM 2943 N N . GLY A 1 384 ? -33.688 24.730 9.612 1.00 28.83 384 GLY A N 1
ATOM 2944 C CA . GLY A 1 384 ? -34.901 25.206 10.271 1.00 28.83 384 GLY A CA 1
ATOM 2945 C C . GLY A 1 384 ? -35.935 25.685 9.250 1.00 28.83 384 GLY A C 1
ATOM 2946 O O . GLY A 1 384 ? -35.684 26.616 8.487 1.00 28.83 384 GLY A O 1
ATOM 2947 N N . GLY A 1 385 ? -37.101 25.039 9.240 1.00 26.27 385 GLY A N 1
ATOM 2948 C CA . GLY A 1 385 ? -38.291 25.491 8.527 1.00 26.27 385 GLY A CA 1
ATOM 2949 C C . GLY A 1 385 ? -39.202 26.367 9.395 1.00 26.27 385 GLY A C 1
ATOM 2950 O O . GLY A 1 385 ? -39.358 26.110 10.585 1.00 26.27 385 GLY A O 1
ATOM 2951 N N . GLY A 1 386 ? -39.855 27.333 8.735 1.00 25.00 386 GLY A N 1
ATOM 2952 C CA . GLY A 1 386 ? -41.011 28.113 9.211 1.00 25.00 386 GLY A CA 1
ATOM 2953 C C . GLY A 1 386 ? -40.635 29.346 10.042 1.00 25.00 386 GLY A C 1
ATOM 2954 O O . GLY A 1 386 ? -39.830 29.255 10.952 1.00 25.00 386 GLY A O 1
ATOM 2955 N N . SER A 1 387 ? -41.164 30.550 9.836 1.00 28.14 387 SER A N 1
ATOM 2956 C CA . SER A 1 387 ? -42.291 31.033 9.030 1.00 28.14 387 SER A CA 1
ATOM 2957 C C . SER A 1 387 ? -42.257 32.572 9.052 1.00 28.14 387 SER A C 1
ATOM 2959 O O . SER A 1 387 ? -42.018 33.162 10.102 1.00 28.14 387 SER A O 1
ATOM 2961 N N . THR A 1 388 ? -42.517 33.220 7.915 1.00 28.95 388 THR A N 1
ATOM 2962 C CA . THR A 1 388 ? -42.779 34.672 7.783 1.00 28.95 388 THR A CA 1
ATOM 2963 C C . THR A 1 388 ? -44.133 35.058 8.408 1.00 28.95 388 THR A C 1
ATOM 2965 O O . THR A 1 388 ? -45.000 34.185 8.497 1.00 28.95 388 THR A O 1
ATOM 2968 N N . PRO A 1 389 ? -44.387 36.342 8.752 1.00 36.03 389 PRO A N 1
ATOM 2969 C CA . PRO A 1 389 ? -45.009 37.221 7.740 1.00 36.03 389 PRO A CA 1
ATOM 2970 C C . PRO A 1 389 ? -44.633 38.727 7.763 1.00 36.03 389 PRO A C 1
ATOM 2972 O O . PRO A 1 389 ? -44.589 39.340 8.821 1.00 36.03 389 PRO A O 1
ATOM 2975 N N . GLY A 1 390 ? -44.512 39.295 6.545 1.00 26.75 390 GLY A N 1
ATOM 2976 C CA . GLY A 1 390 ? -44.875 40.665 6.099 1.00 26.75 390 GLY A CA 1
ATOM 2977 C C . GLY A 1 390 ? -44.032 41.854 6.598 1.00 26.75 390 GLY A C 1
ATOM 2978 O O . GLY A 1 390 ? -43.699 41.936 7.765 1.00 26.75 390 GLY A O 1
ATOM 2979 N N . GLY A 1 391 ? -43.671 42.867 5.805 1.00 25.20 391 GLY A N 1
ATOM 2980 C CA . GLY A 1 391 ? -43.942 43.209 4.410 1.00 25.20 391 GLY A CA 1
ATOM 2981 C C . GLY A 1 391 ? -43.302 44.573 4.060 1.00 25.20 391 GLY A C 1
ATOM 2982 O O . GLY A 1 391 ? -42.759 45.244 4.932 1.00 25.20 391 GLY A O 1
ATOM 2983 N N . SER A 1 392 ? -43.442 44.983 2.792 1.00 27.81 392 SER A N 1
ATOM 2984 C CA . SER A 1 392 ? -43.100 46.279 2.152 1.00 27.81 392 SER A CA 1
ATOM 2985 C C . SER A 1 392 ? -41.645 46.553 1.694 1.00 27.81 392 SER A C 1
ATOM 2987 O O . SER A 1 392 ? -40.736 46.805 2.472 1.00 27.81 392 SER A O 1
ATOM 2989 N N . THR A 1 393 ? -41.473 46.548 0.365 1.00 28.00 393 THR A N 1
ATOM 2990 C CA . THR A 1 393 ? -40.459 47.249 -0.467 1.00 28.00 393 THR A CA 1
ATOM 2991 C C . THR A 1 393 ? -40.901 48.715 -0.726 1.00 28.00 393 THR A C 1
ATOM 2993 O O . THR A 1 393 ? -42.081 48.965 -0.464 1.00 28.00 393 THR A O 1
ATOM 2996 N N . PRO A 1 394 ? -40.113 49.665 -1.318 1.00 37.97 394 PRO A N 1
ATOM 2997 C CA . PRO A 1 394 ? -38.934 49.489 -2.197 1.00 37.97 394 PRO A CA 1
ATOM 2998 C C . PRO A 1 394 ? -37.767 50.521 -2.077 1.00 37.97 394 PRO A C 1
ATOM 3000 O O . PRO A 1 394 ? -37.892 51.578 -1.469 1.00 37.97 394 PRO A O 1
ATOM 3003 N N . GLY A 1 395 ? -36.657 50.231 -2.775 1.00 27.58 395 GLY A N 1
ATOM 3004 C CA . GLY A 1 395 ? -35.481 51.099 -3.010 1.00 27.58 395 GLY A CA 1
ATOM 3005 C C . GLY A 1 395 ? -34.204 50.350 -2.607 1.00 27.58 395 GLY A C 1
ATOM 3006 O O . GLY A 1 395 ? -34.118 49.903 -1.477 1.00 27.58 395 GLY A O 1
ATOM 3007 N N . GLY A 1 396 ? -33.227 50.020 -3.452 1.00 25.52 396 GLY A N 1
ATOM 3008 C CA . GLY A 1 396 ? -32.599 50.774 -4.533 1.00 25.52 39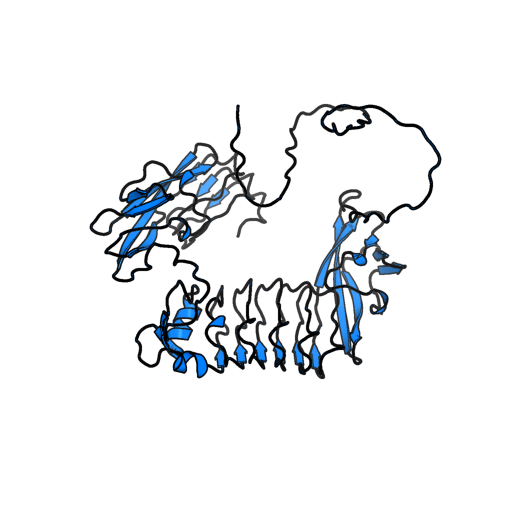6 GLY A CA 1
ATOM 3009 C C . GLY A 1 396 ? -31.162 51.083 -4.086 1.00 25.52 396 GLY A C 1
ATOM 3010 O O . GLY A 1 396 ? -30.997 51.902 -3.192 1.00 25.52 396 GLY A O 1
ATOM 3011 N N . GLY A 1 397 ? -30.149 50.447 -4.688 1.00 25.66 397 GLY A N 1
ATOM 3012 C CA . GLY A 1 397 ? -28.748 50.884 -4.578 1.00 25.66 397 GLY A CA 1
ATOM 3013 C C . GLY A 1 397 ? -27.747 49.857 -4.039 1.00 25.66 397 GLY A C 1
ATOM 3014 O O . GLY A 1 397 ? -27.948 49.249 -2.994 1.00 25.66 397 GLY A O 1
ATOM 3015 N N . ASP A 1 398 ? -26.666 49.723 -4.802 1.00 28.42 398 ASP A N 1
ATOM 3016 C CA . ASP A 1 398 ? -25.441 48.943 -4.611 1.00 28.42 398 ASP A CA 1
ATOM 3017 C C . ASP A 1 398 ? -24.784 49.034 -3.220 1.00 28.42 398 ASP A C 1
ATOM 3019 O O . ASP A 1 398 ? -24.807 50.077 -2.569 1.00 28.42 398 ASP A O 1
ATOM 3023 N N . GLY A 1 399 ? -24.070 47.977 -2.814 1.00 26.16 399 GLY A N 1
ATOM 3024 C CA . GLY A 1 399 ? -23.102 48.065 -1.714 1.00 26.16 399 GLY A CA 1
ATOM 3025 C C . GLY A 1 399 ? -22.756 46.722 -1.077 1.00 26.16 399 GLY A C 1
ATOM 3026 O O . GLY A 1 399 ? -23.636 45.990 -0.641 1.00 26.16 399 GLY A O 1
ATOM 3027 N N . GLY A 1 400 ? -21.463 46.392 -1.035 1.00 27.45 400 GLY A N 1
ATOM 3028 C CA . GLY A 1 400 ? -20.928 45.112 -0.568 1.00 27.45 400 GLY A CA 1
ATOM 3029 C C . GLY A 1 400 ? -21.355 44.701 0.846 1.00 27.45 400 GLY A C 1
ATOM 3030 O O . GLY A 1 400 ? -21.386 45.505 1.777 1.00 27.45 400 GLY A O 1
ATOM 3031 N N . GLY A 1 401 ? -21.643 43.408 1.000 1.00 24.80 401 GLY A N 1
ATOM 3032 C CA . GLY A 1 401 ? -21.943 42.783 2.282 1.00 24.80 401 GLY A CA 1
ATOM 3033 C C . GLY A 1 401 ? -20.707 42.712 3.175 1.00 24.80 401 GLY A C 1
ATOM 3034 O O . GLY A 1 401 ? -19.811 41.902 2.952 1.00 24.80 401 GLY A O 1
ATOM 3035 N N . ALA A 1 402 ? -20.694 43.559 4.201 1.00 25.11 402 ALA A N 1
ATOM 3036 C CA . ALA A 1 402 ? -19.875 43.411 5.392 1.00 25.11 402 ALA A CA 1
ATOM 3037 C C . ALA A 1 402 ? -20.412 42.250 6.249 1.00 25.11 402 ALA A C 1
ATOM 3039 O O . ALA A 1 402 ? -21.610 42.183 6.524 1.00 25.11 402 ALA A O 1
ATOM 3040 N N . ILE A 1 403 ? -19.531 41.353 6.699 1.00 26.19 403 ILE A N 1
ATOM 3041 C CA . ILE A 1 403 ? -19.858 40.373 7.739 1.00 26.19 403 ILE A CA 1
ATOM 3042 C C . ILE A 1 403 ? -19.580 41.010 9.101 1.00 26.19 403 ILE A C 1
ATOM 3044 O O . ILE A 1 403 ? -18.475 41.470 9.388 1.00 26.19 403 ILE A O 1
ATOM 3048 N N . VAL A 1 404 ? -20.625 41.029 9.923 1.00 22.53 404 VAL A N 1
ATOM 3049 C CA . VAL A 1 404 ? -20.645 41.457 11.321 1.00 22.53 404 VAL A CA 1
ATOM 3050 C C . VAL A 1 404 ? -19.926 40.410 12.174 1.00 22.53 404 VAL A C 1
ATOM 3052 O O . VAL A 1 404 ? -20.368 39.267 12.258 1.00 22.53 404 VAL A O 1
ATOM 3055 N N . ILE A 1 405 ? -18.841 40.805 12.843 1.00 24.97 405 ILE A N 1
ATOM 3056 C CA . ILE A 1 405 ? -18.269 40.048 13.963 1.00 24.97 405 ILE A CA 1
ATOM 3057 C C . ILE A 1 405 ? -18.953 40.551 15.235 1.00 24.97 405 ILE A C 1
ATOM 3059 O O . ILE A 1 405 ? -18.741 41.690 15.650 1.00 24.97 405 ILE A O 1
ATOM 3063 N N . VAL A 1 406 ? -19.771 39.706 15.864 1.00 23.11 406 VAL A N 1
ATOM 3064 C CA . VAL A 1 406 ? -20.207 39.925 17.248 1.00 23.11 406 VAL A CA 1
ATOM 3065 C C . VAL A 1 406 ? -19.075 39.453 18.156 1.00 23.11 406 VAL A C 1
ATOM 3067 O O . VAL A 1 406 ? -18.870 38.258 18.347 1.00 23.11 406 VAL A O 1
ATOM 3070 N N . ALA A 1 407 ? -18.314 40.405 18.691 1.00 23.50 407 ALA A N 1
ATOM 3071 C CA . ALA A 1 407 ? -17.373 40.166 19.775 1.00 23.50 407 ALA A CA 1
ATOM 3072 C C . ALA A 1 407 ? -18.130 40.180 21.112 1.00 23.50 407 ALA A C 1
ATOM 3074 O O . ALA A 1 407 ? -18.719 41.196 21.477 1.00 23.50 407 ALA A O 1
ATOM 3075 N N . ALA A 1 408 ? -18.078 39.080 21.863 1.00 24.30 408 ALA A N 1
ATOM 3076 C CA . ALA A 1 408 ? -18.352 39.091 23.296 1.00 24.30 408 ALA A CA 1
ATOM 3077 C C . ALA A 1 408 ? -17.017 38.958 24.038 1.00 24.30 408 ALA A C 1
ATOM 3079 O O . ALA A 1 408 ? -16.351 37.926 23.983 1.00 24.30 408 ALA A O 1
ATOM 3080 N N . ALA A 1 409 ? -16.611 40.055 24.673 1.00 25.56 409 ALA A N 1
ATOM 3081 C CA . ALA A 1 409 ? -15.404 40.171 25.473 1.00 25.56 409 ALA A CA 1
ATOM 3082 C C . ALA A 1 409 ? -15.617 39.632 26.898 1.00 25.56 409 ALA A C 1
ATOM 3084 O O . ALA A 1 409 ? -16.656 39.871 27.510 1.00 25.56 409 ALA A O 1
ATOM 3085 N N . GLY A 1 410 ? -14.583 38.986 27.443 1.00 24.92 410 GLY A N 1
ATOM 3086 C CA . GLY A 1 410 ? -14.502 38.557 28.839 1.00 24.92 410 GLY A CA 1
ATOM 3087 C C . GLY A 1 410 ? -13.055 38.388 29.317 1.00 24.92 410 GLY A C 1
ATOM 3088 O O . GLY A 1 410 ? -12.575 37.273 29.433 1.00 24.92 410 GLY A O 1
ATOM 3089 N N . ALA A 1 411 ? -12.391 39.524 29.560 1.00 27.38 411 ALA A N 1
ATOM 3090 C CA . ALA A 1 411 ? -11.295 39.775 30.516 1.00 27.38 411 ALA A CA 1
ATOM 3091 C C . ALA A 1 411 ? -10.004 38.903 30.515 1.00 27.38 411 ALA A C 1
ATOM 3093 O O . ALA A 1 411 ? -9.835 37.976 31.294 1.00 27.38 411 ALA A O 1
ATOM 3094 N N . VAL A 1 412 ? -9.049 39.339 29.685 1.00 27.22 412 VAL A N 1
ATOM 3095 C CA . VAL A 1 412 ? -7.630 39.692 29.958 1.00 27.22 412 VAL A CA 1
ATOM 3096 C C . VAL A 1 412 ? -6.924 39.141 31.220 1.00 27.22 412 VAL A C 1
ATOM 3098 O O . VAL A 1 412 ? -7.174 39.598 32.333 1.00 27.22 412 VAL A O 1
ATOM 3101 N N . ALA A 1 413 ? -5.842 38.384 30.991 1.00 26.16 413 ALA A N 1
ATOM 3102 C CA . ALA A 1 413 ? -4.554 38.576 31.670 1.00 26.16 413 ALA A CA 1
ATOM 3103 C C . ALA A 1 413 ? -3.405 38.410 30.651 1.00 26.16 413 ALA A C 1
ATOM 3105 O O . ALA A 1 413 ? -3.459 37.566 29.763 1.00 26.16 413 ALA A O 1
ATOM 3106 N N . ALA A 1 414 ? -2.424 39.306 30.741 1.00 28.44 414 ALA A N 1
ATOM 3107 C CA . ALA A 1 414 ? -1.444 39.683 29.724 1.00 28.44 414 ALA A CA 1
ATOM 3108 C C . ALA A 1 414 ? -0.521 38.568 29.186 1.00 28.44 414 ALA A C 1
ATOM 3110 O O . ALA A 1 414 ? 0.000 37.756 29.943 1.00 28.44 414 ALA A O 1
ATOM 3111 N N . GLY A 1 415 ? -0.207 38.646 27.886 1.00 26.48 415 GLY A N 1
ATOM 3112 C CA . GLY A 1 415 ? 0.914 37.935 27.264 1.00 26.48 415 GLY A CA 1
ATOM 3113 C C . GLY A 1 415 ? 0.759 37.821 25.749 1.00 26.48 415 GLY A C 1
ATOM 3114 O O . GLY A 1 415 ? 0.110 36.908 25.258 1.00 26.48 415 GLY A O 1
ATOM 3115 N N . VAL A 1 416 ? 1.323 38.770 25.003 1.00 25.92 416 VAL A N 1
ATOM 3116 C CA . VAL A 1 416 ? 1.280 38.822 23.534 1.00 25.92 416 VAL A CA 1
ATOM 3117 C C . VAL A 1 416 ? 1.978 37.597 22.928 1.00 25.92 416 VAL A C 1
ATOM 3119 O O . VAL A 1 416 ? 3.197 37.487 23.010 1.00 25.92 416 VAL A O 1
ATOM 3122 N N . VAL A 1 417 ? 1.215 36.726 22.262 1.00 26.30 417 VAL A N 1
ATOM 3123 C CA . VAL A 1 417 ? 1.701 35.813 21.215 1.00 26.30 417 VAL A CA 1
ATOM 3124 C C . VAL A 1 417 ? 0.673 35.846 20.085 1.00 26.30 417 VAL A C 1
ATOM 3126 O O . VAL A 1 417 ? -0.502 35.546 20.292 1.00 26.30 417 VAL A O 1
ATOM 3129 N N . GLY A 1 418 ? 1.098 36.286 18.901 1.00 25.27 418 GLY A N 1
ATOM 3130 C CA . GLY A 1 418 ? 0.255 36.315 17.711 1.00 25.27 418 GLY A CA 1
ATOM 3131 C C . GLY A 1 418 ? -0.071 34.898 17.245 1.00 25.27 418 GLY A C 1
ATOM 3132 O O . GLY A 1 418 ? 0.833 34.124 16.945 1.00 25.27 418 GLY A O 1
ATOM 3133 N N . TYR A 1 419 ? -1.359 34.572 17.167 1.00 25.12 419 TYR A N 1
ATOM 3134 C CA . TYR A 1 419 ? -1.852 33.368 16.508 1.00 25.12 419 TYR A CA 1
ATOM 3135 C C . TYR A 1 419 ? -2.115 33.676 15.031 1.00 25.12 419 TYR A C 1
ATOM 3137 O O . TYR A 1 419 ? -2.976 34.490 14.700 1.00 25.12 419 TYR A O 1
ATOM 3145 N N . GLY A 1 420 ? -1.366 33.022 14.142 1.00 25.23 420 GLY A N 1
ATOM 3146 C CA . GLY A 1 420 ? -1.709 32.913 12.728 1.00 25.23 420 GLY A CA 1
ATOM 3147 C C . GLY A 1 420 ? -2.734 31.797 12.533 1.00 25.23 420 GLY A C 1
ATOM 3148 O O . GLY A 1 420 ? -2.492 30.653 12.911 1.00 25.23 420 GLY A O 1
ATOM 3149 N N . VAL A 1 421 ? -3.881 32.138 11.951 1.00 24.14 421 VAL A N 1
ATOM 3150 C CA . VAL A 1 421 ? -4.908 31.187 11.511 1.00 24.14 421 VAL A CA 1
ATOM 3151 C C . VAL A 1 421 ? -4.441 30.559 10.194 1.00 24.14 421 VAL A C 1
ATOM 3153 O O . VAL A 1 421 ? -4.284 31.266 9.201 1.00 24.14 421 VAL A O 1
ATOM 3156 N N . TYR A 1 422 ? -4.218 29.243 10.169 1.00 24.86 422 TYR A N 1
ATOM 3157 C CA . TYR A 1 422 ? -3.980 28.497 8.931 1.00 24.86 422 TYR A CA 1
ATOM 3158 C C . TYR A 1 422 ? -5.317 28.158 8.274 1.00 24.86 422 TYR A C 1
ATOM 3160 O O . TYR A 1 422 ? -6.163 27.509 8.885 1.00 24.86 422 TYR A O 1
ATOM 3168 N N . ASN A 1 423 ? -5.492 28.569 7.018 1.00 24.62 423 ASN A N 1
ATOM 3169 C CA . ASN A 1 423 ? -6.611 28.150 6.182 1.00 24.62 423 ASN A CA 1
ATOM 3170 C C . ASN A 1 423 ? -6.049 27.352 4.999 1.00 24.62 423 ASN A C 1
ATOM 3172 O O . ASN A 1 423 ? -5.255 27.871 4.215 1.00 24.62 423 ASN A O 1
ATOM 3176 N N . TYR A 1 424 ? -6.407 26.072 4.918 1.00 26.56 424 TYR A N 1
ATOM 3177 C CA . TYR A 1 424 ? -5.892 25.127 3.929 1.00 26.56 424 TYR A CA 1
ATOM 3178 C C . TYR A 1 424 ? -6.904 25.000 2.790 1.00 26.56 424 TYR A C 1
ATOM 3180 O O . TYR A 1 424 ? -7.850 24.227 2.892 1.00 26.56 424 TYR A O 1
ATOM 3188 N N . VAL A 1 425 ? -6.721 25.752 1.701 1.00 26.66 425 VAL A N 1
ATOM 3189 C CA . VAL A 1 425 ? -7.390 25.473 0.420 1.00 26.66 425 VAL A CA 1
ATOM 3190 C C . VAL A 1 425 ? -6.443 25.819 -0.733 1.00 26.66 425 VAL A C 1
ATOM 3192 O O . VAL A 1 425 ? -6.074 26.971 -0.922 1.00 26.66 425 VAL A O 1
ATOM 3195 N N . SER A 1 426 ? -6.070 24.772 -1.471 1.00 30.00 426 SER A N 1
ATOM 3196 C CA . SER A 1 426 ? -5.814 24.694 -2.918 1.00 30.00 426 SER A CA 1
ATOM 3197 C C . SER A 1 426 ? -5.103 25.866 -3.603 1.00 30.00 426 SER A C 1
ATOM 3199 O O . SER A 1 426 ? -5.637 26.962 -3.752 1.00 30.00 426 SER A O 1
ATOM 3201 N N . GLY A 1 427 ? -3.921 25.574 -4.148 1.00 38.97 427 GLY A N 1
ATOM 3202 C CA . GLY A 1 427 ? -3.046 26.530 -4.812 1.00 38.97 427 GLY A CA 1
ATOM 3203 C C . GLY A 1 427 ? -3.712 27.413 -5.871 1.00 38.97 427 GLY A C 1
ATOM 3204 O O . GLY A 1 427 ? -4.225 26.933 -6.878 1.00 38.97 427 GLY A O 1
ATOM 3205 N N . ARG A 1 428 ? -3.577 28.725 -5.666 1.00 30.25 428 ARG A N 1
ATOM 3206 C CA . ARG A 1 428 ? -3.221 29.743 -6.665 1.00 30.25 428 ARG A CA 1
ATOM 3207 C C . ARG A 1 428 ? -2.667 30.954 -5.909 1.00 30.25 428 ARG A C 1
ATOM 3209 O O . ARG A 1 428 ? -3.278 31.433 -4.961 1.00 30.25 428 ARG A O 1
ATOM 3216 N N . LYS A 1 429 ? -1.478 31.407 -6.314 1.00 29.64 429 LYS A N 1
ATOM 3217 C CA . LYS A 1 429 ? -0.764 32.568 -5.760 1.00 29.64 429 LYS A CA 1
ATOM 3218 C C . LYS A 1 429 ? -1.659 33.814 -5.780 1.00 29.64 429 LYS A C 1
ATOM 3220 O O . LYS A 1 429 ? -2.124 34.194 -6.852 1.00 29.64 429 LYS A O 1
ATOM 3225 N N . LEU A 1 430 ? -1.811 34.486 -4.640 1.00 24.73 430 LEU A N 1
ATOM 3226 C CA . LEU A 1 430 ? -2.189 35.898 -4.600 1.00 24.73 430 LEU A CA 1
ATOM 3227 C C . LEU A 1 430 ? -0.900 36.702 -4.390 1.00 24.73 430 LEU A C 1
ATOM 3229 O O . LEU A 1 430 ? -0.259 36.595 -3.346 1.00 24.73 430 LEU A O 1
ATOM 3233 N N . GLN A 1 431 ? -0.479 37.443 -5.416 1.00 30.48 431 GLN A N 1
ATOM 3234 C CA . GLN A 1 431 ? 0.557 38.466 -5.283 1.00 30.48 431 GLN A CA 1
ATOM 3235 C C . GLN A 1 431 ? 0.032 39.563 -4.356 1.00 30.48 431 GLN A C 1
ATOM 3237 O O . GLN A 1 431 ? -1.050 40.105 -4.577 1.00 30.48 431 GLN A O 1
ATOM 3242 N N . ALA A 1 432 ? 0.803 39.860 -3.314 1.00 32.16 432 ALA A N 1
ATOM 3243 C CA . ALA A 1 432 ? 0.561 40.977 -2.421 1.00 32.16 432 ALA A CA 1
ATOM 3244 C C . ALA A 1 432 ? 0.716 42.312 -3.163 1.00 32.16 432 ALA A C 1
ATOM 3246 O O . ALA A 1 432 ? 1.595 42.463 -4.013 1.00 32.16 432 ALA A O 1
ATOM 3247 N N . LEU A 1 433 ? -0.103 43.288 -2.779 1.00 29.38 433 LEU A N 1
ATOM 3248 C CA . LEU A 1 433 ? 0.170 44.701 -2.997 1.00 29.38 433 LEU A CA 1
ATOM 3249 C C . LEU A 1 433 ? 0.110 45.389 -1.631 1.00 29.38 433 LEU A C 1
ATOM 3251 O O . LEU A 1 433 ? -0.970 45.749 -1.168 1.00 29.38 433 LEU A O 1
ATOM 3255 N N . LEU A 1 434 ? 1.276 45.432 -0.979 1.00 30.52 434 LEU A N 1
ATOM 3256 C CA . LEU A 1 434 ? 1.903 46.539 -0.238 1.00 30.52 434 LEU A CA 1
ATOM 3257 C C . LEU A 1 434 ? 3.040 45.994 0.629 1.00 30.52 434 LEU A C 1
ATOM 3259 O O . LEU A 1 434 ? 2.756 45.185 1.540 1.00 30.52 434 LEU A O 1
#

Sequence (434 aa):
DVSKNTELTYLDCGYNRLTELDVSQNTKLTELYFVSNKITSLQADNCTNLTVIFTGSNKYKVEVYKKTRILDPSILPGNFDISRVRNLKGATQNADGTLTVQEGGGKVTYEYRCVGEIYKPFTLNVTETDDPNAGIVPPVTPPSGGGDSIAINASNFPDPDFRTYVKAEFDKDNNNSLNDTERKTATVINVKDKLIETLEGIEFFPNLKELDCSINQLSRLDVSQNTALEKLDCSTNQLASLNLSKNAKLKYLYCNQNELTSLDVSKNTGLDLLNCNRNRLTSLDVSQTAVTTLNASDNKIDINVEETPRTFDLSTLPGKFDVTKATNWSGGTVSGKTLKVNEGTNQVTYTYDCGKGHSGTFTLNVKVVPDGTVTPPSGGDTPGGGSTPGGSTPGGGDGGGAIVIVAAAGAVAAGVVGYGVYNYVSGRKLQALL

Organism: NCBI:txid748224

Nearest PDB structures (foldseek):
  3rfs-assembly2_B  TM=9.127E-01  e=2.350E-07  Listeria monocytogenes 08-5923
  1oto-assembly1_A  TM=8.258E-01  e=1.964E-06  Listeria monocytogenes
  7e5b-assembly1_A  TM=7.314E-01  e=2.594E-07  Cyclostomata
  3bz5-assembly1_A  TM=4.315E-01  e=8.722E-11  unclassified
  4aw4-assembly1_A  TM=3.775E-01  e=1.507E-07  Listeria monocytogenes EGD-e

Secondary structure (DSSP, 8-state):
--TT-TT-SEEE--SS--S--B-TT-TT--EEE--SS--S--B-TT-TT--EEE-TT-EEEEEEETTT-EE-GGGSTTT--GGGEEEEESEEE-TTS-EEEPTT--EEEEEEEEETTEEEEEEEEEEEES-TTTTSPPP-----S--SEEE-STTT--SHHHHHHHHHHH-SS-SSEEEHHHHHH--EEE-TTS--S--TTGGG-TT--EEE--SS--S----SS-TT-SEEE--SS--S----TT-TT--EEE--SS--S----TT-TT--EEE--SS--S----TTS--SEEE--SEEEEEEEETTT-EEEGGGSTTT--GGGEEEEESEEEETTEEEEPTT-SEEEEEEEEETTEEEEEEEEEEEE-TT-SPPP-PPPPPPP----------------PPP---------------PPP------------

InterPro domains:
  IPR032675 Leucine-rich repeat domain superfamily [G3DSA:3.80.10.10] (1-90)
  IPR032675 Leucine-rich repeat domain superfamily [G3DSA:3.80.10.10] (149-319)
  IPR052574 Cell Division and Infection-Related Protein [PTHR47566] (188-305)

Radius of gyration: 28.04 Å; Cα contacts (8 Å, |Δi|>4): 959; chains: 1; bounding box: 77×70×65 Å

Mean predicted aligned error: 17.62 Å

Foldseek 3Di:
DCLVVLCDQEDAPAPDADQEEEPCSNLNHQEYHHAQYQHDAAHHASVQNHPYYHHHNREHEFEAALVQQKADQCVRPHRDDLVQKDPWDQWDADPVRITRGDHDFAKIKIWGNHYDNDTDIHIYRYDYDNDNCGRHQDPPDPPPDDDFKAALDCNQAVWPQLSVQCQVQQVPVSPRIHGLVSLAPAQEDAQAQRQTADPRNLLSNQNHAYYAHEQYAYQDDDCLSVLNHQEDAHEQYAHQDDDCLSNLNHAYDHHDNYAHQADDCLSVQNHAEDAHAHYQYPAAACASHNHPYDDHENHEDEDEAEPPPQKDQQCPRPHRDDCVQKAPKDQFDDDDRMTRGDPPDQKIWTWGPRDPPDIYIHIYGYDYDHPPPDDDDPDDDDDDDDDDDDDDDDDDDDDDDDDDDDDDDDDDDDDDDDDDDDDDDDDDDDDDDD

Solvent-accessible surface area (backbone atoms only — not comparable to full-atom values): 24143 Å² total; per-residue (Å²): 138,54,64,85,46,43,80,35,39,68,46,79,60,47,74,47,79,43,41,55,51,67,44,48,54,21,42,54,21,32,36,41,34,41,24,39,19,27,35,73,34,56,41,24,73,56,20,80,54,51,78,43,77,42,45,53,69,17,50,30,80,48,48,19,10,63,89,74,24,37,34,34,51,80,75,43,49,50,81,40,57,74,90,42,54,42,80,63,38,52,44,46,77,45,99,87,65,32,29,38,46,50,91,84,49,51,61,35,35,32,28,38,47,37,36,84,95,44,64,46,62,40,35,36,43,39,41,64,39,90,48,86,55,34,26,44,74,65,80,88,63,75,88,69,88,84,70,72,57,47,58,69,39,62,83,45,21,56,30,66,57,51,36,49,48,48,46,73,76,45,29,86,85,69,78,54,39,37,36,60,65,42,26,54,65,38,37,68,48,80,55,51,67,54,71,36,52,44,61,61,50,53,56,65,24,48,44,22,27,34,41,34,48,24,46,29,51,26,53,59,68,78,50,62,54,21,39,48,20,30,32,41,31,51,22,40,29,50,26,52,55,60,72,44,74,51,21,41,54,24,30,37,40,33,50,22,40,26,47,23,33,39,64,70,47,65,50,18,42,56,20,31,38,41,32,46,23,38,19,25,30,71,39,53,61,48,66,53,29,52,58,79,44,80,40,45,42,67,10,47,32,81,44,75,23,31,72,68,84,21,47,39,63,50,76,74,46,50,53,79,45,56,67,90,43,50,40,78,63,40,46,40,50,76,57,89,57,37,36,38,49,42,86,93,48,52,50,32,36,30,36,33,56,21,42,90,91,41,69,31,47,32,34,38,38,48,40,78,40,64,68,90,68,73,80,74,80,84,78,76,86,76,88,88,78,87,80,87,83,87,83,85,87,89,85,87,81,89,79,84,87,78,84,85,79,84,83,83,86,81,83,89,80,91,79,96,72,90,81,82,83,86,80,93,75,81,96,72,91,78,83,82,91,131